Protein AF-0000000067511981 (afdb_homodimer)

InterPro domains:
  IPR000845 Nucleoside phosphorylase domain [PF01048] (16-228)
  IPR018016 Nucleoside phosphorylase, conserved site [PS01232] (62-77)
  IPR035994 Nucleoside phosphorylase superfamily [G3DSA:3.40.50.1580] (1-235)
  IPR035994 Nucleoside phosphorylase superfamily [SSF53167] (4-233)

Solvent-accessible surface area (backbone atoms only — not comparable to full-atom values): 22278 Å² total; per-residue (Å²): 129,62,44,92,61,64,58,41,48,76,77,55,46,28,44,36,29,40,33,21,36,44,37,68,53,23,50,49,49,33,69,72,63,28,48,79,52,41,77,52,30,55,53,96,60,36,25,23,33,25,23,25,47,96,84,39,61,34,17,30,35,20,30,48,74,29,29,63,45,29,45,56,45,51,57,44,39,45,74,30,50,32,43,34,43,32,36,48,39,61,24,30,17,22,47,88,85,59,54,58,22,31,32,35,39,41,53,23,13,21,51,66,31,65,50,50,34,61,79,48,71,67,51,74,46,34,26,39,38,31,65,66,48,40,51,31,36,50,50,36,32,57,73,69,66,51,67,62,46,76,38,30,29,31,13,39,67,54,86,84,69,67,45,42,67,55,32,42,57,40,35,48,63,42,28,51,26,39,34,32,37,58,20,34,49,19,44,48,16,37,62,68,72,35,40,15,32,41,39,29,17,23,38,29,39,53,72,49,84,61,64,43,56,65,70,47,35,51,50,14,46,51,53,46,49,50,25,48,58,59,20,54,73,76,97,130,62,44,93,61,63,59,40,51,76,78,56,46,28,43,35,29,40,35,21,36,44,38,67,53,23,50,49,49,33,70,72,63,28,49,80,53,41,78,54,30,56,53,95,59,37,24,24,32,24,24,26,48,97,84,38,63,33,17,30,36,20,30,48,73,28,29,64,46,30,45,55,44,52,58,44,40,45,75,30,49,35,42,35,42,32,37,47,39,61,23,30,18,22,47,89,85,58,54,59,22,30,31,37,38,42,53,24,14,20,50,67,30,67,50,51,34,60,78,49,71,68,51,73,45,35,26,36,36,31,67,68,48,39,50,30,38,48,50,35,31,57,73,70,66,51,66,63,47,74,39,30,28,32,13,37,67,56,86,82,67,67,44,43,68,54,31,42,57,40,34,47,65,42,29,50,26,38,35,33,37,58,19,34,49,18,43,46,16,38,61,68,73,34,41,16,33,42,39,30,17,23,37,26,40,53,72,50,86,60,66,45,56,66,68,48,34,50,52,14,47,51,52,46,49,52,24,48,56,59,18,55,74,75,99

Organism: Thermus thermophilus (strain ATCC 27634 / DSM 579 / HB8) (NCBI:txid300852)

Radius of gyration: 22.41 Å; Cα contacts (8 Å, |Δi|>4): 1201; chains: 2; bounding box: 46×67×50 Å

pLDDT: mean 95.35, std 5.8, range [62.66, 98.94]

Structure (mmCIF, N/CA/C/O backbone):
data_AF-0000000067511981-model_v1
#
loop_
_entity.id
_entity.type
_entity.pdbx_description
1 polymer 'Uridine phosphorylase'
#
loop_
_atom_site.group_PDB
_atom_site.id
_atom_site.type_symbol
_atom_site.label_atom_id
_atom_site.label_alt_id
_atom_site.label_comp_id
_atom_site.label_asym_id
_atom_site.label_entity_id
_atom_site.label_seq_id
_atom_site.pdbx_PDB_ins_code
_atom_site.Cartn_x
_atom_site.Cartn_y
_atom_site.Cartn_z
_atom_site.occupancy
_atom_site.B_iso_or_equiv
_atom_site.auth_seq_id
_atom_site.auth_comp_id
_atom_site.auth_asym_id
_atom_site.auth_atom_id
_atom_site.pdbx_PDB_model_num
ATOM 1 N N . MET A 1 1 ? -20.625 20.656 19.125 1 62.66 1 MET A N 1
ATOM 2 C CA . MET A 1 1 ? -19.625 21.078 20.109 1 62.66 1 MET A CA 1
ATOM 3 C C . MET A 1 1 ? -18.219 21.094 19.484 1 62.66 1 MET A C 1
ATOM 5 O O . MET A 1 1 ? -17.906 20.25 18.641 1 62.66 1 MET A O 1
ATOM 9 N N . SER A 1 2 ? -17.547 22.172 19.672 1 77.19 2 SER A N 1
ATOM 10 C CA . SER A 1 2 ? -16.188 22.297 19.172 1 77.19 2 SER A CA 1
ATOM 11 C C . SER A 1 2 ? -15.289 21.203 19.734 1 77.19 2 SER A C 1
ATOM 13 O O . SER A 1 2 ? -15.422 20.828 20.906 1 77.19 2 SER A O 1
ATOM 15 N N . PRO A 1 3 ? -14.5 20.641 18.875 1 85.62 3 PRO A N 1
ATOM 16 C CA . PRO A 1 3 ? -13.578 19.625 19.375 1 85.62 3 PRO A CA 1
ATOM 17 C C . PRO A 1 3 ? -12.648 20.172 20.469 1 85.62 3 PRO A C 1
ATOM 19 O O . PRO A 1 3 ? -12.453 21.391 20.578 1 85.62 3 PRO A O 1
ATOM 22 N N . ILE A 1 4 ? -12.047 19.422 21.312 1 86.25 4 ILE A N 1
ATOM 23 C CA . ILE A 1 4 ? -11.32 19.734 22.531 1 86.25 4 ILE A CA 1
ATOM 24 C C . ILE A 1 4 ? -9.969 20.359 22.188 1 86.25 4 ILE A C 1
ATOM 26 O O . ILE A 1 4 ? -9.492 21.25 22.875 1 86.25 4 ILE A O 1
ATOM 30 N N . HIS A 1 5 ? -9.406 19.875 21.047 1 89.38 5 HIS A N 1
ATOM 31 C CA . HIS A 1 5 ? -8.039 20.281 20.766 1 89.38 5 HIS A CA 1
ATOM 32 C C . HIS A 1 5 ? -7.969 21.219 19.562 1 89.38 5 HIS A C 1
ATOM 34 O O . HIS A 1 5 ? -7.328 22.266 19.625 1 89.38 5 HIS A O 1
ATOM 40 N N . VAL A 1 6 ? -8.555 20.797 18.484 1 93.06 6 VAL A N 1
ATOM 41 C CA . VAL A 1 6 ? -8.719 21.703 17.359 1 93.06 6 VAL A CA 1
ATOM 42 C C . VAL A 1 6 ? -9.945 22.578 17.578 1 93.06 6 VAL A C 1
ATOM 44 O O . VAL A 1 6 ? -11.055 22.219 17.156 1 93.06 6 VAL A O 1
ATOM 47 N N . ARG A 1 7 ? -9.977 23.578 18.188 1 90.69 7 ARG A N 1
ATOM 48 C CA . ARG A 1 7 ? -11.07 24.453 18.594 1 90.69 7 ARG A CA 1
ATOM 49 C C . ARG A 1 7 ? -11.609 25.234 17.391 1 90.69 7 ARG A C 1
ATOM 51 O O . ARG A 1 7 ? -11.484 26.469 17.344 1 90.69 7 ARG A O 1
ATOM 58 N N . ALA A 1 8 ? -12.094 24.578 16.469 1 93.31 8 ALA A N 1
ATOM 59 C CA . ALA A 1 8 ? -12.719 25.141 15.281 1 93.31 8 ALA A CA 1
ATOM 60 C C . ALA A 1 8 ? -14.195 24.766 15.211 1 93.31 8 ALA A C 1
ATOM 62 O O . ALA A 1 8 ? -14.703 24.047 16.078 1 93.31 8 ALA A O 1
ATOM 63 N N . HIS A 1 9 ? -14.867 25.406 14.383 1 93 9 HIS A N 1
ATOM 64 C CA . HIS A 1 9 ? -16.281 25.156 14.156 1 93 9 HIS A CA 1
ATOM 65 C C . HIS A 1 9 ? -16.531 24.578 12.773 1 93 9 HIS A C 1
ATOM 67 O O . HIS A 1 9 ? -15.703 24.75 11.867 1 93 9 HIS A O 1
ATOM 73 N N . PRO A 1 10 ? -17.609 23.812 12.688 1 90.75 10 PRO A N 1
ATOM 74 C CA . PRO A 1 10 ? -17.969 23.391 11.328 1 90.75 10 PRO A CA 1
ATOM 75 C C . PRO A 1 10 ? -17.984 24.547 10.336 1 90.75 10 PRO A C 1
ATOM 77 O O . PRO A 1 10 ? -18.484 25.625 10.656 1 90.75 10 PRO A O 1
ATOM 80 N N . GLY A 1 11 ? -17.406 24.375 9.25 1 93.88 11 GLY A N 1
ATOM 81 C CA . GLY A 1 11 ? -17.297 25.422 8.258 1 93.88 11 GLY A CA 1
ATOM 82 C C . GLY A 1 11 ? -15.938 26.094 8.234 1 93.88 11 GLY A C 1
ATOM 83 O O . GLY A 1 11 ? -15.562 26.719 7.238 1 93.88 11 GLY A O 1
ATOM 84 N N . ASP A 1 12 ? -15.188 25.938 9.328 1 96.88 12 ASP A N 1
ATOM 85 C CA . ASP A 1 12 ? -13.844 26.516 9.391 1 96.88 12 ASP A CA 1
ATOM 86 C C . ASP A 1 12 ? -12.852 25.688 8.578 1 96.88 12 ASP A C 1
ATOM 88 O O . ASP A 1 12 ? -11.891 26.219 8.031 1 96.88 12 ASP A O 1
ATOM 92 N N . VAL A 1 13 ? -13.094 24.406 8.539 1 98.12 13 VAL A N 1
ATOM 93 C CA . VAL A 1 13 ? -12.164 23.453 7.938 1 98.12 13 VAL A CA 1
ATOM 94 C C . VAL A 1 13 ? -12.695 23 6.582 1 98.12 13 VAL A C 1
ATOM 96 O O . VAL A 1 13 ? -13.867 22.625 6.457 1 98.12 13 VAL A O 1
ATOM 99 N N . ALA A 1 14 ? -11.891 23.078 5.57 1 98.56 14 ALA A N 1
ATOM 100 C CA . ALA A 1 14 ? -12.258 22.609 4.234 1 98.56 14 ALA A CA 1
ATOM 101 C C . ALA A 1 14 ? -12.289 21.094 4.172 1 98.56 14 ALA A C 1
ATOM 103 O O . ALA A 1 14 ? -11.766 20.422 5.066 1 98.56 14 ALA A O 1
ATOM 104 N N . GLU A 1 15 ? -12.883 20.609 3.143 1 98.44 15 GLU A N 1
ATOM 105 C CA . GLU A 1 15 ? -12.945 19.172 2.906 1 98.44 15 GLU A CA 1
ATOM 106 C C . GLU A 1 15 ? -11.555 18.578 2.697 1 98.44 15 GLU A C 1
ATOM 108 O O . GLU A 1 15 ? -11.297 17.438 3.076 1 98.44 15 GLU A O 1
ATOM 113 N N . ARG A 1 16 ? -10.656 19.344 2.074 1 98.88 16 ARG A N 1
ATOM 114 C CA . ARG A 1 16 ? -9.281 18.938 1.776 1 98.88 16 ARG A CA 1
ATOM 115 C C . ARG A 1 16 ? -8.297 19.625 2.713 1 98.88 16 ARG A C 1
ATOM 117 O O . ARG A 1 16 ? -8.289 20.859 2.83 1 98.88 16 ARG A O 1
ATOM 124 N N . VAL A 1 17 ? -7.484 18.797 3.371 1 98.94 17 VAL A N 1
ATOM 125 C CA . VAL A 1 17 ? -6.609 19.344 4.398 1 98.94 17 VAL A CA 1
ATOM 126 C C . VAL A 1 17 ? -5.191 18.812 4.219 1 98.94 17 VAL A C 1
ATOM 128 O O . VAL A 1 17 ? -4.992 17.609 4.074 1 98.94 17 VAL A O 1
ATOM 131 N N . LEU A 1 18 ? -4.223 19.672 4.148 1 98.94 18 LEU A N 1
ATOM 132 C CA . LEU A 1 18 ? -2.822 19.281 4.273 1 98.94 18 LEU A CA 1
ATOM 133 C C . LEU A 1 18 ? -2.389 19.266 5.734 1 98.94 18 LEU A C 1
ATOM 135 O O . LEU A 1 18 ? -2.768 20.141 6.512 1 98.94 18 LEU A O 1
ATOM 139 N N . LEU A 1 19 ? -1.556 18.297 6.086 1 98.94 19 LEU A N 1
ATOM 140 C CA . LEU A 1 19 ? -1.196 18.078 7.48 1 98.94 19 LEU A CA 1
ATOM 141 C C . LEU A 1 19 ? 0.315 18.156 7.672 1 98.94 19 LEU A C 1
ATOM 143 O O . LEU A 1 19 ? 0.993 17.125 7.703 1 98.94 19 LEU A O 1
ATOM 147 N N . PRO A 1 20 ? 0.88 19.328 7.852 1 98.75 20 PRO A N 1
ATOM 148 C CA . PRO A 1 20 ? 2.268 19.422 8.312 1 98.75 20 PRO A CA 1
ATOM 149 C C . PRO A 1 20 ? 2.402 19.25 9.82 1 98.75 20 PRO A C 1
ATOM 151 O O . PRO A 1 20 ? 1.444 19.484 10.562 1 98.75 20 PRO A O 1
ATOM 154 N N . GLY A 1 21 ? 3.578 18.812 10.266 1 97.25 21 GLY A N 1
ATOM 155 C CA . GLY A 1 21 ? 3.824 18.672 11.688 1 97.25 21 GLY A CA 1
ATOM 156 C C . GLY A 1 21 ? 4.109 20 12.375 1 97.25 21 GLY A C 1
ATOM 157 O O . GLY A 1 21 ? 3.623 20.25 13.477 1 97.25 21 GLY A O 1
ATOM 158 N N . ASP A 1 22 ? 4.801 20.922 11.695 1 95.25 22 ASP A N 1
ATOM 159 C CA . ASP A 1 22 ? 5.309 22.172 12.227 1 95.25 22 ASP A CA 1
ATOM 160 C C . ASP A 1 22 ? 4.312 23.312 11.992 1 95.25 22 ASP A C 1
ATOM 162 O O . ASP A 1 22 ? 3.961 23.609 10.852 1 95.25 22 ASP A O 1
ATOM 166 N N . PRO A 1 23 ? 3.885 23.922 13.109 1 97.12 23 PRO A N 1
ATOM 167 C CA . PRO A 1 23 ? 2.971 25.062 12.938 1 97.12 23 PRO A CA 1
ATOM 168 C C . PRO A 1 23 ? 3.543 26.141 12.023 1 97.12 23 PRO A C 1
ATOM 170 O O . PRO A 1 23 ? 2.797 26.781 11.273 1 97.12 23 PRO A O 1
ATOM 173 N N . GLY A 1 24 ? 4.852 26.359 12.125 1 96.81 24 GLY A N 1
ATOM 174 C CA . GLY A 1 24 ? 5.473 27.297 11.211 1 96.81 24 GLY A CA 1
ATOM 175 C C . GLY A 1 24 ? 5.324 26.906 9.75 1 96.81 24 GLY A C 1
ATOM 176 O O . GLY A 1 24 ? 5.125 27.766 8.891 1 96.81 24 GLY A O 1
ATOM 177 N N . ARG A 1 25 ? 5.414 25.656 9.484 1 97.5 25 ARG A N 1
ATOM 178 C CA . ARG A 1 25 ? 5.203 25.188 8.125 1 97.5 25 ARG A CA 1
ATOM 179 C C . ARG A 1 25 ? 3.752 25.375 7.699 1 97.5 25 ARG A C 1
ATOM 181 O O . ARG A 1 25 ? 3.475 25.703 6.543 1 97.5 25 ARG A O 1
ATOM 188 N N . ALA A 1 26 ? 2.844 25.141 8.578 1 98.5 26 ALA A N 1
ATOM 189 C CA . ALA A 1 26 ? 1.435 25.375 8.258 1 98.5 26 ALA A CA 1
ATOM 190 C C . ALA A 1 26 ? 1.192 26.812 7.844 1 98.5 26 ALA A C 1
ATOM 192 O O . ALA A 1 26 ? 0.515 27.078 6.844 1 98.5 26 ALA A O 1
ATOM 193 N N . GLU A 1 27 ? 1.73 27.688 8.609 1 98.44 27 GLU A N 1
ATOM 194 C CA . GLU A 1 27 ? 1.6 29.109 8.289 1 98.44 27 GLU A CA 1
ATOM 195 C C . GLU A 1 27 ? 2.238 29.422 6.938 1 98.44 27 GLU A C 1
ATOM 197 O O . GLU A 1 27 ? 1.641 30.109 6.109 1 98.44 27 GLU A O 1
ATOM 202 N N . TRP A 1 28 ? 3.441 28.938 6.75 1 98.62 28 TRP A N 1
ATOM 203 C CA . TRP A 1 28 ? 4.16 29.188 5.504 1 98.62 28 TRP A CA 1
ATOM 204 C C . TRP A 1 28 ? 3.357 28.688 4.309 1 98.62 28 TRP A C 1
ATOM 206 O O . TRP A 1 28 ? 3.248 29.375 3.291 1 98.62 28 TRP A O 1
ATOM 216 N N . ILE A 1 29 ? 2.758 27.484 4.418 1 98.81 29 ILE A N 1
ATOM 217 C CA . ILE A 1 29 ? 1.955 26.922 3.34 1 98.81 29 ILE A CA 1
ATOM 218 C C . ILE A 1 29 ? 0.755 27.828 3.059 1 98.81 29 ILE A C 1
ATOM 220 O O . ILE A 1 29 ? 0.48 28.156 1.903 1 98.81 29 ILE A O 1
ATOM 224 N N . ALA A 1 30 ? 0.057 28.203 4.078 1 98.81 30 ALA A N 1
ATOM 225 C CA . ALA A 1 30 ? -1.146 29.016 3.938 1 98.81 30 ALA A CA 1
ATOM 226 C C . ALA A 1 30 ? -0.828 30.344 3.264 1 98.81 30 ALA A C 1
ATOM 228 O O . ALA A 1 30 ? -1.477 30.719 2.285 1 98.81 30 ALA A O 1
ATOM 229 N N . LYS A 1 31 ? 0.193 31 3.691 1 98.56 31 LYS A N 1
ATOM 230 C CA . LYS A 1 31 ? 0.522 32.344 3.225 1 98.56 31 LYS A CA 1
ATOM 231 C C . LYS A 1 31 ? 1.137 32.281 1.828 1 98.56 31 LYS A C 1
ATOM 233 O O . LYS A 1 31 ? 0.971 33.219 1.045 1 98.56 31 LYS A O 1
ATOM 238 N N . THR A 1 32 ? 1.833 31.25 1.541 1 98.69 32 THR A N 1
ATOM 239 C CA . THR A 1 32 ? 2.566 31.156 0.283 1 98.69 32 THR A CA 1
ATOM 240 C C . THR A 1 32 ? 1.66 30.672 -0.839 1 98.69 32 THR A C 1
ATOM 242 O O . THR A 1 32 ? 1.75 31.141 -1.973 1 98.69 32 THR A O 1
ATOM 245 N N . PHE A 1 33 ? 0.737 29.719 -0.549 1 98.81 33 PHE A N 1
ATOM 246 C CA . PHE A 1 33 ? 0.091 29 -1.643 1 98.81 33 PHE A CA 1
ATOM 247 C C . PHE A 1 33 ? -1.4 29.312 -1.688 1 98.81 33 PHE A C 1
ATOM 249 O O . PHE A 1 33 ? -2.049 29.125 -2.719 1 98.81 33 PHE A O 1
ATOM 256 N N . LEU A 1 34 ? -1.963 29.734 -0.564 1 98.75 34 LEU A N 1
ATOM 257 C CA . LEU A 1 34 ? -3.414 29.875 -0.541 1 98.75 34 LEU A CA 1
ATOM 258 C C . LEU A 1 34 ? -3.812 31.344 -0.747 1 98.75 34 LEU A C 1
ATOM 260 O O . LEU A 1 34 ? -3.111 32.25 -0.296 1 98.75 34 LEU A O 1
ATOM 264 N N . GLN A 1 35 ? -4.906 31.484 -1.393 1 98.62 35 GLN A N 1
ATOM 265 C CA . GLN A 1 35 ? -5.547 32.781 -1.483 1 98.62 35 GLN A CA 1
ATOM 266 C C . GLN A 1 35 ? -6.418 33.062 -0.26 1 98.62 35 GLN A C 1
ATOM 268 O O . GLN A 1 35 ? -7.152 32.188 0.194 1 98.62 35 GLN A O 1
ATOM 273 N N . ASN A 1 36 ? -6.332 34.219 0.39 1 98.19 36 ASN A N 1
ATOM 274 C CA . ASN A 1 36 ? -7.109 34.688 1.524 1 98.19 36 ASN A CA 1
ATOM 275 C C . ASN A 1 36 ? -7.074 33.719 2.691 1 98.19 36 ASN A C 1
ATOM 277 O O . ASN A 1 36 ? -8.117 33.312 3.215 1 98.19 36 ASN A O 1
ATOM 281 N N . PRO A 1 37 ? -5.91 33.312 3.045 1 98.44 37 PRO A N 1
ATOM 282 C CA . PRO A 1 37 ? -5.848 32.375 4.172 1 98.44 37 PRO A CA 1
ATOM 283 C C . PRO A 1 37 ? -6.332 33 5.48 1 98.44 37 PRO A C 1
ATOM 285 O O . PRO A 1 37 ? -6.039 34.156 5.758 1 98.44 37 PRO A O 1
ATOM 288 N N . ARG A 1 38 ? -7.039 32.281 6.262 1 98.19 38 ARG A N 1
ATOM 289 C CA . ARG A 1 38 ? -7.52 32.656 7.586 1 98.19 38 ARG A CA 1
ATOM 290 C C . ARG A 1 38 ? -7.16 31.609 8.625 1 98.19 38 ARG A C 1
ATOM 292 O O . ARG A 1 38 ? -7.422 30.422 8.43 1 98.19 38 ARG A O 1
ATOM 299 N N . ARG A 1 39 ? -6.621 32.062 9.688 1 98.19 39 ARG A N 1
ATOM 300 C CA . ARG A 1 39 ? -6.332 31.125 10.781 1 98.19 39 ARG A CA 1
ATOM 301 C C . ARG A 1 39 ? -7.594 30.812 11.578 1 98.19 39 ARG A C 1
ATOM 303 O O . ARG A 1 39 ? -8.281 31.719 12.039 1 98.19 39 ARG A O 1
ATOM 310 N N . TYR A 1 40 ? -7.863 29.516 11.727 1 97 40 TYR A N 1
ATOM 311 C CA . TYR A 1 40 ? -9.086 29.188 12.445 1 97 40 TYR A CA 1
ATOM 312 C C . TYR A 1 40 ? -8.766 28.547 13.797 1 97 40 TYR A C 1
ATOM 314 O O . TYR A 1 40 ? -9.656 28.344 14.625 1 97 40 TYR A O 1
ATOM 322 N N . ASN A 1 41 ? -7.488 28.172 14.023 1 95.38 41 ASN A N 1
ATOM 323 C CA . ASN A 1 41 ? -7.098 27.578 15.305 1 95.38 41 ASN A CA 1
ATOM 324 C C . ASN A 1 41 ? -5.652 27.922 15.656 1 95.38 41 ASN A C 1
ATOM 326 O O . ASN A 1 41 ? -4.777 27.906 14.781 1 95.38 41 ASN A O 1
ATOM 330 N N . ASP A 1 42 ? -5.375 28.234 16.828 1 93.38 42 ASP A N 1
ATOM 331 C CA . ASP A 1 42 ? -4.012 28.375 17.344 1 93.38 42 ASP A CA 1
ATOM 332 C C . ASP A 1 42 ? -3.881 27.766 18.734 1 93.38 42 ASP A C 1
ATOM 334 O O . ASP A 1 42 ? -2.803 27.797 19.328 1 93.38 42 ASP A O 1
ATOM 338 N N . HIS A 1 43 ? -4.918 27.25 19.203 1 92.88 43 HIS A N 1
ATOM 339 C CA . HIS A 1 43 ? -4.914 26.594 20.5 1 92.88 43 HIS A CA 1
ATOM 340 C C . HIS A 1 43 ? -3.902 25.453 20.531 1 92.88 43 HIS A C 1
ATOM 342 O O . HIS A 1 43 ? -3.842 24.641 19.594 1 92.88 43 HIS A O 1
ATOM 348 N N . ARG A 1 44 ? -3.041 25.391 21.594 1 92.44 44 ARG A N 1
ATOM 349 C CA . ARG A 1 44 ? -2.045 24.359 21.844 1 92.44 44 ARG A CA 1
ATOM 350 C C . ARG A 1 44 ? -0.961 24.375 20.766 1 92.44 44 ARG A C 1
ATOM 352 O O . ARG A 1 44 ? -0.211 23.406 20.625 1 92.44 44 ARG A O 1
ATOM 359 N N . GLY A 1 45 ? -0.907 25.453 20.016 1 93.81 45 GLY A N 1
ATOM 360 C CA . GLY A 1 45 ? 0.063 25.516 18.938 1 93.81 45 GLY A CA 1
ATOM 361 C C . GLY A 1 45 ? -0.365 24.734 17.703 1 93.81 45 GLY A C 1
ATOM 362 O O . GLY A 1 45 ? 0.417 24.562 16.766 1 93.81 45 GLY A O 1
ATOM 363 N N . LEU A 1 46 ? -1.567 24.234 17.672 1 95.81 46 LEU A N 1
ATOM 364 C CA . LEU A 1 46 ? -2.115 23.5 16.531 1 95.81 46 LEU A CA 1
ATOM 365 C C . LEU A 1 46 ? -2.689 24.453 15.492 1 95.81 46 LEU A C 1
ATOM 367 O O . LEU A 1 46 ? -3.889 24.422 15.211 1 95.81 46 LEU A O 1
ATOM 371 N N . TRP A 1 47 ? -1.791 25.156 14.898 1 97.94 47 TRP A N 1
ATOM 372 C CA . TRP A 1 47 ? -2.215 26.188 13.953 1 97.94 47 TRP A CA 1
ATOM 373 C C . TRP A 1 47 ? -2.938 25.578 12.758 1 97.94 47 TRP A C 1
ATOM 375 O O . TRP A 1 47 ? -2.49 24.578 12.211 1 97.94 47 TRP A O 1
ATOM 385 N N . GLY A 1 48 ? -4.125 26.141 12.461 1 98.38 48 GLY A N 1
ATOM 386 C CA . GLY A 1 48 ? -4.934 25.766 11.312 1 98.38 48 GLY A CA 1
ATOM 387 C C . GLY A 1 48 ? -5.371 26.938 10.469 1 98.38 48 GLY A C 1
ATOM 388 O O . GLY A 1 48 ? -5.707 28 11 1 98.38 48 GLY A O 1
ATOM 389 N N . TYR A 1 49 ? -5.293 26.766 9.211 1 98.75 49 TYR A N 1
ATOM 390 C CA . TYR A 1 49 ? -5.668 27.797 8.242 1 98.75 49 TYR A CA 1
ATOM 391 C C . TYR A 1 49 ? -6.613 27.234 7.188 1 98.75 49 TYR A C 1
ATOM 393 O O . TYR A 1 49 ? -6.555 26.047 6.859 1 98.75 49 TYR A O 1
ATOM 401 N N . THR A 1 50 ? -7.469 28.031 6.672 1 98.81 50 THR A N 1
ATOM 402 C CA . THR A 1 50 ? -8.258 27.719 5.488 1 98.81 50 THR A CA 1
ATOM 403 C C . THR A 1 50 ? -8.164 28.844 4.457 1 98.81 50 THR A C 1
ATOM 405 O O . THR A 1 50 ? -8.18 30.016 4.816 1 98.81 50 THR A O 1
ATOM 408 N N . GLY A 1 51 ? -8 28.5 3.262 1 98.69 51 GLY A N 1
ATOM 409 C CA . GLY A 1 51 ? -8.016 29.406 2.129 1 98.69 51 GLY A CA 1
ATOM 410 C C . GLY A 1 51 ? -8.406 28.734 0.827 1 98.69 51 GLY A C 1
ATOM 411 O O . GLY A 1 51 ? -9.156 27.766 0.83 1 98.69 51 GLY A O 1
ATOM 412 N N . LEU A 1 52 ? -8.023 29.438 -0.264 1 98.75 52 LEU A N 1
ATOM 413 C CA . LEU A 1 52 ? -8.336 28.891 -1.579 1 98.75 52 LEU A CA 1
ATOM 414 C C . LEU A 1 52 ? -7.062 28.531 -2.338 1 98.75 52 LEU A C 1
ATOM 416 O O . LEU A 1 52 ? -6.074 29.266 -2.283 1 98.75 52 LEU A O 1
ATOM 420 N N . TYR A 1 53 ? -7.008 27.438 -2.936 1 98.75 53 TYR A N 1
ATOM 421 C CA . TYR A 1 53 ? -6.004 27.062 -3.924 1 98.75 53 TYR A CA 1
ATOM 422 C C . TYR A 1 53 ? -6.648 26.797 -5.277 1 98.75 53 TYR A C 1
ATOM 424 O O . TYR A 1 53 ? -7.438 25.859 -5.422 1 98.75 53 TYR A O 1
ATOM 432 N N . LYS A 1 54 ? -6.328 27.641 -6.273 1 98.38 54 LYS A N 1
ATOM 433 C CA . LYS A 1 54 ? -6.953 27.578 -7.59 1 98.38 54 LYS A CA 1
ATOM 434 C C . LYS A 1 54 ? -8.477 27.547 -7.48 1 98.38 54 LYS A C 1
ATOM 436 O O . LYS A 1 54 ? -9.125 26.719 -8.117 1 98.38 54 LYS A O 1
ATOM 441 N N . GLY A 1 55 ? -8.977 28.281 -6.562 1 98.31 55 GLY A N 1
ATOM 442 C CA . GLY A 1 55 ? -10.406 28.5 -6.406 1 98.31 55 GLY A CA 1
ATOM 443 C C . GLY A 1 55 ? -11.07 27.438 -5.531 1 98.31 55 GLY A C 1
ATOM 444 O O . GLY A 1 55 ? -12.266 27.516 -5.262 1 98.31 55 GLY A O 1
ATOM 445 N N . VAL A 1 56 ? -10.367 26.469 -5.02 1 98.44 56 VAL A N 1
ATOM 446 C CA . VAL A 1 56 ? -10.898 25.375 -4.215 1 98.44 56 VAL A CA 1
ATOM 447 C C . VAL A 1 56 ? -10.508 25.562 -2.754 1 98.44 56 VAL A C 1
ATOM 449 O O . VAL A 1 56 ? -9.344 25.844 -2.447 1 98.44 56 VAL A O 1
ATOM 452 N N . PRO A 1 57 ? -11.453 25.469 -1.81 1 98.69 57 PRO A N 1
ATOM 453 C CA . PRO A 1 57 ? -11.102 25.562 -0.392 1 98.69 57 PRO A CA 1
ATOM 454 C C . PRO A 1 57 ? -10.156 24.453 0.061 1 98.69 57 PRO A C 1
ATOM 456 O O . PRO A 1 57 ? -10.398 23.281 -0.232 1 98.69 57 PRO A O 1
ATOM 459 N N . VAL A 1 58 ? -9.117 24.812 0.673 1 98.81 58 VAL A N 1
ATOM 460 C CA . VAL A 1 58 ? -8.133 23.891 1.246 1 98.81 58 VAL A CA 1
ATOM 461 C C . VAL A 1 58 ? -7.719 24.375 2.631 1 98.81 58 VAL A C 1
ATOM 463 O O . VAL A 1 58 ? -7.562 25.578 2.852 1 98.81 58 VAL A O 1
ATOM 466 N N . SER A 1 59 ? -7.621 23.5 3.553 1 98.88 59 SER A N 1
ATOM 467 C CA . SER A 1 59 ? -7.098 23.844 4.875 1 98.88 59 SER A CA 1
ATOM 468 C C . SER A 1 59 ? -5.703 23.25 5.078 1 98.88 59 SER A C 1
ATOM 470 O O . SER A 1 59 ? -5.32 22.297 4.402 1 98.88 59 SER A O 1
ATOM 472 N N . VAL A 1 60 ? -4.984 23.891 5.895 1 98.88 60 VAL A N 1
ATOM 473 C CA . VAL A 1 60 ? -3.711 23.406 6.414 1 98.88 60 VAL A CA 1
ATOM 474 C C . VAL A 1 60 ? -3.76 23.344 7.938 1 98.88 60 VAL A C 1
ATOM 476 O O . VAL A 1 60 ? -4.086 24.344 8.594 1 98.88 60 VAL A O 1
ATOM 479 N N . GLN A 1 61 ? -3.49 22.203 8.531 1 98.75 61 GLN A N 1
ATOM 480 C CA . GLN A 1 61 ? -3.59 22.016 9.977 1 98.75 61 GLN A CA 1
ATOM 481 C C . GLN A 1 61 ? -2.379 21.25 10.516 1 98.75 61 GLN A C 1
ATOM 483 O O . GLN A 1 61 ? -2.127 20.109 10.117 1 98.75 61 GLN A O 1
ATOM 488 N N . THR A 1 62 ? -1.677 21.891 11.398 1 98.31 62 THR A N 1
ATOM 489 C CA . THR A 1 62 ? -0.541 21.234 12.031 1 98.31 62 THR A CA 1
ATOM 490 C C . THR A 1 62 ? -1.004 20.047 12.875 1 98.31 62 THR A C 1
ATOM 492 O O . THR A 1 62 ? -2.018 20.141 13.57 1 98.31 62 THR A O 1
ATOM 495 N N . THR A 1 63 ? -0.184 18.969 12.852 1 97.5 63 THR A N 1
ATOM 496 C CA . THR A 1 63 ? -0.501 17.781 13.641 1 97.5 63 THR A CA 1
ATOM 497 C C . THR A 1 63 ? 0.456 17.641 14.82 1 97.5 63 THR A C 1
ATOM 499 O O . THR A 1 63 ? 0.267 16.797 15.688 1 97.5 63 THR A O 1
ATOM 502 N N . GLY A 1 64 ? 1.505 18.531 14.852 1 94.44 64 GLY A N 1
ATOM 503 C CA . GLY A 1 64 ? 2.574 18.297 15.805 1 94.44 64 GLY A CA 1
ATOM 504 C C . GLY A 1 64 ? 3.475 17.141 15.414 1 94.44 64 GLY A C 1
ATOM 505 O O . GLY A 1 64 ? 3.836 17 14.242 1 94.44 64 GLY A O 1
ATOM 506 N N . MET A 1 65 ? 3.992 16.438 16.469 1 93.88 65 MET A N 1
ATOM 507 C CA . MET A 1 65 ? 4.875 15.305 16.188 1 93.88 65 MET A CA 1
ATOM 508 C C . MET A 1 65 ? 4.363 14.031 16.859 1 93.88 65 MET A C 1
ATOM 510 O O . MET A 1 65 ? 3.93 14.07 18.016 1 93.88 65 MET A O 1
ATOM 514 N N . GLY A 1 66 ? 4.391 13.016 16.078 1 95.38 66 GLY A N 1
ATOM 515 C CA . GLY A 1 66 ? 4.023 11.719 16.625 1 95.38 66 GLY A CA 1
ATOM 516 C C . GLY A 1 66 ? 2.602 11.312 16.297 1 95.38 66 GLY A C 1
ATOM 517 O O . GLY A 1 66 ? 1.73 12.164 16.125 1 95.38 66 GLY A O 1
ATOM 518 N N . THR A 1 67 ? 2.342 9.961 16.344 1 97.19 67 THR A N 1
ATOM 519 C CA . THR A 1 67 ? 1.043 9.414 15.961 1 97.19 67 THR A CA 1
ATOM 520 C C . THR A 1 67 ? -0.016 9.773 17 1 97.19 67 THR A C 1
ATOM 522 O O . THR A 1 67 ? -1.187 9.961 16.656 1 97.19 67 THR A O 1
ATOM 525 N N . PRO A 1 68 ? 0.359 9.914 18.344 1 94.06 68 PRO A N 1
ATOM 526 C CA . PRO A 1 68 ? -0.693 10.289 19.297 1 94.06 68 PRO A CA 1
ATOM 527 C C . PRO A 1 68 ? -1.29 11.664 19 1 94.06 68 PRO A C 1
ATOM 529 O O . PRO A 1 68 ? -2.514 11.812 18.953 1 94.06 68 PRO A O 1
ATOM 532 N N . SER A 1 69 ? -0.438 12.648 18.781 1 95.19 69 SER A N 1
ATOM 533 C CA . SER A 1 69 ? -0.918 13.984 18.469 1 95.19 69 SER A CA 1
ATOM 534 C C . SER A 1 69 ? -1.661 14.016 17.141 1 95.19 69 SER A C 1
ATOM 536 O O . SER A 1 69 ? -2.754 14.57 17.047 1 95.19 69 SER A O 1
ATOM 538 N N . ALA A 1 70 ? -1.069 13.375 16.109 1 97.38 70 ALA A N 1
ATOM 539 C CA . ALA A 1 70 ? -1.68 13.328 14.781 1 97.38 70 ALA A CA 1
ATOM 540 C C . ALA A 1 70 ? -3.066 12.695 14.836 1 97.38 70 ALA A C 1
ATOM 542 O O . ALA A 1 70 ? -4 13.172 14.188 1 97.38 70 ALA A O 1
ATOM 543 N N . ALA A 1 71 ? -3.191 11.648 15.609 1 97.62 71 ALA A N 1
ATOM 544 C CA . ALA A 1 71 ? -4.461 10.938 15.695 1 97.62 71 ALA A CA 1
ATOM 545 C C . ALA A 1 71 ? -5.551 11.82 16.281 1 97.62 71 ALA A C 1
ATOM 547 O O . ALA A 1 71 ? -6.691 11.82 15.812 1 97.62 71 ALA A O 1
ATOM 548 N N . ILE A 1 72 ? -5.246 12.578 17.328 1 95.56 72 ILE A N 1
ATOM 549 C CA . ILE A 1 72 ? -6.191 13.508 17.922 1 95.56 72 ILE A CA 1
ATOM 550 C C . ILE A 1 72 ? -6.664 14.516 16.891 1 95.56 72 ILE A C 1
ATOM 552 O O . ILE A 1 72 ? -7.867 14.719 16.719 1 95.56 72 ILE A O 1
ATOM 556 N N . VAL A 1 73 ? -5.742 15.055 16.172 1 97.69 73 VAL A N 1
ATOM 557 C CA . VAL A 1 73 ? -6.039 16.109 15.203 1 97.69 73 VAL A CA 1
ATOM 558 C C . VAL A 1 73 ? -6.891 15.539 14.07 1 97.69 73 VAL A C 1
ATOM 560 O O . VAL A 1 73 ? -7.902 16.125 13.688 1 97.69 73 VAL A O 1
ATOM 563 N N . VAL A 1 74 ? -6.527 14.375 13.555 1 98.44 74 VAL A N 1
ATOM 564 C CA . VAL A 1 74 ? -7.238 13.75 12.445 1 98.44 74 VAL A CA 1
ATOM 565 C C . VAL A 1 74 ? -8.68 13.445 12.859 1 98.44 74 VAL A C 1
ATOM 567 O O . VAL A 1 74 ? -9.617 13.758 12.133 1 98.44 74 VAL A O 1
ATOM 570 N N . GLU A 1 75 ? -8.859 12.875 14.055 1 97.94 75 GLU A N 1
ATOM 571 C CA . GLU A 1 75 ? -10.195 12.57 14.555 1 97.94 75 GLU A CA 1
ATOM 572 C C . GLU A 1 75 ? -11.062 13.82 14.609 1 97.94 75 GLU A C 1
ATOM 574 O O . GLU A 1 75 ? -12.227 13.797 14.188 1 97.94 75 GLU A O 1
ATOM 579 N N . GLU A 1 76 ? -10.531 14.852 15.039 1 97.81 76 GLU A N 1
ATOM 580 C CA . GLU A 1 76 ? -11.305 16.078 15.219 1 97.81 76 GLU A CA 1
ATOM 581 C C . GLU A 1 76 ? -11.547 16.766 13.875 1 97.81 76 GLU A C 1
ATOM 583 O O . GLU A 1 76 ? -12.602 17.359 13.664 1 97.81 76 GLU A O 1
ATOM 588 N N . LEU A 1 77 ? -10.586 16.734 12.969 1 98.44 77 LEU A N 1
ATOM 589 C CA . LEU A 1 77 ? -10.781 17.297 11.641 1 98.44 77 LEU A CA 1
ATOM 590 C C . LEU A 1 77 ? -11.906 16.594 10.898 1 98.44 77 LEU A C 1
ATOM 592 O O . LEU A 1 77 ? -12.695 17.234 10.211 1 98.44 77 LEU A O 1
ATOM 596 N N . VAL A 1 78 ? -11.922 15.273 11.031 1 98.25 78 VAL A N 1
ATOM 597 C CA . VAL A 1 78 ? -12.977 14.5 10.391 1 98.25 78 VAL A CA 1
ATOM 598 C C . VAL A 1 78 ? -14.336 14.945 10.914 1 98.25 78 VAL A C 1
ATOM 600 O O . VAL A 1 78 ? -15.281 15.117 10.133 1 98.25 78 VAL A O 1
ATOM 603 N N . ARG A 1 79 ? -14.453 15.219 12.18 1 96.88 79 ARG A N 1
ATOM 604 C CA . ARG A 1 79 ? -15.695 15.703 12.789 1 96.88 79 ARG A CA 1
ATOM 605 C C . ARG A 1 79 ? -16.062 17.094 12.266 1 96.88 79 ARG A C 1
ATOM 607 O O . ARG A 1 79 ? -17.234 17.438 12.195 1 96.88 79 ARG A O 1
ATOM 614 N N . LEU A 1 80 ? -15.039 17.797 11.898 1 97.5 80 LEU A N 1
ATOM 615 C CA . LEU A 1 80 ? -15.242 19.172 11.453 1 97.5 80 LEU A CA 1
ATOM 616 C C . LEU A 1 80 ? -15.523 19.219 9.953 1 97.5 80 LEU A C 1
ATOM 618 O O . LEU A 1 80 ? -15.75 20.297 9.398 1 97.5 80 LEU A O 1
ATOM 622 N N . GLY A 1 81 ? -15.438 18.062 9.289 1 97.5 81 GLY A N 1
ATOM 623 C CA . GLY A 1 81 ? -15.891 18.031 7.91 1 97.5 81 GLY A CA 1
ATOM 624 C C . GLY A 1 81 ? -14.789 17.672 6.934 1 97.5 81 GLY A C 1
ATOM 625 O O . GLY A 1 81 ? -15.023 17.562 5.727 1 97.5 81 GLY A O 1
ATOM 626 N N . ALA A 1 82 ? -13.562 17.453 7.391 1 98.44 82 ALA A N 1
ATOM 627 C CA . ALA A 1 82 ? -12.484 17.016 6.508 1 98.44 82 ALA A CA 1
ATOM 628 C C . ALA A 1 82 ? -12.781 15.656 5.895 1 98.44 82 ALA A C 1
ATOM 630 O O . ALA A 1 82 ? -13.297 14.766 6.57 1 98.44 82 ALA A O 1
ATOM 631 N N . ARG A 1 83 ? -12.383 15.492 4.602 1 98.75 83 ARG A N 1
ATOM 632 C CA . ARG A 1 83 ? -12.68 14.234 3.91 1 98.75 83 ARG A CA 1
ATOM 633 C C . ARG A 1 83 ? -11.445 13.719 3.182 1 98.75 83 ARG A C 1
ATOM 635 O O . ARG A 1 83 ? -11.359 12.523 2.873 1 98.75 83 ARG A O 1
ATOM 642 N N . VAL A 1 84 ? -10.523 14.578 2.832 1 98.88 84 VAL A N 1
ATOM 643 C CA . VAL A 1 84 ? -9.227 14.25 2.248 1 98.88 84 VAL A CA 1
ATOM 644 C C . VAL A 1 84 ? -8.109 14.859 3.092 1 98.88 84 VAL A C 1
ATOM 646 O O . VAL A 1 84 ? -8.055 16.078 3.283 1 98.88 84 VAL A O 1
ATOM 649 N N . LEU A 1 85 ? -7.32 14.078 3.682 1 98.94 85 LEU A N 1
ATOM 650 C CA . LEU A 1 85 ? -6.234 14.523 4.547 1 98.94 85 LEU A CA 1
ATOM 651 C C . LEU A 1 85 ? -4.891 13.992 4.051 1 98.94 85 LEU A C 1
ATOM 653 O O . LEU A 1 85 ? -4.711 12.781 3.908 1 98.94 85 LEU A O 1
ATOM 657 N N . VAL A 1 86 ? -3.928 14.875 3.75 1 98.94 86 VAL A N 1
ATOM 658 C CA . VAL A 1 86 ? -2.631 14.469 3.217 1 98.94 86 VAL A CA 1
ATOM 659 C C . VAL A 1 86 ? -1.517 15 4.113 1 98.94 86 VAL A C 1
ATOM 661 O O . VAL A 1 86 ? -1.405 16.219 4.324 1 98.94 86 VAL A O 1
ATOM 664 N N . ARG A 1 87 ? -0.735 14.109 4.609 1 98.94 87 ARG A N 1
ATOM 665 C CA . ARG A 1 87 ? 0.444 14.516 5.367 1 98.94 87 ARG A CA 1
ATOM 666 C C . ARG A 1 87 ? 1.522 15.07 4.441 1 98.94 87 ARG A C 1
ATOM 668 O O . ARG A 1 87 ? 1.868 14.445 3.436 1 98.94 87 ARG A O 1
ATOM 675 N N . VAL A 1 88 ? 1.99 16.234 4.742 1 98.88 88 VAL A N 1
ATOM 676 C CA . VAL A 1 88 ? 3.156 16.859 4.121 1 98.88 88 VAL A CA 1
ATOM 677 C C . VAL A 1 88 ? 4.23 17.109 5.176 1 98.88 88 VAL A C 1
ATOM 679 O O . VAL A 1 88 ? 4.23 18.156 5.832 1 98.88 88 VAL A O 1
ATOM 682 N N . GLY A 1 89 ? 5.121 16.203 5.332 1 97.75 89 GLY A N 1
ATOM 683 C CA . GLY A 1 89 ? 6.105 16.25 6.402 1 97.75 89 GLY A CA 1
ATOM 684 C C . GLY A 1 89 ? 7.496 15.836 5.953 1 97.75 89 GLY A C 1
ATOM 685 O O . GLY A 1 89 ? 7.723 15.586 4.77 1 97.75 89 GLY A O 1
ATOM 686 N N . THR A 1 90 ? 8.422 15.875 6.887 1 96.12 90 THR A N 1
ATOM 687 C CA . THR A 1 90 ? 9.797 15.461 6.609 1 96.12 90 THR A CA 1
ATOM 688 C C . THR A 1 90 ? 10.047 14.047 7.109 1 96.12 90 THR A C 1
ATOM 690 O O . THR A 1 90 ? 9.273 13.516 7.91 1 96.12 90 THR A O 1
ATOM 693 N N . ALA A 1 91 ? 11.078 13.453 6.594 1 95.94 91 ALA A N 1
ATOM 694 C CA . ALA A 1 91 ? 11.453 12.094 6.965 1 95.94 91 ALA A CA 1
ATOM 695 C C . ALA A 1 91 ? 12.969 11.906 6.902 1 95.94 91 ALA A C 1
ATOM 697 O O . ALA A 1 91 ? 13.656 12.594 6.145 1 95.94 91 ALA A O 1
ATOM 698 N N . GLY A 1 92 ? 13.43 11.023 7.762 1 94.44 92 GLY A N 1
ATOM 699 C CA . GLY A 1 92 ? 14.828 10.617 7.703 1 94.44 92 GLY A CA 1
ATOM 700 C C . GLY A 1 92 ? 15.047 9.375 6.859 1 94.44 92 GLY A C 1
ATOM 701 O O . GLY A 1 92 ? 14.43 8.336 7.098 1 94.44 92 GLY A O 1
ATOM 702 N N . ALA A 1 93 ? 15.938 9.469 5.961 1 95.25 93 ALA A N 1
ATOM 703 C CA . ALA A 1 93 ? 16.172 8.383 5.012 1 95.25 93 ALA A CA 1
ATOM 704 C C . ALA A 1 93 ? 16.781 7.172 5.707 1 95.25 93 ALA A C 1
ATOM 706 O O . ALA A 1 93 ? 17.641 7.312 6.574 1 95.25 93 ALA A O 1
ATOM 707 N N . ALA A 1 94 ? 16.359 5.992 5.277 1 93.81 94 ALA A N 1
ATOM 708 C CA . ALA A 1 94 ? 16.859 4.734 5.84 1 93.81 94 ALA A CA 1
ATOM 709 C C . ALA A 1 94 ? 18.219 4.367 5.254 1 93.81 94 ALA A C 1
ATOM 711 O O . ALA A 1 94 ? 18.984 3.613 5.863 1 93.81 94 ALA A O 1
ATOM 712 N N . SER A 1 95 ? 18.422 4.785 3.982 1 84.5 95 SER A N 1
ATOM 713 C CA . SER A 1 95 ? 19.672 4.469 3.309 1 84.5 95 SER A CA 1
ATOM 714 C C . SER A 1 95 ? 20.203 5.672 2.539 1 84.5 95 SER A C 1
ATOM 716 O O . SER A 1 95 ? 19.547 6.715 2.475 1 84.5 95 SER A O 1
ATOM 718 N N . SER A 1 96 ? 21.375 5.465 1.972 1 78.19 96 SER A N 1
ATOM 719 C CA . SER A 1 96 ? 22.062 6.562 1.306 1 78.19 96 SER A CA 1
ATOM 720 C C . SER A 1 96 ? 21.547 6.766 -0.115 1 78.19 96 SER A C 1
ATOM 722 O O . SER A 1 96 ? 21.984 7.684 -0.813 1 78.19 96 SER A O 1
ATOM 724 N N . ASP A 1 97 ? 20.547 6.035 -0.422 1 83.88 97 ASP A N 1
ATOM 725 C CA . ASP A 1 97 ? 20.062 6.09 -1.798 1 83.88 97 ASP A CA 1
ATOM 726 C C . ASP A 1 97 ? 19.109 7.27 -2.004 1 83.88 97 ASP A C 1
ATOM 728 O O . ASP A 1 97 ? 18.828 7.648 -3.141 1 83.88 97 ASP A O 1
ATOM 732 N N . LEU A 1 98 ? 18.703 7.852 -0.905 1 90.75 98 LEU A N 1
ATOM 733 C CA . LEU A 1 98 ? 17.812 9.008 -0.98 1 90.75 98 LEU A CA 1
ATOM 734 C C . LEU A 1 98 ? 18.547 10.289 -0.608 1 90.75 98 LEU A C 1
ATOM 736 O O . LEU A 1 98 ? 19.234 10.344 0.419 1 90.75 98 LEU A O 1
ATOM 740 N N . ALA A 1 99 ? 18.406 11.289 -1.487 1 89.31 99 ALA A N 1
ATOM 741 C CA . ALA A 1 99 ? 19.062 12.57 -1.242 1 89.31 99 ALA A CA 1
ATOM 742 C C . ALA A 1 99 ? 18.156 13.523 -0.476 1 89.31 99 ALA A C 1
ATOM 744 O O . ALA A 1 99 ? 16.938 13.477 -0.627 1 89.31 99 ALA A O 1
ATOM 745 N N . PRO A 1 100 ? 18.797 14.352 0.313 1 91.19 100 PRO A N 1
ATOM 746 C CA . PRO A 1 100 ? 17.984 15.398 0.928 1 91.19 100 PRO A CA 1
ATOM 747 C C . PRO A 1 100 ? 17.172 16.188 -0.096 1 91.19 100 PRO A C 1
ATOM 749 O O . PRO A 1 100 ? 17.672 16.484 -1.187 1 91.19 100 PRO A O 1
ATOM 752 N N . GLY A 1 101 ? 15.961 16.469 0.277 1 94.06 101 GLY A N 1
ATOM 753 C CA . GLY A 1 101 ? 15.102 17.234 -0.603 1 94.06 101 GLY A CA 1
ATOM 754 C C . GLY A 1 101 ? 14.281 16.375 -1.544 1 94.06 101 GLY A C 1
ATOM 755 O O . GLY A 1 101 ? 13.305 16.828 -2.129 1 94.06 101 GLY A O 1
ATOM 756 N N . GLU A 1 102 ? 14.695 15.141 -1.716 1 96.31 102 GLU A N 1
ATOM 757 C CA . GLU A 1 102 ? 13.914 14.219 -2.541 1 96.31 102 GLU A CA 1
ATOM 758 C C . GLU A 1 102 ? 12.578 13.891 -1.884 1 96.31 102 GLU A C 1
ATOM 760 O O . GLU A 1 102 ? 12.453 13.922 -0.657 1 96.31 102 GLU A O 1
ATOM 765 N N . LEU A 1 103 ? 11.594 13.648 -2.754 1 98.56 103 LEU A N 1
ATOM 766 C CA . LEU A 1 103 ? 10.266 13.367 -2.229 1 98.56 103 LEU A CA 1
ATOM 767 C C . LEU A 1 103 ? 10.031 11.859 -2.129 1 98.56 103 LEU A C 1
ATOM 769 O O . LEU A 1 103 ? 10.617 11.086 -2.883 1 98.56 103 LEU A O 1
ATOM 773 N N . ILE A 1 104 ? 9.273 11.5 -1.166 1 98.75 104 ILE A N 1
ATOM 774 C CA . ILE A 1 104 ? 8.781 10.133 -1.053 1 98.75 104 ILE A CA 1
ATOM 775 C C . ILE A 1 104 ? 7.254 10.125 -1.093 1 98.75 104 ILE A C 1
ATOM 777 O O . ILE A 1 104 ? 6.602 10.742 -0.245 1 98.75 104 ILE A O 1
ATOM 781 N N . VAL A 1 105 ? 6.691 9.5 -2.092 1 98.88 105 VAL A N 1
ATOM 782 C CA . VAL A 1 105 ? 5.27 9.18 -2.084 1 98.88 105 VAL A CA 1
ATOM 783 C C . VAL A 1 105 ? 5.039 7.883 -1.317 1 98.88 105 VAL A C 1
ATOM 785 O O . VAL A 1 105 ? 5.441 6.809 -1.771 1 98.88 105 VAL A O 1
ATOM 788 N N . ALA A 1 106 ? 4.375 7.988 -0.17 1 98.88 106 ALA A N 1
ATOM 789 C CA . ALA A 1 106 ? 4.254 6.836 0.721 1 98.88 106 ALA A CA 1
ATOM 790 C C . ALA A 1 106 ? 3.232 5.836 0.188 1 98.88 106 ALA A C 1
ATOM 792 O O . ALA A 1 106 ? 2.043 6.148 0.086 1 98.88 106 ALA A O 1
ATOM 793 N N . GLN A 1 107 ? 3.67 4.664 -0.091 1 98.75 107 GLN A N 1
ATOM 794 C CA . GLN A 1 107 ? 2.814 3.578 -0.556 1 98.75 107 GLN A CA 1
ATOM 795 C C . GLN A 1 107 ? 2.176 2.84 0.617 1 98.75 107 GLN A C 1
ATOM 797 O O . GLN A 1 107 ? 1.082 2.285 0.488 1 98.75 107 GLN A O 1
ATOM 802 N N . GLY A 1 108 ? 2.76 2.801 1.705 1 98.69 108 GLY A N 1
ATOM 803 C CA . GLY A 1 108 ? 2.373 2.232 2.986 1 98.69 108 GLY A CA 1
ATOM 804 C C . GLY A 1 108 ? 3.254 2.691 4.133 1 98.69 108 GLY A C 1
ATOM 805 O O . GLY A 1 108 ? 4.281 3.336 3.914 1 98.69 108 GLY A O 1
ATOM 806 N N . ALA A 1 109 ? 2.816 2.436 5.336 1 98.75 109 ALA A N 1
ATOM 807 C CA . ALA A 1 109 ? 3.566 2.846 6.523 1 98.75 109 ALA A CA 1
ATOM 808 C C . ALA A 1 109 ? 3.674 1.703 7.527 1 98.75 109 ALA A C 1
ATOM 810 O O . ALA A 1 109 ? 2.66 1.225 8.047 1 98.75 109 ALA A O 1
ATOM 811 N N . VAL A 1 110 ? 4.93 1.252 7.766 1 98.44 110 VAL A N 1
ATOM 812 C CA . VAL A 1 110 ? 5.16 0.272 8.82 1 98.44 110 VAL A CA 1
ATOM 813 C C . VAL A 1 110 ? 4.793 0.875 10.18 1 98.44 110 VAL A C 1
ATOM 815 O O . VAL A 1 110 ? 5.328 1.916 10.562 1 98.44 110 VAL A O 1
ATOM 818 N N . PRO A 1 111 ? 3.852 0.23 10.883 1 97.81 111 PRO A N 1
ATOM 819 C CA . PRO A 1 111 ? 3.361 0.829 12.125 1 97.81 111 PRO A CA 1
ATOM 820 C C . PRO A 1 111 ? 4.223 0.468 13.336 1 97.81 111 PRO A C 1
ATOM 822 O O . PRO A 1 111 ? 3.846 -0.4 14.125 1 97.81 111 PRO A O 1
ATOM 825 N N . LEU A 1 112 ? 5.262 1.187 13.586 1 96.38 112 LEU A N 1
ATOM 826 C CA . LEU A 1 112 ? 6.113 0.99 14.758 1 96.38 112 LEU A CA 1
ATOM 827 C C . LEU A 1 112 ? 5.629 1.839 15.93 1 96.38 112 LEU A C 1
ATOM 829 O O . LEU A 1 112 ? 6.336 1.984 16.922 1 96.38 112 LEU A O 1
ATOM 833 N N . ASP A 1 113 ? 4.465 2.395 15.844 1 95.38 113 ASP A N 1
ATOM 834 C CA . ASP A 1 113 ? 3.93 3.338 16.812 1 95.38 113 ASP A CA 1
ATOM 835 C C . ASP A 1 113 ? 2.918 2.658 17.734 1 95.38 113 ASP A C 1
ATOM 837 O O . ASP A 1 113 ? 2.428 1.568 17.438 1 95.38 113 ASP A O 1
ATOM 841 N N . GLY A 1 114 ? 2.699 3.328 18.828 1 93.94 114 GLY A N 1
ATOM 842 C CA . GLY A 1 114 ? 1.777 2.787 19.812 1 93.94 114 GLY A CA 1
ATOM 843 C C . GLY A 1 114 ? 0.326 3.113 19.516 1 93.94 114 GLY A C 1
ATOM 844 O O . GLY A 1 114 ? -0.581 2.438 20 1 93.94 114 GLY A O 1
ATOM 845 N N . THR A 1 115 ? 0.064 4.141 18.812 1 95.69 115 THR A N 1
ATOM 846 C CA . THR A 1 115 ? -1.297 4.59 18.531 1 95.69 115 THR A CA 1
ATOM 847 C C . THR A 1 115 ? -2.039 3.566 17.672 1 95.69 115 THR A C 1
ATOM 849 O O . THR A 1 115 ? -3.145 3.146 18.016 1 95.69 115 THR A O 1
ATOM 852 N N . THR A 1 116 ? -1.413 3.123 16.531 1 96.19 116 THR A N 1
ATOM 853 C CA . THR A 1 116 ? -2.031 2.105 15.68 1 96.19 116 THR A CA 1
ATOM 854 C C . THR A 1 116 ? -2.236 0.809 16.453 1 96.19 116 THR A C 1
ATOM 856 O O . THR A 1 116 ? -3.277 0.161 16.328 1 96.19 116 THR A O 1
ATOM 859 N N . ARG A 1 117 ? -1.262 0.502 17.281 1 94.06 117 ARG A N 1
ATOM 860 C CA . ARG A 1 117 ? -1.364 -0.697 18.109 1 94.06 117 ARG A CA 1
ATOM 861 C C . ARG A 1 117 ? -2.605 -0.648 19 1 94.06 117 ARG A C 1
ATOM 863 O O . ARG A 1 117 ? -3.324 -1.642 19.125 1 94.06 117 ARG A O 1
ATOM 870 N N . GLN A 1 118 ? -2.881 0.489 19.609 1 93.44 118 GLN A N 1
ATOM 871 C CA . GLN A 1 118 ? -4.02 0.634 20.516 1 93.44 118 GLN A CA 1
ATOM 872 C C . GLN A 1 118 ? -5.34 0.531 19.75 1 93.44 118 GLN A C 1
ATOM 874 O O . GLN A 1 118 ? -6.25 -0.188 20.172 1 93.44 118 GLN A O 1
ATOM 879 N N . TYR A 1 119 ? -5.43 1.227 18.594 1 95.69 119 TYR A N 1
ATOM 880 C CA . TYR A 1 119 ? -6.652 1.187 17.797 1 95.69 119 TYR A CA 1
ATOM 881 C C . TYR A 1 119 ? -6.945 -0.23 17.328 1 95.69 119 TYR A C 1
ATOM 883 O O . TYR A 1 119 ? -8.109 -0.617 17.188 1 95.69 119 TYR A O 1
ATOM 891 N N . LEU A 1 120 ? -5.879 -1.027 17.062 1 95.44 120 LEU A N 1
ATOM 892 C CA . LEU A 1 120 ? -6 -2.35 16.453 1 95.44 120 LEU A CA 1
ATOM 893 C C . LEU A 1 120 ? -6.051 -3.434 17.531 1 95.44 120 LEU A C 1
ATOM 895 O O . LEU A 1 120 ? -6.168 -4.621 17.219 1 95.44 120 LEU A O 1
ATOM 899 N N . GLU A 1 121 ? -5.879 -3.039 18.781 1 94.12 121 GLU A N 1
ATOM 900 C CA . GLU A 1 121 ? -5.863 -3.969 19.906 1 94.12 121 GLU A CA 1
ATOM 901 C C . GLU A 1 121 ? -4.773 -5.023 19.734 1 94.12 121 GLU A C 1
ATOM 903 O O . GLU A 1 121 ? -4.996 -6.203 20 1 94.12 121 GLU A O 1
ATOM 908 N N . GLY A 1 122 ? -3.674 -4.586 19.125 1 92.88 122 GLY A N 1
ATOM 909 C CA . GLY A 1 122 ? -2.494 -5.43 19.016 1 92.88 122 GLY A CA 1
ATOM 910 C C . GLY A 1 122 ? -2.479 -6.273 17.75 1 92.88 122 GLY A C 1
ATOM 911 O O . GLY A 1 122 ? -1.517 -7 17.5 1 92.88 122 GLY A O 1
ATOM 912 N N . ARG A 1 123 ? -3.463 -6.172 16.922 1 92.81 123 ARG A N 1
ATOM 913 C CA . ARG A 1 123 ? -3.531 -6.973 15.695 1 92.81 123 ARG A CA 1
ATOM 914 C C . ARG A 1 123 ? -2.582 -6.43 14.633 1 92.81 123 ARG A C 1
ATOM 916 O O . ARG A 1 123 ? -2.375 -5.219 14.539 1 92.81 123 ARG A O 1
ATOM 923 N N . PRO A 1 124 ? -1.956 -7.352 13.867 1 94.94 124 PRO A N 1
ATOM 924 C CA . PRO A 1 124 ? -1.15 -6.879 12.742 1 94.94 124 PRO A CA 1
ATOM 925 C C . PRO A 1 124 ? -1.973 -6.109 11.711 1 94.94 124 PRO A C 1
ATOM 927 O O . PRO A 1 124 ? -3.18 -6.336 11.578 1 94.94 124 PRO A O 1
ATOM 930 N N . TYR A 1 125 ? -1.372 -5.234 11.055 1 96.69 125 TYR A N 1
ATOM 931 C CA . TYR A 1 125 ? -2.047 -4.406 10.062 1 96.69 125 TYR A CA 1
ATOM 932 C C . TYR A 1 125 ? -1.065 -3.914 9 1 96.69 125 TYR A C 1
ATOM 934 O O . TYR A 1 125 ? 0.147 -4.094 9.141 1 96.69 125 TYR A O 1
ATOM 942 N N . ALA A 1 126 ? -1.572 -3.439 7.887 1 98.06 126 ALA A N 1
ATOM 943 C CA . ALA A 1 126 ? -0.806 -2.795 6.824 1 98.06 126 ALA A CA 1
ATOM 944 C C . ALA A 1 126 ? -1.405 -1.439 6.461 1 98.06 126 ALA A C 1
ATOM 946 O O . ALA A 1 126 ? -2.199 -1.335 5.52 1 98.06 126 ALA A O 1
ATOM 947 N N . PRO A 1 127 ? -0.979 -0.404 7.188 1 98.56 127 PRO A N 1
ATOM 948 C CA . PRO A 1 127 ? -1.524 0.914 6.855 1 98.56 127 PRO A CA 1
ATOM 949 C C . PRO A 1 127 ? -1.165 1.362 5.441 1 98.56 127 PRO A C 1
ATOM 951 O O . PRO A 1 127 ? 0.016 1.446 5.098 1 98.56 127 PRO A O 1
ATOM 954 N N . VAL A 1 128 ? -2.131 1.649 4.641 1 98.75 128 VAL A N 1
ATOM 955 C CA . VAL A 1 128 ? -1.93 2.148 3.283 1 98.75 128 VAL A CA 1
ATOM 956 C C . VAL A 1 128 ? -2.811 3.373 3.047 1 98.75 128 VAL A C 1
ATOM 958 O O . VAL A 1 128 ? -3.852 3.529 3.688 1 98.75 128 VAL A O 1
ATOM 961 N N . PRO A 1 129 ? -2.379 4.301 2.176 1 98.75 129 PRO A N 1
ATOM 962 C CA . PRO A 1 129 ? -3.213 5.453 1.833 1 98.75 129 PRO A CA 1
ATOM 963 C C . PRO A 1 129 ? -4.438 5.074 1.005 1 98.75 129 PRO A C 1
ATOM 965 O O . PRO A 1 129 ? -4.57 3.92 0.587 1 98.75 129 PRO A O 1
ATOM 968 N N . ASP A 1 130 ? -5.352 6.035 0.916 1 98.75 130 ASP A N 1
ATOM 969 C CA . ASP A 1 130 ? -6.383 5.898 -0.111 1 98.75 130 ASP A CA 1
ATOM 970 C C . ASP A 1 130 ? -5.758 5.734 -1.495 1 98.75 130 ASP A C 1
ATOM 972 O O . ASP A 1 130 ? -4.867 6.5 -1.876 1 98.75 130 ASP A O 1
ATOM 976 N N . PRO A 1 131 ? -6.152 4.699 -2.242 1 98.5 131 PRO A N 1
ATOM 977 C CA . PRO A 1 131 ? -5.48 4.43 -3.516 1 98.5 131 PRO A CA 1
ATOM 978 C C . PRO A 1 131 ? -5.559 5.605 -4.484 1 98.5 131 PRO A C 1
ATOM 980 O O . PRO A 1 131 ? -4.613 5.852 -5.238 1 98.5 131 PRO A O 1
ATOM 983 N N . GLU A 1 132 ? -6.676 6.32 -4.484 1 98.62 132 GLU A N 1
ATOM 984 C CA . GLU A 1 132 ? -6.816 7.445 -5.406 1 98.62 132 GLU A CA 1
ATOM 985 C C . GLU A 1 132 ? -5.934 8.617 -4.988 1 98.62 132 GLU A C 1
ATOM 987 O O . GLU A 1 132 ? -5.383 9.32 -5.836 1 98.62 132 GLU A O 1
ATOM 992 N N . VAL A 1 133 ? -5.852 8.859 -3.684 1 98.88 133 VAL A N 1
ATOM 993 C CA . VAL A 1 133 ? -4.961 9.898 -3.193 1 98.88 133 VAL A CA 1
ATOM 994 C C . VAL A 1 133 ? -3.512 9.531 -3.514 1 98.88 133 VAL A C 1
ATOM 996 O O . VAL A 1 133 ? -2.74 10.375 -3.982 1 98.88 133 VAL A O 1
ATOM 999 N N . PHE A 1 134 ? -3.158 8.289 -3.299 1 98.81 134 PHE A N 1
ATOM 1000 C CA . PHE A 1 134 ? -1.829 7.773 -3.609 1 98.81 134 PHE A CA 1
ATOM 1001 C C . PHE A 1 134 ? -1.503 7.969 -5.086 1 98.81 134 PHE A C 1
ATOM 1003 O O . PHE A 1 134 ? -0.442 8.5 -5.426 1 98.81 134 PHE A O 1
ATOM 1010 N N . ARG A 1 135 ? -2.395 7.594 -5.934 1 98.56 135 ARG A N 1
ATOM 1011 C CA . ARG A 1 135 ? -2.232 7.719 -7.379 1 98.56 135 ARG A CA 1
ATOM 1012 C C . ARG A 1 135 ? -2.076 9.18 -7.789 1 98.56 135 ARG A C 1
ATOM 1014 O O . ARG A 1 135 ? -1.24 9.508 -8.633 1 98.56 135 ARG A O 1
ATOM 1021 N N . ALA A 1 136 ? -2.854 10.055 -7.203 1 98.81 136 ALA A N 1
ATOM 1022 C CA . ALA A 1 136 ? -2.801 11.484 -7.527 1 98.81 136 ALA A CA 1
ATOM 1023 C C . ALA A 1 136 ? -1.462 12.086 -7.117 1 98.81 136 ALA A C 1
ATOM 1025 O O . ALA A 1 136 ? -0.859 12.852 -7.875 1 98.81 136 ALA A O 1
ATOM 1026 N N . LEU A 1 137 ? -1.004 11.727 -5.926 1 98.88 137 LEU A N 1
ATOM 1027 C CA . LEU A 1 137 ? 0.282 12.227 -5.453 1 98.88 137 LEU A CA 1
ATOM 1028 C C . LEU A 1 137 ? 1.411 11.781 -6.375 1 98.88 137 LEU A C 1
ATOM 1030 O O . LEU A 1 137 ? 2.256 12.586 -6.77 1 98.88 137 LEU A O 1
ATOM 1034 N N . TRP A 1 138 ? 1.374 10.516 -6.711 1 98.88 138 TRP A N 1
ATOM 1035 C CA . TRP A 1 138 ? 2.408 9.953 -7.578 1 98.88 138 TRP A CA 1
ATOM 1036 C C . TRP A 1 138 ? 2.371 10.602 -8.961 1 98.88 138 TRP A C 1
ATOM 1038 O O . TRP A 1 138 ? 3.402 11.031 -9.477 1 98.88 138 TRP A O 1
ATOM 1048 N N . ARG A 1 139 ? 1.222 10.727 -9.5 1 98.56 139 ARG A N 1
ATOM 1049 C CA . ARG A 1 139 ? 1.038 11.328 -10.82 1 98.56 139 ARG A CA 1
ATOM 1050 C C . ARG A 1 139 ? 1.521 12.773 -10.836 1 98.56 139 ARG A C 1
ATOM 1052 O O . ARG A 1 139 ? 2.176 13.203 -11.789 1 98.56 139 ARG A O 1
ATOM 1059 N N . ARG A 1 140 ? 1.21 13.516 -9.828 1 98.75 140 ARG A N 1
ATOM 1060 C CA . ARG A 1 140 ? 1.565 14.93 -9.805 1 98.75 140 ARG A CA 1
ATOM 1061 C C . ARG A 1 140 ? 3.064 15.117 -9.602 1 98.75 140 ARG A C 1
ATOM 1063 O O . ARG A 1 140 ? 3.666 16.031 -10.164 1 98.75 140 ARG A O 1
ATOM 1070 N N . ALA A 1 141 ? 3.666 14.227 -8.758 1 98.75 141 ALA A N 1
ATOM 1071 C CA . ALA A 1 141 ? 5.121 14.273 -8.625 1 98.75 141 ALA A CA 1
ATOM 1072 C C . ALA A 1 141 ? 5.805 14.039 -9.969 1 98.75 141 ALA A C 1
ATOM 1074 O O . ALA A 1 141 ? 6.77 14.734 -10.305 1 98.75 141 ALA A O 1
ATOM 1075 N N . GLU A 1 142 ? 5.305 13.117 -10.742 1 98.62 142 GLU A N 1
ATOM 1076 C CA . GLU A 1 142 ? 5.836 12.828 -12.07 1 98.62 142 GLU A CA 1
ATOM 1077 C C . GLU A 1 142 ? 5.594 13.992 -13.023 1 98.62 142 GLU A C 1
ATOM 1079 O O . GLU A 1 142 ? 6.496 14.398 -13.75 1 98.62 142 GLU A O 1
ATOM 1084 N N . ALA A 1 143 ? 4.383 14.508 -13.023 1 98.5 143 ALA A N 1
ATOM 1085 C CA . ALA A 1 143 ? 3.986 15.555 -13.953 1 98.5 143 ALA A CA 1
ATOM 1086 C C . ALA A 1 143 ? 4.816 16.812 -13.742 1 98.5 143 ALA A C 1
ATOM 1088 O O . ALA A 1 143 ? 5.133 17.531 -14.695 1 98.5 143 ALA A O 1
ATOM 1089 N N . LEU A 1 144 ? 5.176 17.062 -12.492 1 98.31 144 LEU A N 1
ATOM 1090 C CA . LEU A 1 144 ? 5.941 18.25 -12.164 1 98.31 144 LEU A CA 1
ATOM 1091 C C . LEU A 1 144 ? 7.438 18.016 -12.328 1 98.31 144 LEU A C 1
ATOM 1093 O O . LEU A 1 144 ? 8.242 18.938 -12.25 1 98.31 144 LEU A O 1
ATOM 1097 N N . GLY A 1 145 ? 7.824 16.75 -12.531 1 98.25 145 GLY A N 1
ATOM 1098 C CA . GLY A 1 145 ? 9.211 16.391 -12.789 1 98.25 145 GLY A CA 1
ATOM 1099 C C . GLY A 1 145 ? 10.094 16.484 -11.562 1 98.25 145 GLY A C 1
ATOM 1100 O O . GLY A 1 145 ? 11.289 16.75 -11.672 1 98.25 145 GLY A O 1
ATOM 1101 N N . TYR A 1 146 ? 9.508 16.375 -10.406 1 98.06 146 TYR A N 1
ATOM 1102 C CA . TYR A 1 146 ? 10.289 16.469 -9.172 1 98.06 146 TYR A CA 1
ATOM 1103 C C . TYR A 1 146 ? 10.883 15.125 -8.797 1 98.06 146 TYR A C 1
ATOM 1105 O O . TYR A 1 146 ? 10.234 14.086 -8.938 1 98.06 146 TYR A O 1
ATOM 1113 N N . PRO A 1 147 ? 12.141 15.117 -8.375 1 97.19 147 PRO A N 1
ATOM 1114 C CA . PRO A 1 147 ? 12.727 13.852 -7.918 1 97.19 147 PRO A CA 1
ATOM 1115 C C . PRO A 1 147 ? 11.93 13.211 -6.781 1 97.19 147 PRO A C 1
ATOM 1117 O O . PRO A 1 147 ? 11.633 13.875 -5.785 1 97.19 147 PRO A O 1
ATOM 1120 N N . HIS A 1 148 ? 11.578 11.977 -6.961 1 98.19 148 HIS A N 1
ATOM 1121 C CA . HIS A 1 148 ? 10.789 11.289 -5.949 1 98.19 148 HIS A CA 1
ATOM 1122 C C . HIS A 1 148 ? 10.992 9.781 -6.023 1 98.19 148 HIS A C 1
ATOM 1124 O O . HIS A 1 148 ? 11.484 9.266 -7.027 1 98.19 148 HIS A O 1
ATOM 1130 N N . ARG A 1 149 ? 10.711 9.133 -4.961 1 97.94 149 ARG A N 1
ATOM 1131 C CA . ARG A 1 149 ? 10.594 7.684 -4.852 1 97.94 149 ARG A CA 1
ATOM 1132 C C . ARG A 1 149 ? 9.227 7.289 -4.297 1 97.94 149 ARG A C 1
ATOM 1134 O O . ARG A 1 149 ? 8.57 8.086 -3.617 1 97.94 149 ARG A O 1
ATOM 1141 N N . VAL A 1 150 ? 8.805 6.113 -4.68 1 98.44 150 VAL A N 1
ATOM 1142 C CA . VAL A 1 150 ? 7.547 5.555 -4.188 1 98.44 150 VAL A CA 1
ATOM 1143 C C . VAL A 1 150 ? 7.828 4.285 -3.385 1 98.44 150 VAL A C 1
ATOM 1145 O O . VAL A 1 150 ? 8.547 3.398 -3.844 1 98.44 150 VAL A O 1
ATOM 1148 N N . GLY A 1 151 ? 7.305 4.195 -2.16 1 97.75 151 GLY A N 1
ATOM 1149 C CA . GLY A 1 151 ? 7.539 2.973 -1.406 1 97.75 151 GLY A CA 1
ATOM 1150 C C . GLY A 1 151 ? 7.113 3.076 0.046 1 97.75 151 GLY A C 1
ATOM 1151 O O . GLY A 1 151 ? 6.246 3.887 0.387 1 97.75 151 GLY A O 1
ATOM 1152 N N . LEU A 1 152 ? 7.68 2.205 0.924 1 98.25 152 LEU A N 1
ATOM 1153 C CA . LEU A 1 152 ? 7.309 2.094 2.33 1 98.25 152 LEU A CA 1
ATOM 1154 C C . LEU A 1 152 ? 8.047 3.133 3.172 1 98.25 152 LEU A C 1
ATOM 1156 O O . LEU A 1 152 ? 9.227 3.396 2.941 1 98.25 152 LEU A O 1
ATOM 1160 N N . VAL A 1 153 ? 7.324 3.646 4.066 1 98.5 153 VAL A N 1
ATOM 1161 C CA . VAL A 1 153 ? 7.938 4.391 5.16 1 98.5 153 VAL A CA 1
ATOM 1162 C C . VAL A 1 153 ? 7.625 3.707 6.488 1 98.5 153 VAL A C 1
ATOM 1164 O O . VAL A 1 153 ? 6.836 2.764 6.539 1 98.5 153 VAL A O 1
ATOM 1167 N N . ALA A 1 154 ? 8.305 4.102 7.547 1 98.31 154 ALA A N 1
ATOM 1168 C CA . ALA A 1 154 ? 8.016 3.605 8.891 1 98.31 154 ALA A CA 1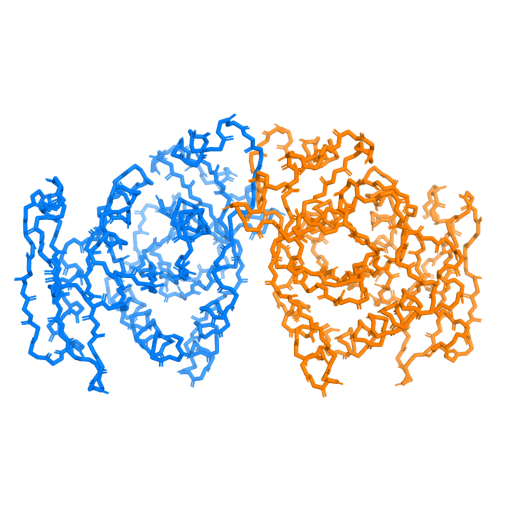
ATOM 1169 C C . ALA A 1 154 ? 7.641 4.75 9.828 1 98.31 154 ALA A C 1
ATOM 1171 O O . ALA A 1 154 ? 8.32 5.777 9.867 1 98.31 154 ALA A O 1
ATOM 1172 N N . SER A 1 155 ? 6.512 4.562 10.492 1 98.19 155 SER A N 1
ATOM 1173 C CA . SER A 1 155 ? 6.098 5.531 11.5 1 98.19 155 SER A CA 1
ATOM 1174 C C . SER A 1 155 ? 6.578 5.125 12.891 1 98.19 155 SER A C 1
ATOM 1176 O O . SER A 1 155 ? 6.141 4.105 13.43 1 98.19 155 SER A O 1
ATOM 1178 N N . GLU A 1 156 ? 7.395 5.977 13.461 1 95.69 156 GLU A N 1
ATOM 1179 C CA . GLU A 1 156 ? 7.934 5.652 14.773 1 95.69 156 GLU A CA 1
ATOM 1180 C C . GLU A 1 156 ? 7.547 6.707 15.805 1 95.69 156 GLU A C 1
ATOM 1182 O O . GLU A 1 156 ? 7.238 7.848 15.453 1 95.69 156 GLU A O 1
ATOM 1187 N N . ASP A 1 157 ? 7.629 6.301 17.078 1 92.56 157 ASP A N 1
ATOM 1188 C CA . ASP A 1 157 ? 7.254 7.211 18.156 1 92.56 157 ASP A CA 1
ATOM 1189 C C . ASP A 1 157 ? 8.492 7.758 18.875 1 92.56 157 ASP A C 1
ATOM 1191 O O . ASP A 1 157 ? 8.414 8.773 19.562 1 92.56 157 ASP A O 1
ATOM 1195 N N . ALA A 1 158 ? 9.57 7.055 18.797 1 91.25 158 ALA A N 1
ATOM 1196 C CA . ALA A 1 158 ? 10.797 7.457 19.484 1 91.25 158 ALA A CA 1
ATOM 1197 C C . ALA A 1 158 ? 11.844 7.965 18.5 1 91.25 158 ALA A C 1
ATOM 1199 O O . ALA A 1 158 ? 12.641 7.184 17.984 1 91.25 158 ALA A O 1
ATOM 1200 N N . PHE A 1 159 ? 11.93 9.203 18.312 1 86.31 159 PHE A N 1
ATOM 1201 C CA . PHE A 1 159 ? 12.719 9.875 17.297 1 86.31 159 PHE A CA 1
ATOM 1202 C C . PHE A 1 159 ? 14.188 9.5 17.406 1 86.31 159 PHE A C 1
ATOM 1204 O O . PHE A 1 159 ? 14.859 9.297 16.391 1 86.31 159 PHE A O 1
ATOM 1211 N N . TYR A 1 160 ? 14.664 9.312 18.578 1 87.31 160 TYR A N 1
ATOM 1212 C CA . TYR A 1 160 ? 16.094 9.117 18.781 1 87.31 160 TYR A CA 1
ATOM 1213 C C . TYR A 1 160 ? 16.406 7.641 19.016 1 87.31 160 TYR A C 1
ATOM 1215 O O . TYR A 1 160 ? 17.562 7.285 19.297 1 87.31 160 TYR A O 1
ATOM 1223 N N . ALA A 1 161 ? 15.438 6.82 18.828 1 86.19 161 ALA A N 1
ATOM 1224 C CA . ALA A 1 161 ? 15.633 5.418 19.188 1 86.19 161 ALA A CA 1
ATOM 1225 C C . ALA A 1 161 ? 16.219 4.633 18.016 1 86.19 161 ALA A C 1
ATOM 1227 O O . ALA A 1 161 ? 16.938 3.648 18.219 1 86.19 161 ALA A O 1
ATOM 1228 N N . THR A 1 162 ? 15.953 5.008 16.812 1 88.75 162 THR A N 1
ATOM 1229 C CA . THR A 1 162 ? 16.406 4.242 15.648 1 88.75 162 THR A CA 1
ATOM 1230 C C . THR A 1 162 ? 17.859 4.551 15.328 1 88.75 162 THR A C 1
ATOM 1232 O O . THR A 1 162 ? 18.203 5.695 15.031 1 88.75 162 THR A O 1
ATOM 1235 N N . THR A 1 163 ? 18.688 3.572 15.406 1 90 163 THR A N 1
ATOM 1236 C CA . THR A 1 163 ? 20.094 3.719 15.062 1 90 163 THR A CA 1
ATOM 1237 C C . THR A 1 163 ? 20.297 3.615 13.547 1 90 163 THR A C 1
ATOM 1239 O O . THR A 1 163 ? 19.422 3.117 12.836 1 90 163 THR A O 1
ATOM 1242 N N . PRO A 1 164 ? 21.422 4.059 13.117 1 88.88 164 PRO A N 1
ATOM 1243 C CA . PRO A 1 164 ? 21.719 3.895 11.695 1 88.88 164 PRO A CA 1
ATOM 1244 C C . PRO A 1 164 ? 21.703 2.432 11.25 1 88.88 164 PRO A C 1
ATOM 1246 O O . PRO A 1 164 ? 21.266 2.123 10.141 1 88.88 164 PRO A O 1
ATOM 1249 N N . GLU A 1 165 ? 22.188 1.604 12.117 1 90.56 165 GLU A N 1
ATOM 1250 C CA . GLU A 1 165 ? 22.203 0.176 11.812 1 90.56 165 GLU A CA 1
ATOM 1251 C C . GLU A 1 165 ? 20.797 -0.382 11.68 1 90.56 165 GLU A C 1
ATOM 1253 O O . GLU A 1 165 ? 20.5 -1.148 10.758 1 90.56 165 GLU A O 1
ATOM 1258 N N . GLU A 1 166 ? 19.938 0.022 12.531 1 91 166 GLU A N 1
ATOM 1259 C CA . GLU A 1 166 ? 18.547 -0.4 12.469 1 91 166 GLU A CA 1
ATOM 1260 C C . GLU A 1 166 ? 17.859 0.143 11.219 1 91 166 GLU A C 1
ATOM 1262 O O . GLU A 1 166 ? 17.078 -0.564 10.57 1 91 166 GLU A O 1
ATOM 1267 N N . ALA A 1 167 ? 18.156 1.338 10.93 1 91.94 167 ALA A N 1
ATOM 1268 C CA . ALA A 1 167 ? 17.578 1.949 9.734 1 91.94 167 ALA A CA 1
ATOM 1269 C C . ALA A 1 167 ? 17.984 1.18 8.484 1 91.94 167 ALA A C 1
ATOM 1271 O O . ALA A 1 167 ? 17.141 0.902 7.625 1 91.94 167 ALA A O 1
ATOM 1272 N N . ARG A 1 168 ? 19.203 0.811 8.414 1 89.94 168 ARG A N 1
ATOM 1273 C CA . ARG A 1 168 ? 19.688 0.038 7.273 1 89.94 168 ARG A CA 1
ATOM 1274 C C . ARG A 1 168 ? 19 -1.322 7.207 1 89.94 168 ARG A C 1
ATOM 1276 O O . ARG A 1 168 ? 18.719 -1.823 6.117 1 89.94 168 ARG A O 1
ATOM 1283 N N . ALA A 1 169 ? 18.828 -1.857 8.406 1 91.81 169 ALA A N 1
ATOM 1284 C CA . ALA A 1 169 ? 18.156 -3.152 8.453 1 91.81 169 ALA A CA 1
ATOM 1285 C C . ALA A 1 169 ? 16.75 -3.057 7.887 1 91.81 169 ALA A C 1
ATOM 1287 O O . ALA A 1 169 ? 16.281 -3.965 7.191 1 91.81 169 ALA A O 1
ATOM 1288 N N . TRP A 1 170 ? 16.078 -1.938 8.125 1 94.44 170 TRP A N 1
ATOM 1289 C CA . TRP A 1 170 ? 14.719 -1.746 7.625 1 94.44 170 TRP A CA 1
ATOM 1290 C C . TRP A 1 170 ? 14.719 -1.51 6.121 1 94.44 170 TRP A C 1
ATOM 1292 O O . TRP A 1 170 ? 13.742 -1.827 5.434 1 94.44 170 TRP A O 1
ATOM 1302 N N . ALA A 1 171 ? 15.789 -0.976 5.621 1 93.88 171 ALA A N 1
ATOM 1303 C CA . ALA A 1 171 ? 15.906 -0.764 4.184 1 93.88 171 ALA A CA 1
ATOM 1304 C C . ALA A 1 171 ? 15.828 -2.088 3.426 1 93.88 171 ALA A C 1
ATOM 1306 O O . ALA A 1 171 ? 15.297 -2.146 2.314 1 93.88 171 ALA A O 1
ATOM 1307 N N . ARG A 1 172 ? 16.281 -3.152 4.059 1 91.69 172 ARG A N 1
ATOM 1308 C CA . ARG A 1 172 ? 16.234 -4.477 3.447 1 91.69 172 ARG A CA 1
ATOM 1309 C C . ARG A 1 172 ? 14.797 -4.949 3.266 1 91.69 172 ARG A C 1
ATOM 1311 O O . ARG A 1 172 ? 14.516 -5.797 2.414 1 91.69 172 ARG A O 1
ATOM 1318 N N . TYR A 1 173 ? 13.883 -4.328 4.039 1 94.69 173 TYR A N 1
ATOM 1319 C CA . TYR A 1 173 ? 12.469 -4.676 3.953 1 94.69 173 TYR A CA 1
ATOM 1320 C C . TYR A 1 173 ? 11.703 -3.656 3.115 1 94.69 173 TYR A C 1
ATOM 1322 O O . TYR A 1 173 ? 10.477 -3.672 3.076 1 94.69 173 TYR A O 1
ATOM 1330 N N . GLY A 1 174 ? 12.469 -2.746 2.486 1 95.62 174 GLY A N 1
ATOM 1331 C CA . GLY A 1 174 ? 11.836 -1.836 1.542 1 95.62 174 GLY A CA 1
ATOM 1332 C C . GLY A 1 174 ? 11.484 -0.493 2.152 1 95.62 174 GLY A C 1
ATOM 1333 O O . GLY A 1 174 ? 10.875 0.354 1.493 1 95.62 174 GLY A O 1
ATOM 1334 N N . VAL A 1 175 ? 11.859 -0.298 3.439 1 97.56 175 VAL A N 1
ATOM 1335 C CA . VAL A 1 175 ? 11.562 0.978 4.078 1 97.56 175 VAL A CA 1
ATOM 1336 C C . VAL A 1 175 ? 12.508 2.055 3.557 1 97.56 175 VAL A C 1
ATOM 1338 O O . VAL A 1 175 ? 13.727 1.924 3.67 1 97.56 175 VAL A O 1
ATOM 1341 N N . LEU A 1 176 ? 11.938 3.08 3.025 1 97.69 176 LEU A N 1
ATOM 1342 C CA . LEU A 1 176 ? 12.719 4.156 2.428 1 97.69 176 LEU A CA 1
ATOM 1343 C C . LEU A 1 176 ? 13.133 5.176 3.482 1 97.69 176 LEU A C 1
ATOM 1345 O O . LEU A 1 176 ? 14.211 5.77 3.387 1 97.69 176 LEU A O 1
ATOM 1349 N N . ALA A 1 177 ? 12.25 5.371 4.465 1 97.31 177 ALA A N 1
ATOM 1350 C CA . ALA A 1 177 ? 12.492 6.449 5.422 1 97.31 177 ALA A CA 1
ATOM 1351 C C . ALA A 1 177 ? 11.633 6.277 6.676 1 97.31 177 ALA A C 1
ATOM 1353 O O . ALA A 1 177 ? 10.711 5.457 6.695 1 97.31 177 ALA A O 1
ATOM 1354 N N . PHE A 1 178 ? 12 7.047 7.668 1 96.88 178 PHE A N 1
ATOM 1355 C CA . PHE A 1 178 ? 11.289 7.062 8.938 1 96.88 178 PHE A CA 1
ATOM 1356 C C . PHE A 1 178 ? 10.609 8.414 9.156 1 96.88 178 PHE A C 1
ATOM 1358 O O . PHE A 1 178 ? 11.203 9.461 8.891 1 96.88 178 PHE A O 1
ATOM 1365 N N . GLU A 1 179 ? 9.445 8.367 9.523 1 97.19 179 GLU A N 1
ATOM 1366 C CA . GLU A 1 179 ? 8.648 9.523 9.906 1 97.19 179 GLU A CA 1
ATOM 1367 C C . GLU A 1 179 ? 7.723 9.195 11.078 1 97.19 179 GLU A C 1
ATOM 1369 O O . GLU A 1 179 ? 7.883 8.164 11.727 1 97.19 179 GLU A O 1
ATOM 1374 N N . MET A 1 180 ? 6.758 10.117 11.469 1 97.12 180 MET A N 1
ATOM 1375 C CA . MET A 1 180 ? 6.223 9.883 12.812 1 97.12 180 MET A CA 1
ATOM 1376 C C . MET A 1 180 ? 4.699 9.891 12.797 1 97.12 180 MET A C 1
ATOM 1378 O O . MET A 1 180 ? 4.062 9.945 13.844 1 97.12 180 MET A O 1
ATOM 1382 N N . GLU A 1 181 ? 4.039 9.898 11.57 1 98.31 181 GLU A N 1
ATOM 1383 C CA . GLU A 1 181 ? 2.604 10.125 11.688 1 98.31 181 GLU A CA 1
ATOM 1384 C C . GLU A 1 181 ? 1.822 9.258 10.711 1 98.31 181 GLU A C 1
ATOM 1386 O O . GLU A 1 181 ? 0.634 9 10.914 1 98.31 181 GLU A O 1
ATOM 1391 N N . ALA A 1 182 ? 2.314 8.75 9.633 1 98.75 182 ALA A N 1
ATOM 1392 C CA . ALA A 1 182 ? 1.597 8.25 8.461 1 98.75 182 ALA A CA 1
ATOM 1393 C C . ALA A 1 182 ? 0.77 7.016 8.805 1 98.75 182 ALA A C 1
ATOM 1395 O O . ALA A 1 182 ? -0.356 6.859 8.328 1 98.75 182 ALA A O 1
ATOM 1396 N N . SER A 1 183 ? 1.34 6.109 9.633 1 98.69 183 SER A N 1
ATOM 1397 C CA . SER A 1 183 ? 0.647 4.859 9.922 1 98.69 183 SER A CA 1
ATOM 1398 C C . SER A 1 183 ? -0.718 5.117 10.555 1 98.69 183 SER A C 1
ATOM 1400 O O . SER A 1 183 ? -1.729 4.578 10.094 1 98.69 183 SER A O 1
ATOM 1402 N N . ALA A 1 184 ? -0.766 5.977 11.539 1 98.31 184 ALA A N 1
ATOM 1403 C CA . ALA A 1 184 ? -2.016 6.293 12.219 1 98.31 184 ALA A CA 1
ATOM 1404 C C . ALA A 1 184 ? -2.971 7.047 11.297 1 98.31 184 ALA A C 1
ATOM 1406 O O . ALA A 1 184 ? -4.184 6.828 11.336 1 98.31 184 ALA A O 1
ATOM 1407 N N . LEU A 1 185 ? -2.398 7.965 10.5 1 98.81 185 LEU A N 1
ATOM 1408 C CA . LEU A 1 185 ? -3.221 8.695 9.539 1 98.81 185 LEU A CA 1
ATOM 1409 C C . LEU A 1 185 ? -3.947 7.734 8.602 1 98.81 185 LEU A C 1
ATOM 1411 O O . LEU A 1 185 ? -5.16 7.844 8.414 1 98.81 185 LEU A O 1
ATOM 1415 N N . PHE A 1 186 ? -3.207 6.77 8 1 98.88 186 PHE A N 1
ATOM 1416 C CA . PHE A 1 186 ? -3.781 5.816 7.059 1 98.88 186 PHE A CA 1
ATOM 1417 C C . PHE A 1 186 ? -4.824 4.941 7.742 1 98.88 186 PHE A C 1
ATOM 1419 O O . PHE A 1 186 ? -5.898 4.695 7.191 1 98.88 186 PHE A O 1
ATOM 1426 N N . LEU A 1 187 ? -4.531 4.477 8.938 1 98.62 187 LEU A N 1
ATOM 1427 C CA . LEU A 1 187 ? -5.469 3.646 9.68 1 98.62 187 LEU A CA 1
ATOM 1428 C C . LEU A 1 187 ? -6.758 4.406 9.969 1 98.62 187 LEU A C 1
ATOM 1430 O O . LEU A 1 187 ? -7.852 3.9 9.703 1 98.62 187 LEU A O 1
ATOM 1434 N N . LEU A 1 188 ? -6.648 5.613 10.445 1 98.56 188 LEU A N 1
ATOM 1435 C CA . LEU A 1 188 ? -7.82 6.414 10.781 1 98.56 188 LEU A CA 1
ATOM 1436 C C . LEU A 1 188 ? -8.633 6.738 9.531 1 98.56 188 LEU A C 1
ATOM 1438 O O . LEU A 1 188 ? -9.859 6.828 9.594 1 98.56 188 LEU A O 1
ATOM 1442 N N . GLY A 1 189 ? -7.898 6.957 8.438 1 98.56 189 GLY A N 1
ATOM 1443 C CA . GLY A 1 189 ? -8.617 7.152 7.188 1 98.56 189 GLY A CA 1
ATOM 1444 C C . GLY A 1 189 ? -9.609 6.047 6.895 1 98.56 189 GLY A C 1
ATOM 1445 O O . GLY A 1 189 ? -10.766 6.32 6.559 1 98.56 189 GLY A O 1
ATOM 1446 N N . ARG A 1 190 ? -9.18 4.844 7.027 1 97.5 190 ARG A N 1
ATOM 1447 C CA . ARG A 1 190 ? -10.062 3.709 6.766 1 97.5 190 ARG A CA 1
ATOM 1448 C C . ARG A 1 190 ? -11.156 3.611 7.816 1 97.5 190 ARG A C 1
ATOM 1450 O O . ARG A 1 190 ? -12.328 3.43 7.484 1 97.5 190 ARG A O 1
ATOM 1457 N N . MET A 1 191 ? -10.828 3.801 9.07 1 97.25 191 MET A N 1
ATOM 1458 C CA . MET A 1 191 ? -11.758 3.645 10.18 1 97.25 191 MET A CA 1
ATOM 1459 C C . MET A 1 191 ? -12.875 4.68 10.102 1 97.25 191 MET A C 1
ATOM 1461 O O . MET A 1 191 ? -14.008 4.41 10.5 1 97.25 191 MET A O 1
ATOM 1465 N N . ARG A 1 192 ? -12.531 5.809 9.555 1 98 192 ARG A N 1
ATOM 1466 C CA . ARG A 1 192 ? -13.484 6.914 9.602 1 98 192 ARG A CA 1
ATOM 1467 C C . ARG A 1 192 ? -14.055 7.203 8.211 1 98 192 ARG A C 1
ATOM 1469 O O . ARG A 1 192 ? -14.812 8.156 8.039 1 98 192 ARG A O 1
ATOM 1476 N N . GLY A 1 193 ? -13.625 6.457 7.238 1 97.5 193 GLY A N 1
ATOM 1477 C CA . GLY A 1 193 ? -14.195 6.574 5.906 1 97.5 193 GLY A CA 1
ATOM 1478 C C . GLY A 1 193 ? -13.781 7.848 5.188 1 97.5 193 GLY A C 1
ATOM 1479 O O . GLY A 1 193 ? -14.609 8.484 4.523 1 97.5 193 GLY A O 1
ATOM 1480 N N . VAL A 1 194 ? -12.602 8.344 5.422 1 98.56 194 VAL A N 1
ATOM 1481 C CA . VAL A 1 194 ? -12.07 9.5 4.711 1 98.56 194 VAL A CA 1
ATOM 1482 C C . VAL A 1 194 ? -10.828 9.102 3.926 1 98.56 194 VAL A C 1
ATOM 1484 O O . VAL A 1 194 ? -10.266 8.023 4.145 1 98.56 194 VAL A O 1
ATOM 1487 N N . ARG A 1 195 ? -10.406 9.883 2.979 1 98.81 195 ARG A N 1
ATOM 1488 C CA . ARG A 1 195 ? -9.266 9.594 2.121 1 98.81 195 ARG A CA 1
ATOM 1489 C C . ARG A 1 195 ? -7.988 10.203 2.68 1 98.81 195 ARG A C 1
ATOM 1491 O O . ARG A 1 195 ? -7.965 11.391 3.035 1 98.81 195 ARG A O 1
ATOM 1498 N N . THR A 1 196 ? -6.984 9.375 2.773 1 98.88 196 THR A N 1
ATOM 1499 C CA . THR A 1 196 ? -5.742 9.875 3.355 1 98.88 196 THR A CA 1
ATOM 1500 C C . THR A 1 196 ? -4.551 9.523 2.469 1 98.88 196 THR A C 1
ATOM 1502 O O . THR A 1 196 ? -4.609 8.578 1.682 1 98.88 196 THR A O 1
ATOM 1505 N N . GLY A 1 197 ? -3.477 10.281 2.506 1 98.88 197 GLY A N 1
ATOM 1506 C CA . GLY A 1 197 ? -2.205 10.062 1.835 1 98.88 197 GLY A CA 1
ATOM 1507 C C . GLY A 1 197 ? -1.042 10.758 2.52 1 98.88 197 GLY A C 1
ATOM 1508 O O . GLY A 1 197 ? -1.227 11.43 3.533 1 98.88 197 GLY A O 1
ATOM 1509 N N . ALA A 1 198 ? 0.116 10.516 2.021 1 98.94 198 ALA A N 1
ATOM 1510 C CA . ALA A 1 198 ? 1.309 11.148 2.574 1 98.94 198 ALA A CA 1
ATOM 1511 C C . ALA A 1 198 ? 2.383 11.32 1.506 1 98.94 198 ALA A C 1
ATOM 1513 O O . ALA A 1 198 ? 2.621 10.422 0.702 1 98.94 198 ALA A O 1
ATOM 1514 N N . ILE A 1 199 ? 2.953 12.453 1.464 1 98.94 199 ILE A N 1
ATOM 1515 C CA . ILE A 1 199 ? 4.156 12.766 0.699 1 98.94 199 ILE A CA 1
ATOM 1516 C C . ILE A 1 199 ? 5.168 13.469 1.599 1 98.94 199 ILE A C 1
ATOM 1518 O O . ILE A 1 199 ? 4.805 14.352 2.385 1 98.94 199 ILE A O 1
ATOM 1522 N N . LEU A 1 200 ? 6.438 13.031 1.508 1 98.75 200 LEU A N 1
ATOM 1523 C CA . LEU A 1 200 ? 7.449 13.461 2.469 1 98.75 200 LEU A CA 1
ATOM 1524 C C . LEU A 1 200 ? 8.672 14.023 1.755 1 98.75 200 LEU A C 1
ATOM 1526 O O . LEU A 1 200 ? 9 13.594 0.646 1 98.75 200 LEU A O 1
ATOM 1530 N N . ALA A 1 201 ? 9.281 14.977 2.381 1 97.88 201 ALA A N 1
ATOM 1531 C CA . ALA A 1 201 ? 10.586 15.469 1.939 1 97.88 201 ALA A CA 1
ATOM 1532 C C . ALA A 1 201 ? 11.703 14.922 2.816 1 97.88 201 ALA A C 1
ATOM 1534 O O . ALA A 1 201 ? 11.656 15.039 4.043 1 97.88 201 ALA A O 1
ATOM 1535 N N . VAL A 1 202 ? 12.664 14.352 2.195 1 96.38 202 VAL A N 1
ATOM 1536 C CA . VAL A 1 202 ? 13.789 13.789 2.932 1 96.38 202 VAL A CA 1
ATOM 1537 C C . VAL A 1 202 ? 14.609 14.906 3.562 1 96.38 202 VAL A C 1
ATOM 1539 O O . VAL A 1 202 ? 15.086 15.812 2.865 1 96.38 202 VAL A O 1
ATOM 1542 N N . SER A 1 203 ? 14.758 14.852 4.84 1 92.75 203 SER A N 1
ATOM 1543 C CA . SER A 1 203 ? 15.43 15.93 5.547 1 92.75 203 SER A CA 1
ATOM 1544 C C . SER A 1 203 ? 16.875 15.57 5.859 1 92.75 203 SER A C 1
ATOM 1546 O O . SER A 1 203 ? 17.719 16.453 6.008 1 92.75 203 SER A O 1
ATOM 1548 N N . ASN A 1 204 ? 17.078 14.273 6.035 1 88.44 204 ASN A N 1
ATOM 1549 C CA . ASN A 1 204 ? 18.375 13.758 6.426 1 88.44 204 ASN A CA 1
ATOM 1550 C C . ASN A 1 204 ? 18.453 12.242 6.27 1 88.44 204 ASN A C 1
ATOM 1552 O O . ASN A 1 204 ? 17.5 11.617 5.805 1 88.44 204 ASN A O 1
ATOM 1556 N N . ARG A 1 205 ? 19.688 11.805 6.551 1 87.19 205 ARG A N 1
ATOM 1557 C CA . ARG A 1 205 ? 19.844 10.359 6.715 1 87.19 205 ARG A CA 1
ATOM 1558 C C . ARG A 1 205 ? 19.875 9.977 8.188 1 87.19 205 ARG A C 1
ATOM 1560 O O . ARG A 1 205 ? 20.484 10.672 9.008 1 87.19 205 ARG A O 1
ATOM 1567 N N . ILE A 1 206 ? 19.156 8.914 8.406 1 86 206 ILE A N 1
ATOM 1568 C CA . ILE A 1 206 ? 19.188 8.461 9.789 1 86 206 ILE A CA 1
ATOM 1569 C C . ILE A 1 206 ? 20.641 8.227 10.219 1 86 206 ILE A C 1
ATOM 1571 O O . ILE A 1 206 ? 21.406 7.574 9.508 1 86 206 ILE A O 1
ATOM 1575 N N . GLY A 1 207 ? 21 8.758 11.359 1 74.69 207 GLY A N 1
ATOM 1576 C CA . GLY A 1 207 ? 22.359 8.633 11.898 1 74.69 207 GLY A CA 1
ATOM 1577 C C . GLY A 1 207 ? 23.266 9.766 11.477 1 74.69 207 GLY A C 1
ATOM 1578 O O . GLY A 1 207 ? 24.328 9.961 12.062 1 74.69 207 GLY A O 1
ATOM 1579 N N . ASP A 1 208 ? 22.922 10.391 10.281 1 70.88 208 ASP A N 1
ATOM 1580 C CA . ASP A 1 208 ? 23.688 11.578 9.914 1 70.88 208 ASP A CA 1
ATOM 1581 C C . ASP A 1 208 ? 23.312 12.773 10.797 1 70.88 208 ASP A C 1
ATOM 1583 O O . ASP A 1 208 ? 22.141 13.18 10.828 1 70.88 208 ASP A O 1
ATOM 1587 N N . PRO A 1 209 ? 24.266 13.219 11.484 1 62.69 209 PRO A N 1
ATOM 1588 C CA . PRO A 1 209 ? 23.953 14.336 12.383 1 62.69 209 PRO A CA 1
ATOM 1589 C C . PRO A 1 209 ? 23.594 15.617 11.633 1 62.69 209 PRO A C 1
ATOM 1591 O O . PRO A 1 209 ? 22.984 16.516 12.203 1 62.69 209 PRO A O 1
ATOM 1594 N N . GLU A 1 210 ? 24.062 15.703 10.461 1 67.5 210 GLU A N 1
ATOM 1595 C CA . GLU A 1 210 ? 23.844 16.969 9.758 1 67.5 210 GLU A CA 1
ATOM 1596 C C . GLU A 1 210 ? 22.594 16.906 8.891 1 67.5 210 GLU A C 1
ATOM 1598 O O . GLU A 1 210 ? 22.422 15.969 8.102 1 67.5 210 GLU A O 1
ATOM 1603 N N . LEU A 1 211 ? 21.688 17.828 9.227 1 74.56 211 LEU A N 1
ATOM 1604 C CA . LEU A 1 211 ? 20.531 18.047 8.352 1 74.56 211 LEU A CA 1
ATOM 1605 C C . LEU A 1 211 ? 20.969 18.609 7 1 74.56 211 LEU A C 1
ATOM 1607 O O . LEU A 1 211 ? 22.062 19.141 6.875 1 74.56 211 LEU A O 1
ATOM 1611 N N . ALA A 1 212 ? 20.156 18.328 6.023 1 79.69 212 ALA A N 1
ATOM 1612 C CA . ALA A 1 212 ? 20.359 18.922 4.707 1 79.69 212 ALA A CA 1
ATOM 1613 C C . ALA A 1 212 ? 20.516 20.438 4.812 1 79.69 212 ALA A C 1
ATOM 1615 O O . ALA A 1 212 ? 19.969 21.062 5.727 1 79.69 212 ALA A O 1
ATOM 1616 N N . PRO A 1 213 ? 21.297 20.984 3.846 1 85.5 213 PRO A N 1
ATOM 1617 C CA . PRO A 1 213 ? 21.312 22.453 3.799 1 85.5 213 PRO A CA 1
ATOM 1618 C C . PRO A 1 213 ? 19.906 23.047 3.729 1 85.5 213 PRO A C 1
ATOM 1620 O O . PRO A 1 213 ? 19.031 22.5 3.07 1 85.5 213 PRO A O 1
ATOM 1623 N N . PRO A 1 214 ? 19.719 24.109 4.469 1 89.44 214 PRO A N 1
ATOM 1624 C CA . PRO A 1 214 ? 18.375 24.703 4.57 1 89.44 214 PRO A CA 1
ATOM 1625 C C . PRO A 1 214 ? 17.75 24.969 3.209 1 89.44 214 PRO A C 1
ATOM 1627 O O . PRO A 1 214 ? 16.547 24.734 3.027 1 89.44 214 PRO A O 1
ATOM 1630 N N . GLU A 1 215 ? 18.547 25.391 2.301 1 92 215 GLU A N 1
ATOM 1631 C CA . GLU A 1 215 ? 18.016 25.719 0.98 1 92 215 GLU A CA 1
ATOM 1632 C C . GLU A 1 215 ? 17.5 24.469 0.27 1 92 215 GLU A C 1
ATOM 1634 O O . GLU A 1 215 ? 16.484 24.516 -0.424 1 92 215 GLU A O 1
ATOM 1639 N N . VAL A 1 216 ? 18.203 23.438 0.484 1 91.94 216 VAL A N 1
ATOM 1640 C CA . VAL A 1 216 ? 17.844 22.172 -0.142 1 91.94 216 VAL A CA 1
ATOM 1641 C C . VAL A 1 216 ? 16.547 21.641 0.481 1 91.94 216 VAL A C 1
ATOM 1643 O O . VAL A 1 216 ? 15.625 21.25 -0.232 1 91.94 216 VAL A O 1
ATOM 1646 N N . LEU A 1 217 ? 16.5 21.703 1.723 1 92.75 217 LEU A N 1
ATOM 1647 C CA . LEU A 1 217 ? 15.305 21.25 2.418 1 92.75 217 LEU A CA 1
ATOM 1648 C C . LEU A 1 217 ? 14.102 22.125 2.082 1 92.75 217 LEU A C 1
ATOM 1650 O O . LEU A 1 217 ? 13 21.609 1.868 1 92.75 217 LEU A O 1
ATOM 1654 N N . GLN A 1 218 ? 14.32 23.391 2.037 1 95 218 GLN A N 1
ATOM 1655 C CA . GLN A 1 218 ? 13.234 24.312 1.719 1 95 218 GLN A CA 1
ATOM 1656 C C . GLN A 1 218 ? 12.664 24.031 0.331 1 95 218 GLN A C 1
ATOM 1658 O O . GLN A 1 218 ? 11.453 24.094 0.129 1 95 218 GLN A O 1
ATOM 1663 N N . GLU A 1 219 ? 13.547 23.75 -0.57 1 96.75 219 GLU A N 1
ATOM 1664 C CA . GLU A 1 219 ? 13.094 23.438 -1.92 1 96.75 219 GLU A CA 1
ATOM 1665 C C . GLU A 1 219 ? 12.32 22.125 -1.94 1 96.75 219 GLU A C 1
ATOM 1667 O O . GLU A 1 219 ? 11.312 22 -2.643 1 96.75 219 GLU A O 1
ATOM 1672 N N . GLY A 1 220 ? 12.812 21.125 -1.204 1 97.31 220 GLY A N 1
ATOM 1673 C CA . GLY A 1 220 ? 12.078 19.875 -1.08 1 97.31 220 GLY A CA 1
ATOM 1674 C C . GLY A 1 220 ? 10.688 20.062 -0.5 1 97.31 220 GLY A C 1
ATOM 1675 O O . GLY A 1 220 ? 9.719 19.484 -1.002 1 97.31 220 GLY A O 1
ATOM 1676 N N . VAL A 1 221 ? 10.609 20.922 0.456 1 97.69 221 VAL A N 1
ATOM 1677 C CA . VAL A 1 221 ? 9.336 21.188 1.111 1 97.69 221 VAL A CA 1
ATOM 1678 C C . VAL A 1 221 ? 8.406 21.922 0.147 1 97.69 221 VAL A C 1
ATOM 1680 O O . VAL A 1 221 ? 7.215 21.609 0.064 1 97.69 221 VAL A O 1
ATOM 1683 N N . ARG A 1 222 ? 8.93 22.828 -0.559 1 98.56 222 ARG A N 1
ATOM 1684 C CA . ARG A 1 222 ? 8.133 23.547 -1.546 1 98.56 222 ARG A CA 1
ATOM 1685 C C . ARG A 1 222 ? 7.543 22.594 -2.58 1 98.56 222 ARG A C 1
ATOM 1687 O O . ARG A 1 222 ? 6.348 22.641 -2.871 1 98.56 222 ARG A O 1
ATOM 1694 N N . ARG A 1 223 ? 8.391 21.766 -3.117 1 98.75 223 ARG A N 1
ATOM 1695 C CA . ARG A 1 223 ? 7.961 20.781 -4.105 1 98.75 223 ARG A CA 1
ATOM 1696 C C . ARG A 1 223 ? 6.891 19.859 -3.529 1 98.75 223 ARG A C 1
ATOM 1698 O O . ARG A 1 223 ? 5.891 19.562 -4.188 1 98.75 223 ARG A O 1
ATOM 1705 N N . MET A 1 224 ? 7.133 19.453 -2.318 1 98.81 224 MET A N 1
ATOM 1706 C CA . MET A 1 224 ? 6.219 18.562 -1.613 1 98.81 224 MET A CA 1
ATOM 1707 C C . MET A 1 224 ? 4.828 19.172 -1.503 1 98.81 224 MET A C 1
ATOM 1709 O O . MET A 1 224 ? 3.832 18.531 -1.829 1 98.81 224 MET A O 1
ATOM 1713 N N . VAL A 1 225 ? 4.75 20.391 -1.13 1 98.88 225 VAL A N 1
ATOM 1714 C CA . VAL A 1 225 ? 3.484 21.094 -0.915 1 98.88 225 VAL A CA 1
ATOM 1715 C C . VAL A 1 225 ? 2.775 21.297 -2.252 1 98.88 225 VAL A C 1
ATOM 1717 O O . VAL A 1 225 ? 1.564 21.094 -2.357 1 98.88 225 VAL A O 1
ATOM 1720 N N . GLU A 1 226 ? 3.494 21.625 -3.225 1 98.81 226 GLU A N 1
ATOM 1721 C CA . GLU A 1 226 ? 2.912 21.812 -4.551 1 98.81 226 GLU A CA 1
ATOM 1722 C C . GLU A 1 226 ? 2.273 20.531 -5.066 1 98.81 226 GLU A C 1
ATOM 1724 O O . GLU A 1 226 ? 1.146 20.547 -5.562 1 98.81 226 GLU A O 1
ATOM 1729 N N . VAL A 1 227 ? 3.008 19.469 -4.922 1 98.94 227 VAL A N 1
ATOM 1730 C CA . VAL A 1 227 ? 2.479 18.172 -5.355 1 98.94 227 VAL A CA 1
ATOM 1731 C C . VAL A 1 227 ? 1.188 17.859 -4.602 1 98.94 227 VAL A C 1
ATOM 1733 O O . VAL A 1 227 ? 0.189 17.469 -5.203 1 98.94 227 VAL A O 1
ATOM 1736 N N . ALA A 1 228 ? 1.217 18.062 -3.301 1 98.94 228 ALA A N 1
ATOM 1737 C CA . ALA A 1 228 ? 0.069 17.75 -2.457 1 98.94 228 ALA A CA 1
ATOM 1738 C C . ALA A 1 228 ? -1.14 18.609 -2.826 1 98.94 228 ALA A C 1
ATOM 1740 O O . ALA A 1 228 ? -2.26 18.094 -2.926 1 98.94 228 ALA A O 1
ATOM 1741 N N . LEU A 1 229 ? -0.927 19.859 -3.043 1 98.94 229 LEU A N 1
ATOM 1742 C CA . LEU A 1 229 ? -2.014 20.766 -3.393 1 98.94 229 LEU A CA 1
ATOM 1743 C C . LEU A 1 229 ? -2.631 20.391 -4.734 1 98.94 229 LEU A C 1
ATOM 1745 O O . LEU A 1 229 ? -3.857 20.359 -4.867 1 98.94 229 LEU A O 1
ATOM 1749 N N . GLU A 1 230 ? -1.795 20.094 -5.688 1 98.81 230 GLU A N 1
ATOM 1750 C CA . GLU A 1 230 ? -2.295 19.672 -6.992 1 98.81 230 GLU A CA 1
ATOM 1751 C C . GLU A 1 230 ? -3.062 18.359 -6.895 1 98.81 230 GLU A C 1
ATOM 1753 O O . GLU A 1 230 ? -4.102 18.188 -7.535 1 98.81 230 GLU A O 1
ATOM 1758 N N . ALA A 1 231 ? -2.527 17.469 -6.09 1 98.81 231 ALA A N 1
ATOM 1759 C CA . ALA A 1 231 ? -3.119 16.141 -5.977 1 98.81 231 ALA A CA 1
ATOM 1760 C C . ALA A 1 231 ? -4.5 16.219 -5.328 1 98.81 231 ALA A C 1
ATOM 1762 O O . ALA A 1 231 ? -5.43 15.531 -5.762 1 98.81 231 ALA A O 1
ATOM 1763 N N . VAL A 1 232 ? -4.656 17.031 -4.281 1 98.19 232 VAL A N 1
ATOM 1764 C CA . VAL A 1 232 ? -5.906 17.031 -3.531 1 98.19 232 VAL A CA 1
ATOM 1765 C C . VAL A 1 232 ? -7.012 17.672 -4.371 1 98.19 232 VAL A C 1
ATOM 1767 O O . VAL A 1 232 ? -8.195 17.484 -4.09 1 98.19 232 VAL A O 1
ATOM 1770 N N . LEU A 1 233 ? -6.688 18.422 -5.41 1 97.5 233 LEU A N 1
ATOM 1771 C CA . LEU A 1 233 ? -7.699 18.969 -6.309 1 97.5 233 LEU A CA 1
ATOM 1772 C C . LEU A 1 233 ? -8.328 17.875 -7.16 1 97.5 233 LEU A C 1
ATOM 1774 O O . LEU A 1 233 ? -9.414 18.047 -7.711 1 97.5 233 LEU A O 1
ATOM 1778 N N . GLU A 1 234 ? -7.617 16.688 -7.281 1 95.62 234 GLU A N 1
ATOM 1779 C CA . GLU A 1 234 ? -8.047 15.617 -8.164 1 95.62 234 GLU A CA 1
ATOM 1780 C C . GLU A 1 234 ? -8.922 14.609 -7.426 1 95.62 234 GLU A C 1
ATOM 1782 O O . GLU A 1 234 ? -9.5 13.711 -8.039 1 95.62 234 GLU A O 1
ATOM 1787 N N . VAL A 1 235 ? -8.953 14.75 -6.156 1 95 235 VAL A N 1
ATOM 1788 C CA . VAL A 1 235 ? -9.625 13.711 -5.383 1 95 235 VAL A CA 1
ATOM 1789 C C . VAL A 1 235 ? -10.609 14.352 -4.406 1 95 235 VAL A C 1
ATOM 1791 O O . VAL A 1 235 ? -10.445 15.516 -4.02 1 95 235 VAL A O 1
ATOM 1794 N N . MET B 1 1 ? 22.625 -25.812 -8.195 1 62.72 1 MET B N 1
ATOM 1795 C CA . MET B 1 1 ? 21.844 -26.922 -7.688 1 62.72 1 MET B CA 1
ATOM 1796 C C . MET B 1 1 ? 20.344 -26.625 -7.77 1 62.72 1 MET B C 1
ATOM 1798 O O . MET B 1 1 ? 19.922 -25.484 -7.605 1 62.72 1 MET B O 1
ATOM 1802 N N . SER B 1 2 ? 19.641 -27.547 -8.312 1 76.88 2 SER B N 1
ATOM 1803 C CA . SER B 1 2 ? 18.188 -27.422 -8.422 1 76.88 2 SER B CA 1
ATOM 1804 C C . SER B 1 2 ? 17.547 -27.219 -7.059 1 76.88 2 SER B C 1
ATOM 1806 O O . SER B 1 2 ? 17.969 -27.812 -6.07 1 76.88 2 SER B O 1
ATOM 1808 N N . PRO B 1 3 ? 16.641 -26.281 -7.008 1 85.38 3 PRO B N 1
ATOM 1809 C CA . PRO B 1 3 ? 15.961 -26.094 -5.723 1 85.38 3 PRO B CA 1
ATOM 1810 C C . PRO B 1 3 ? 15.25 -27.359 -5.238 1 85.38 3 PRO B C 1
ATOM 1812 O O . PRO B 1 3 ? 14.953 -28.25 -6.035 1 85.38 3 PRO B O 1
ATOM 1815 N N . ILE B 1 4 ? 14.953 -27.547 -4.012 1 86.12 4 ILE B N 1
ATOM 1816 C CA . ILE B 1 4 ? 14.484 -28.75 -3.318 1 86.12 4 ILE B CA 1
ATOM 1817 C C . ILE B 1 4 ? 13.039 -29.031 -3.705 1 86.12 4 ILE B C 1
ATOM 1819 O O . ILE B 1 4 ? 12.648 -30.203 -3.838 1 86.12 4 ILE B O 1
ATOM 1823 N N . HIS B 1 5 ? 12.281 -27.922 -3.939 1 89.06 5 HIS B N 1
ATOM 1824 C CA . HIS B 1 5 ? 10.852 -28.141 -4.109 1 89.06 5 HIS B CA 1
ATOM 1825 C C . HIS B 1 5 ? 10.414 -27.859 -5.543 1 89.06 5 HIS B C 1
ATOM 1827 O O . HIS B 1 5 ? 9.703 -28.656 -6.152 1 89.06 5 HIS B O 1
ATOM 1833 N N . VAL B 1 6 ? 10.805 -26.703 -6.023 1 92.62 6 VAL B N 1
ATOM 1834 C CA . VAL B 1 6 ? 10.602 -26.438 -7.445 1 92.62 6 VAL B CA 1
ATOM 1835 C C . VAL B 1 6 ? 11.742 -27.062 -8.25 1 92.62 6 VAL B C 1
ATOM 1837 O O . VAL B 1 6 ? 12.758 -26.406 -8.508 1 92.62 6 VAL B O 1
ATOM 1840 N N . ARG B 1 7 ? 11.859 -28.141 -8.578 1 90.5 7 ARG B N 1
ATOM 1841 C CA . ARG B 1 7 ? 12.898 -28.922 -9.234 1 90.5 7 ARG B CA 1
ATOM 1842 C C . ARG B 1 7 ? 13.078 -28.484 -10.688 1 90.5 7 ARG B C 1
ATOM 1844 O O . ARG B 1 7 ? 12.875 -29.281 -11.609 1 90.5 7 ARG B O 1
ATOM 1851 N N . ALA B 1 8 ? 13.352 -27.297 -10.898 1 93.12 8 ALA B N 1
ATOM 1852 C CA . ALA B 1 8 ? 13.633 -26.719 -12.211 1 93.12 8 ALA B CA 1
ATOM 1853 C C . ALA B 1 8 ? 15.086 -26.281 -12.312 1 93.12 8 ALA B C 1
ATOM 1855 O O . ALA B 1 8 ? 15.852 -26.391 -11.352 1 93.12 8 ALA B O 1
ATOM 1856 N N . HIS B 1 9 ? 15.484 -26.016 -13.469 1 92.94 9 HIS B N 1
ATOM 1857 C CA . HIS B 1 9 ? 16.828 -25.547 -13.742 1 92.94 9 HIS B CA 1
ATOM 1858 C C . HIS B 1 9 ? 16.812 -24.094 -14.234 1 92.94 9 HIS B C 1
ATOM 1860 O O . HIS B 1 9 ? 15.789 -23.625 -14.742 1 92.94 9 HIS B O 1
ATOM 1866 N N . PRO B 1 10 ? 17.922 -23.422 -13.969 1 90.69 10 PRO B N 1
ATOM 1867 C CA . PRO B 1 10 ? 18 -22.094 -14.578 1 90.69 10 PRO B CA 1
ATOM 1868 C C . PRO B 1 10 ? 17.672 -22.109 -16.078 1 90.69 10 PRO B C 1
ATOM 1870 O O . PRO B 1 10 ? 18.109 -23.016 -16.797 1 90.69 10 PRO B O 1
ATOM 1873 N N . GLY B 1 11 ? 16.875 -21.25 -16.484 1 93.88 11 GLY B N 1
ATOM 1874 C CA . GLY B 1 11 ? 16.453 -21.219 -17.875 1 93.88 11 GLY B CA 1
ATOM 1875 C C . GLY B 1 11 ? 15.047 -21.766 -18.078 1 93.88 11 GLY B C 1
ATOM 1876 O O . GLY B 1 11 ? 14.398 -21.469 -19.078 1 93.88 11 GLY B O 1
ATOM 1877 N N . ASP B 1 12 ? 14.586 -22.578 -17.109 1 96.88 12 ASP B N 1
ATOM 1878 C CA . ASP B 1 12 ? 13.242 -23.141 -17.203 1 96.88 12 ASP B CA 1
ATOM 1879 C C . ASP B 1 12 ? 12.188 -22.094 -16.859 1 96.88 12 ASP B C 1
ATOM 1881 O O . ASP B 1 12 ? 11.07 -22.125 -17.375 1 96.88 12 ASP B O 1
ATOM 1885 N N . VAL B 1 13 ? 12.547 -21.188 -15.977 1 98.06 13 VAL B N 1
ATOM 1886 C CA . VAL B 1 13 ? 11.617 -20.219 -15.43 1 98.06 13 VAL B CA 1
ATOM 1887 C C . VAL B 1 13 ? 11.867 -18.844 -16.062 1 98.06 13 VAL B C 1
ATOM 1889 O O . VAL B 1 13 ? 13.016 -18.391 -16.125 1 98.06 13 VAL B O 1
ATOM 1892 N N . ALA B 1 14 ? 10.859 -18.219 -16.578 1 98.56 14 ALA B N 1
ATOM 1893 C CA . ALA B 1 14 ? 10.961 -16.875 -17.141 1 98.56 14 ALA B CA 1
ATOM 1894 C C . ALA B 1 14 ? 11.133 -15.828 -16.062 1 98.56 14 ALA B C 1
ATOM 1896 O O . ALA B 1 14 ? 10.914 -16.109 -14.875 1 98.56 14 ALA B O 1
ATOM 1897 N N . GLU B 1 15 ? 11.523 -14.688 -16.469 1 98.44 15 GLU B N 1
ATOM 1898 C CA . GLU B 1 15 ? 11.68 -13.555 -15.562 1 98.44 15 GLU B CA 1
ATOM 1899 C C . GLU B 1 15 ? 10.344 -13.156 -14.938 1 98.44 15 GLU B C 1
ATOM 1901 O O . GLU B 1 15 ? 10.297 -12.727 -13.789 1 98.44 15 GLU B O 1
ATOM 1906 N N . ARG B 1 16 ? 9.25 -13.289 -15.695 1 98.88 16 ARG B N 1
ATOM 1907 C CA . ARG B 1 16 ? 7.902 -12.945 -15.273 1 98.88 16 ARG B CA 1
ATOM 1908 C C . ARG B 1 16 ? 7.082 -14.195 -14.977 1 98.88 16 ARG B C 1
ATOM 1910 O O . ARG B 1 16 ? 6.98 -15.094 -15.812 1 98.88 16 ARG B O 1
ATOM 1917 N N . VAL B 1 17 ? 6.527 -14.219 -13.758 1 98.94 17 VAL B N 1
ATOM 1918 C CA . VAL B 1 17 ? 5.855 -15.445 -13.336 1 98.94 17 VAL B CA 1
ATOM 1919 C C . VAL B 1 17 ? 4.496 -15.102 -12.727 1 98.94 17 VAL B C 1
ATOM 1921 O O . VAL B 1 17 ? 4.398 -14.219 -11.867 1 98.94 17 VAL B O 1
ATOM 1924 N N . LEU B 1 18 ? 3.457 -15.719 -13.18 1 98.94 18 LEU B N 1
ATOM 1925 C CA . LEU B 1 18 ? 2.168 -15.695 -12.492 1 98.94 18 LEU B CA 1
ATOM 1926 C C . LEU B 1 18 ? 2.08 -16.812 -11.469 1 98.94 18 LEU B C 1
ATOM 1928 O O . LEU B 1 18 ? 2.531 -17.938 -11.727 1 98.94 18 LEU B O 1
ATOM 1932 N N . LEU B 1 19 ? 1.449 -16.531 -10.344 1 98.94 19 LEU B N 1
ATOM 1933 C CA . LEU B 1 19 ? 1.444 -17.469 -9.219 1 98.94 19 LEU B CA 1
ATOM 1934 C C . LEU B 1 19 ? 0.018 -17.828 -8.812 1 98.94 19 LEU B C 1
ATOM 1936 O O . LEU B 1 19 ? -0.517 -17.25 -7.855 1 98.94 19 LEU B O 1
ATOM 1940 N N . PRO B 1 20 ? -0.616 -18.781 -9.438 1 98.75 20 PRO B N 1
ATOM 1941 C CA . PRO B 1 20 ? -1.862 -19.328 -8.906 1 98.75 20 PRO B CA 1
ATOM 1942 C C . PRO B 1 20 ? 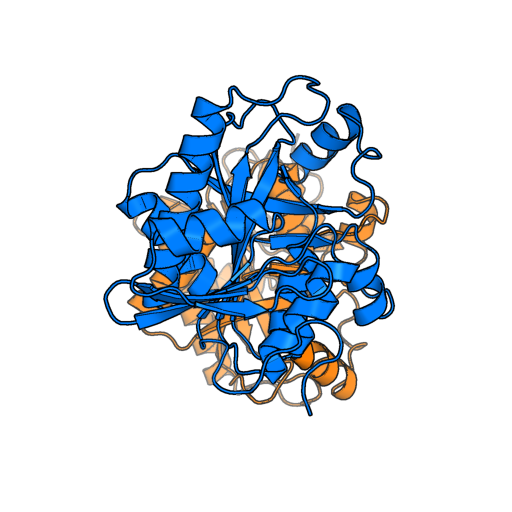-1.628 -20.359 -7.797 1 98.75 20 PRO B C 1
ATOM 1944 O O . PRO B 1 20 ? -0.557 -20.953 -7.727 1 98.75 20 PRO B O 1
ATOM 1947 N N . GLY B 1 21 ? -2.617 -20.5 -6.926 1 97.25 21 GLY B N 1
ATOM 1948 C CA . GLY B 1 21 ? -2.516 -21.516 -5.879 1 97.25 21 GLY B CA 1
ATOM 1949 C C . GLY B 1 21 ? -2.781 -22.922 -6.379 1 97.25 21 GLY B C 1
ATOM 1950 O O . GLY B 1 21 ? -2.094 -23.859 -5.984 1 97.25 21 GLY B O 1
ATOM 1951 N N . ASP B 1 22 ? -3.697 -23.094 -7.328 1 95.31 22 ASP B N 1
ATOM 1952 C CA . ASP B 1 22 ? -4.203 -24.359 -7.824 1 95.31 22 ASP B CA 1
ATOM 1953 C C . ASP B 1 22 ? -3.408 -24.828 -9.039 1 95.31 22 ASP B C 1
ATOM 1955 O O . ASP B 1 22 ? -3.359 -24.141 -10.062 1 95.31 22 ASP B O 1
ATOM 1959 N N . PRO B 1 23 ? -2.811 -26.047 -8.891 1 97.19 23 PRO B N 1
ATOM 1960 C CA . PRO B 1 23 ? -2.084 -26.562 -10.055 1 97.19 23 PRO B CA 1
ATOM 1961 C C . PRO B 1 23 ? -2.957 -26.641 -11.305 1 97.19 23 PRO B C 1
ATOM 1963 O O . PRO B 1 23 ? -2.473 -26.438 -12.414 1 97.19 23 PRO B O 1
ATOM 1966 N N . GLY B 1 24 ? -4.215 -27 -11.109 1 96.81 24 GLY B N 1
ATOM 1967 C CA . GLY B 1 24 ? -5.129 -27.016 -12.242 1 96.81 24 GLY B CA 1
ATOM 1968 C C . GLY B 1 24 ? -5.273 -25.656 -12.906 1 96.81 24 GLY B C 1
ATOM 1969 O O . GLY B 1 24 ? -5.371 -25.562 -14.125 1 96.81 24 GLY B O 1
ATOM 1970 N N . ARG B 1 25 ? -5.285 -24.641 -12.117 1 97.5 25 ARG B N 1
ATOM 1971 C CA . ARG B 1 25 ? -5.34 -23.281 -12.664 1 97.5 25 ARG B CA 1
ATOM 1972 C C . ARG B 1 25 ? -4.051 -22.938 -13.398 1 97.5 25 ARG B C 1
ATOM 1974 O O . ARG B 1 25 ? -4.078 -22.281 -14.438 1 97.5 25 ARG B O 1
ATOM 1981 N N . ALA B 1 26 ? -2.953 -23.344 -12.883 1 98.5 26 ALA B N 1
ATOM 1982 C CA . ALA B 1 26 ? -1.686 -23.125 -13.57 1 98.5 26 ALA B CA 1
ATOM 1983 C C . ALA B 1 26 ? -1.697 -23.734 -14.969 1 98.5 26 ALA B C 1
ATOM 1985 O O . ALA B 1 26 ? -1.294 -23.094 -15.938 1 98.5 26 ALA B O 1
ATOM 1986 N N . GLU B 1 27 ? -2.141 -24.938 -15.016 1 98.44 27 GLU B N 1
ATOM 1987 C CA . GLU B 1 27 ? -2.238 -25.609 -16.297 1 98.44 27 GLU B CA 1
ATOM 1988 C C . GLU B 1 27 ? -3.195 -24.875 -17.234 1 98.44 27 GLU B C 1
ATOM 1990 O O . GLU B 1 27 ? -2.879 -24.656 -18.406 1 98.44 27 GLU B O 1
ATOM 1995 N N . TRP B 1 28 ? -4.348 -24.562 -16.719 1 98.62 28 TRP B N 1
ATOM 1996 C CA . TRP B 1 28 ? -5.355 -23.859 -17.516 1 98.62 28 TRP B CA 1
ATOM 1997 C C . TRP B 1 28 ? -4.797 -22.547 -18.078 1 98.62 28 TRP B C 1
ATOM 1999 O O . TRP B 1 28 ? -4.992 -22.234 -19.266 1 98.62 28 TRP B O 1
ATOM 2009 N N . ILE B 1 29 ? -4.07 -21.781 -17.266 1 98.81 29 ILE B N 1
ATOM 2010 C CA . ILE B 1 29 ? -3.48 -20.516 -17.703 1 98.81 29 ILE B CA 1
ATOM 2011 C C . ILE B 1 29 ? -2.477 -20.781 -18.828 1 98.81 29 ILE B C 1
ATOM 2013 O O . ILE B 1 29 ? -2.508 -20.109 -19.859 1 98.81 29 ILE B O 1
ATOM 2017 N N . ALA B 1 30 ? -1.606 -21.719 -18.609 1 98.81 30 ALA B N 1
ATOM 2018 C CA . ALA B 1 30 ? -0.561 -22.016 -19.594 1 98.81 30 ALA B CA 1
ATOM 2019 C C . ALA B 1 30 ? -1.162 -22.422 -20.922 1 98.81 30 ALA B C 1
ATOM 2021 O O . ALA B 1 30 ? -0.798 -21.875 -21.969 1 98.81 30 ALA B O 1
ATOM 2022 N N . LYS B 1 31 ? -2.121 -23.281 -20.906 1 98.56 31 LYS B N 1
ATOM 2023 C CA . LYS B 1 31 ? -2.688 -23.859 -22.125 1 98.56 31 LYS B CA 1
ATOM 2024 C C . LYS B 1 31 ? -3.596 -22.844 -22.844 1 98.56 31 LYS B C 1
ATOM 2026 O O . LYS B 1 31 ? -3.713 -22.859 -24.062 1 98.56 31 LYS B O 1
ATOM 2031 N N . THR B 1 32 ? -4.219 -22.016 -22.078 1 98.69 32 THR B N 1
ATOM 2032 C CA . THR B 1 32 ? -5.207 -21.094 -22.625 1 98.69 32 THR B CA 1
ATOM 2033 C C . THR B 1 32 ? -4.531 -19.844 -23.172 1 98.69 32 THR B C 1
ATOM 2035 O O . THR B 1 32 ? -4.926 -19.328 -24.219 1 98.69 32 THR B O 1
ATOM 2038 N N . PHE B 1 33 ? -3.475 -19.344 -22.5 1 98.81 33 PHE B N 1
ATOM 2039 C CA . PHE B 1 33 ? -3.023 -17.984 -22.797 1 98.81 33 PHE B CA 1
ATOM 2040 C C . PHE B 1 33 ? -1.622 -18 -23.391 1 98.81 33 PHE B C 1
ATOM 2042 O O . PHE B 1 33 ? -1.21 -17.031 -24.047 1 98.81 33 PHE B O 1
ATOM 2049 N N . LEU B 1 34 ? -0.868 -19.062 -23.141 1 98.75 34 LEU B N 1
ATOM 2050 C CA . LEU B 1 34 ? 0.526 -19.031 -23.562 1 98.75 34 LEU B CA 1
ATOM 2051 C C . LEU B 1 34 ? 0.714 -19.781 -24.875 1 98.75 34 LEU B C 1
ATOM 2053 O O . LEU B 1 34 ? 0.044 -20.797 -25.109 1 98.75 34 LEU B O 1
ATOM 2057 N N . GLN B 1 35 ? 1.607 -19.297 -25.641 1 98.62 35 GLN B N 1
ATOM 2058 C CA . GLN B 1 35 ? 2.07 -20.016 -26.812 1 98.62 35 GLN B CA 1
ATOM 2059 C C . GLN B 1 35 ? 3.16 -21.016 -26.453 1 98.62 35 GLN B C 1
ATOM 2061 O O . GLN B 1 35 ? 4.07 -20.703 -25.688 1 98.62 35 GLN B O 1
ATOM 2066 N N . ASN B 1 36 ? 3.102 -22.266 -26.875 1 98.12 36 ASN B N 1
ATOM 2067 C CA . ASN B 1 36 ? 4.059 -23.359 -26.703 1 98.12 36 ASN B CA 1
ATOM 2068 C C . ASN B 1 36 ? 4.395 -23.578 -25.234 1 98.12 36 ASN B C 1
ATOM 2070 O O . ASN B 1 36 ? 5.566 -23.609 -24.859 1 98.12 36 ASN B O 1
ATOM 2074 N N . PRO B 1 37 ? 3.4 -23.688 -24.438 1 98.44 37 PRO B N 1
ATOM 2075 C CA . PRO B 1 37 ? 3.697 -23.906 -23.016 1 98.44 37 PRO B CA 1
ATOM 2076 C C . PRO B 1 37 ? 4.395 -25.25 -22.766 1 98.44 37 PRO B C 1
ATOM 2078 O O . PRO B 1 37 ? 4.047 -26.25 -23.391 1 98.44 37 PRO B O 1
ATOM 2081 N N . ARG B 1 38 ? 5.34 -25.281 -21.922 1 98.19 38 ARG B N 1
ATOM 2082 C CA . ARG B 1 38 ? 6.066 -26.484 -21.484 1 98.19 38 ARG B CA 1
ATOM 2083 C C . ARG B 1 38 ? 6.062 -26.594 -19.969 1 98.19 38 ARG B C 1
ATOM 2085 O O . ARG B 1 38 ? 6.402 -25.641 -19.25 1 98.19 38 ARG B O 1
ATOM 2092 N N . ARG B 1 39 ? 5.734 -27.75 -19.5 1 98.19 39 ARG B N 1
ATOM 2093 C C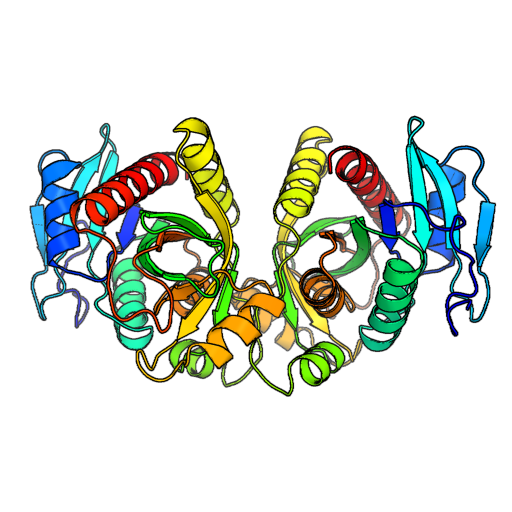A . ARG B 1 39 ? 5.797 -27.984 -18.062 1 98.19 39 ARG B CA 1
ATOM 2094 C C . ARG B 1 39 ? 7.23 -28.234 -17.609 1 98.19 39 ARG B C 1
ATOM 2096 O O . ARG B 1 39 ? 7.91 -29.109 -18.156 1 98.19 39 ARG B O 1
ATOM 2103 N N . TYR B 1 40 ? 7.664 -27.469 -16.625 1 96.94 40 TYR B N 1
ATOM 2104 C CA . TYR B 1 40 ? 9.047 -27.656 -16.203 1 96.94 40 TYR B CA 1
ATOM 2105 C C . TYR B 1 40 ? 9.109 -28.266 -14.805 1 96.94 40 TYR B C 1
ATOM 2107 O O . TYR B 1 40 ? 10.18 -28.672 -14.336 1 96.94 40 TYR B O 1
ATOM 2115 N N . ASN B 1 41 ? 7.965 -28.328 -14.094 1 95.19 41 ASN B N 1
ATOM 2116 C CA . ASN B 1 41 ? 7.938 -28.938 -12.766 1 95.19 41 ASN B CA 1
ATOM 2117 C C . ASN B 1 41 ? 6.582 -29.578 -12.469 1 95.19 41 ASN B C 1
ATOM 2119 O O . ASN B 1 41 ? 5.539 -29.016 -12.805 1 95.19 41 ASN B O 1
ATOM 2123 N N . ASP B 1 42 ? 6.547 -30.688 -11.891 1 93.19 42 ASP B N 1
ATOM 2124 C CA . ASP B 1 42 ? 5.328 -31.297 -11.375 1 93.19 42 ASP B CA 1
ATOM 2125 C C . ASP B 1 42 ? 5.578 -31.969 -10.016 1 93.19 42 ASP B C 1
ATOM 2127 O O . ASP B 1 42 ? 4.668 -32.562 -9.43 1 93.19 42 ASP B O 1
ATOM 2131 N N . HIS B 1 43 ? 6.746 -31.875 -9.586 1 92.75 43 HIS B N 1
ATOM 2132 C CA . HIS B 1 43 ? 7.102 -32.406 -8.273 1 92.75 43 HIS B CA 1
ATOM 2133 C C . HIS B 1 43 ? 6.25 -31.781 -7.172 1 92.75 43 HIS B C 1
ATOM 2135 O O . HIS B 1 43 ? 6.059 -30.562 -7.141 1 92.75 43 HIS B O 1
ATOM 2141 N N . ARG B 1 44 ? 5.656 -32.656 -6.258 1 92.44 44 ARG B N 1
ATOM 2142 C CA . ARG B 1 44 ? 4.855 -32.25 -5.105 1 92.44 44 ARG B CA 1
ATOM 2143 C C . ARG B 1 44 ? 3.561 -31.578 -5.547 1 92.44 44 ARG B C 1
ATOM 2145 O O . ARG B 1 44 ? 2.902 -30.906 -4.75 1 92.44 44 ARG B O 1
ATOM 2152 N N . GLY B 1 45 ? 3.23 -31.719 -6.812 1 93.88 45 GLY B N 1
ATOM 2153 C CA . GLY B 1 45 ? 2.041 -31.047 -7.32 1 93.88 45 GLY B CA 1
ATOM 2154 C C . GLY B 1 45 ? 2.258 -29.578 -7.602 1 93.88 45 GLY B C 1
ATOM 2155 O O . GLY B 1 45 ? 1.304 -28.844 -7.879 1 93.88 45 GLY B O 1
ATOM 2156 N N . LEU B 1 46 ? 3.463 -29.094 -7.512 1 95.81 46 LEU B N 1
ATOM 2157 C CA . LEU B 1 46 ? 3.811 -27.719 -7.797 1 95.81 46 LEU B CA 1
ATOM 2158 C C . LEU B 1 46 ? 4.031 -27.5 -9.289 1 95.81 46 LEU B C 1
ATOM 2160 O O . LEU B 1 46 ? 5.137 -27.156 -9.719 1 95.81 46 LEU B O 1
ATOM 2164 N N . TRP B 1 47 ? 2.957 -27.594 -9.992 1 97.94 47 TRP B N 1
ATOM 2165 C CA . TRP B 1 47 ? 3.047 -27.531 -11.445 1 97.94 47 TRP B CA 1
ATOM 2166 C C . TRP B 1 47 ? 3.541 -26.172 -11.898 1 97.94 47 TRP B C 1
ATOM 2168 O O . TRP B 1 47 ? 3.092 -25.141 -11.391 1 97.94 47 TRP B O 1
ATOM 2178 N N . GLY B 1 48 ? 4.555 -26.188 -12.797 1 98.38 48 GLY B N 1
ATOM 2179 C CA . GLY B 1 48 ? 5.117 -25 -13.406 1 98.38 48 GLY B CA 1
ATOM 2180 C C . GLY B 1 48 ? 5.23 -25.094 -14.914 1 98.38 48 GLY B C 1
ATOM 2181 O O . GLY B 1 48 ? 5.562 -26.156 -15.453 1 98.38 48 GLY B O 1
ATOM 2182 N N . TYR B 1 49 ? 4.895 -24.047 -15.555 1 98.75 49 TYR B N 1
ATOM 2183 C CA . TYR B 1 49 ? 4.93 -23.953 -17.016 1 98.75 49 TYR B CA 1
ATOM 2184 C C . TYR B 1 49 ? 5.664 -22.703 -17.469 1 98.75 49 TYR B C 1
ATOM 2186 O O . TYR B 1 49 ? 5.648 -21.688 -16.781 1 98.75 49 TYR B O 1
ATOM 2194 N N . THR B 1 50 ? 6.293 -22.766 -18.578 1 98.81 50 THR B N 1
ATOM 2195 C CA . THR B 1 50 ? 6.82 -21.578 -19.266 1 98.81 50 THR B CA 1
ATOM 2196 C C . THR B 1 50 ? 6.379 -21.562 -20.734 1 98.81 50 THR B C 1
ATOM 2198 O O . THR B 1 50 ? 6.355 -22.609 -21.391 1 98.81 50 THR B O 1
ATOM 2201 N N . GLY B 1 51 ? 5.969 -20.469 -21.188 1 98.69 51 GLY B N 1
ATOM 2202 C CA . GLY B 1 51 ? 5.633 -20.234 -22.578 1 98.69 51 GLY B CA 1
ATOM 2203 C C . GLY B 1 51 ? 5.793 -18.781 -22.984 1 98.69 51 GLY B C 1
ATOM 2204 O O . GLY B 1 51 ? 6.621 -18.047 -22.422 1 98.69 51 GLY B O 1
ATOM 2205 N N . LEU B 1 52 ? 5.102 -18.469 -24.109 1 98.75 52 LEU B N 1
ATOM 2206 C CA . LEU B 1 52 ? 5.168 -17.094 -24.594 1 98.75 52 LEU B CA 1
ATOM 2207 C C . LEU B 1 52 ? 3.799 -16.422 -24.516 1 98.75 52 LEU B C 1
ATOM 2209 O O . LEU B 1 52 ? 2.777 -17.047 -24.797 1 98.75 52 LEU B O 1
ATOM 2213 N N . TYR B 1 53 ? 3.723 -15.266 -24.062 1 98.75 53 TYR B N 1
ATOM 2214 C CA . TYR B 1 53 ? 2.566 -14.383 -24.172 1 98.75 53 TYR B CA 1
ATOM 2215 C C . TYR B 1 53 ? 2.914 -13.125 -24.953 1 98.75 53 TYR B C 1
ATOM 2217 O O . TYR B 1 53 ? 3.746 -12.32 -24.531 1 98.75 53 TYR B O 1
ATOM 2225 N N . LYS B 1 54 ? 2.285 -12.969 -26.141 1 98.38 54 LYS B N 1
ATOM 2226 C CA . LYS B 1 54 ? 2.6 -11.875 -27.062 1 98.38 54 LYS B CA 1
ATOM 2227 C C . LYS B 1 54 ? 4.102 -11.781 -27.312 1 98.38 54 LYS B C 1
ATOM 2229 O O . LYS B 1 54 ? 4.68 -10.695 -27.25 1 98.38 54 LYS B O 1
ATOM 2234 N N . GLY B 1 55 ? 4.715 -12.906 -27.406 1 98.31 55 GLY B N 1
ATOM 2235 C CA . GLY B 1 55 ? 6.117 -13.016 -27.781 1 98.31 55 GLY B CA 1
ATOM 2236 C C . GLY B 1 55 ? 7.062 -12.914 -26.609 1 98.31 55 GLY B C 1
ATOM 2237 O O . GLY B 1 55 ? 8.281 -13.039 -26.766 1 98.31 55 GLY B O 1
ATOM 2238 N N . VAL B 1 56 ? 6.605 -12.711 -25.391 1 98.44 56 VAL B N 1
ATOM 2239 C CA . VAL B 1 56 ? 7.422 -12.539 -24.203 1 98.44 56 VAL B CA 1
ATOM 2240 C C . VAL B 1 56 ? 7.352 -13.797 -23.344 1 98.44 56 VAL B C 1
ATOM 2242 O O . VAL B 1 56 ? 6.27 -14.328 -23.094 1 98.44 56 VAL B O 1
ATOM 2245 N N . PRO B 1 57 ? 8.5 -14.336 -22.891 1 98.69 57 PRO B N 1
ATOM 2246 C CA . PRO B 1 57 ? 8.469 -15.5 -22 1 98.69 57 PRO B CA 1
ATOM 2247 C C . PRO B 1 57 ? 7.773 -15.203 -20.672 1 98.69 57 PRO B C 1
ATOM 2249 O O . PRO B 1 57 ? 8.062 -14.188 -20.031 1 98.69 57 PRO B O 1
ATOM 2252 N N . VAL B 1 58 ? 6.867 -16 -20.312 1 98.81 58 VAL B N 1
ATOM 2253 C CA . VAL B 1 58 ? 6.145 -15.93 -19.047 1 98.81 58 VAL B CA 1
ATOM 2254 C C . VAL B 1 58 ? 6.004 -17.328 -18.453 1 98.81 58 VAL B C 1
ATOM 2256 O O . VAL B 1 58 ? 5.77 -18.297 -19.172 1 98.81 58 VAL B O 1
ATOM 2259 N N . SER B 1 59 ? 6.215 -17.453 -17.188 1 98.88 59 SER B N 1
ATOM 2260 C CA . SER B 1 59 ? 5.969 -18.703 -16.5 1 98.88 59 SER B CA 1
ATOM 2261 C C . SER B 1 59 ? 4.723 -18.609 -15.617 1 98.88 59 SER B C 1
ATOM 2263 O O . SER B 1 59 ? 4.297 -17.516 -15.25 1 98.88 59 SER B O 1
ATOM 2265 N N . VAL B 1 60 ? 4.152 -19.719 -15.406 1 98.88 60 VAL B N 1
ATOM 2266 C CA . VAL B 1 60 ? 3.086 -19.922 -14.43 1 98.88 60 VAL B CA 1
ATOM 2267 C C . VAL B 1 60 ? 3.484 -21.016 -13.445 1 98.88 60 VAL B C 1
ATOM 2269 O O . VAL B 1 60 ? 3.844 -22.125 -13.852 1 98.88 60 VAL B O 1
ATOM 2272 N N . GLN B 1 61 ? 3.482 -20.75 -12.164 1 98.75 61 GLN B N 1
ATOM 2273 C CA . GLN B 1 61 ? 3.922 -21.688 -11.141 1 98.75 61 GLN B CA 1
ATOM 2274 C C . GLN B 1 61 ? 2.947 -21.703 -9.961 1 98.75 61 GLN B C 1
ATOM 2276 O O . GLN B 1 61 ? 2.734 -20.688 -9.305 1 98.75 61 GLN B O 1
ATOM 2281 N N . THR B 1 62 ? 2.391 -22.859 -9.727 1 98.38 62 THR B N 1
ATOM 2282 C CA . THR B 1 62 ? 1.502 -23 -8.578 1 98.38 62 THR B CA 1
ATOM 2283 C C . THR B 1 62 ? 2.271 -22.812 -7.273 1 98.38 62 THR B C 1
ATOM 2285 O O . THR B 1 62 ? 3.395 -23.312 -7.133 1 98.38 62 THR B O 1
ATOM 2288 N N . THR B 1 63 ? 1.604 -22.172 -6.289 1 97.5 63 THR B N 1
ATOM 2289 C CA . THR B 1 63 ? 2.223 -21.953 -4.984 1 97.5 63 THR B CA 1
ATOM 2290 C C . THR B 1 63 ? 1.577 -22.859 -3.928 1 97.5 63 THR B C 1
ATOM 2292 O O . THR B 1 63 ? 2.049 -22.922 -2.791 1 97.5 63 THR B O 1
ATOM 2295 N N . GLY B 1 64 ? 0.475 -23.562 -4.336 1 94.5 64 GLY B N 1
ATOM 2296 C CA . GLY B 1 64 ? -0.318 -24.219 -3.307 1 94.5 64 GLY B CA 1
ATOM 2297 C C . GLY B 1 64 ? -1.145 -23.25 -2.482 1 94.5 64 GLY B C 1
ATOM 2298 O O . GLY B 1 64 ? -1.7 -22.281 -3.02 1 94.5 64 GLY B O 1
ATOM 2299 N N . MET B 1 65 ? -1.375 -23.656 -1.19 1 94.06 65 MET B N 1
ATOM 2300 C CA . MET B 1 65 ? -2.176 -22.781 -0.327 1 94.06 65 MET B CA 1
ATOM 2301 C C . MET B 1 65 ? -1.4 -22.406 0.93 1 94.06 65 MET B C 1
ATOM 2303 O O . MET B 1 65 ? -0.725 -23.25 1.526 1 94.06 65 MET B O 1
ATOM 2307 N N . GLY B 1 66 ? -1.492 -21.156 1.206 1 95.44 66 GLY B N 1
ATOM 2308 C CA . GLY B 1 66 ? -0.884 -20.672 2.436 1 95.44 66 GLY B CA 1
ATOM 2309 C C . GLY B 1 66 ? 0.462 -20 2.217 1 95.44 66 GLY B C 1
ATOM 2310 O O . GLY B 1 66 ? 1.175 -20.344 1.267 1 95.44 66 GLY B O 1
ATOM 2311 N N . THR B 1 67 ? 0.864 -19.125 3.184 1 97.25 67 THR B N 1
ATOM 2312 C CA . THR B 1 67 ? 2.094 -18.359 3.061 1 97.25 67 THR B CA 1
ATOM 2313 C C . THR B 1 67 ? 3.316 -19.25 3.203 1 97.25 67 THR B C 1
ATOM 2315 O O . THR B 1 67 ? 4.355 -19 2.586 1 97.25 67 THR B O 1
ATOM 2318 N N . PRO B 1 68 ? 3.25 -20.391 4.035 1 94.06 68 PRO B N 1
ATOM 2319 C CA . PRO B 1 68 ? 4.441 -21.234 4.109 1 94.06 68 PRO B CA 1
ATOM 2320 C C . PRO B 1 68 ? 4.809 -21.859 2.764 1 94.06 68 PRO B C 1
ATOM 2322 O O . PRO B 1 68 ? 5.965 -21.797 2.344 1 94.06 68 PRO B O 1
ATOM 2325 N N . SER B 1 69 ? 3.832 -22.422 2.088 1 95.19 69 SER B N 1
ATOM 2326 C CA . SER B 1 69 ? 4.082 -23.016 0.781 1 95.19 69 SER B CA 1
ATOM 2327 C C . SER B 1 69 ? 4.5 -21.969 -0.24 1 95.19 69 SER B C 1
ATOM 2329 O O . SER B 1 69 ? 5.477 -22.156 -0.966 1 95.19 69 SER B O 1
ATOM 2331 N N . ALA B 1 70 ? 3.758 -20.844 -0.277 1 97.38 70 ALA B N 1
ATOM 2332 C CA . ALA B 1 70 ? 4.055 -19.766 -1.212 1 97.38 70 ALA B CA 1
ATOM 2333 C C . ALA B 1 70 ? 5.477 -19.25 -1.021 1 97.38 70 ALA B C 1
ATOM 2335 O O . ALA B 1 70 ? 6.184 -18.984 -1.995 1 97.38 70 ALA B O 1
ATOM 2336 N N . ALA B 1 71 ? 5.891 -19.125 0.21 1 97.62 71 ALA B N 1
ATOM 2337 C CA . ALA B 1 71 ? 7.215 -18.578 0.51 1 97.62 71 ALA B CA 1
ATOM 2338 C C . ALA B 1 71 ? 8.312 -19.5 -0.027 1 97.62 71 ALA B C 1
ATOM 2340 O O . ALA B 1 71 ? 9.305 -19.016 -0.582 1 97.62 71 ALA B O 1
ATOM 2341 N N . ILE B 1 72 ? 8.172 -20.797 0.127 1 95.5 72 ILE B N 1
ATOM 2342 C CA . ILE B 1 72 ? 9.125 -21.766 -0.403 1 95.5 72 ILE B CA 1
ATOM 2343 C C . ILE B 1 72 ? 9.242 -21.594 -1.917 1 95.5 72 ILE B C 1
ATOM 2345 O O . ILE B 1 72 ? 10.352 -21.484 -2.449 1 95.5 72 ILE B O 1
ATOM 2349 N N . VAL B 1 73 ? 8.133 -21.516 -2.545 1 97.69 73 VAL B N 1
ATOM 2350 C CA . VAL B 1 73 ? 8.094 -21.453 -4.004 1 97.69 73 VAL B CA 1
ATOM 2351 C C . VAL B 1 73 ? 8.719 -20.141 -4.48 1 97.69 73 VAL B C 1
ATOM 2353 O O . VAL B 1 73 ? 9.547 -20.141 -5.395 1 97.69 73 VAL B O 1
ATOM 2356 N N . VAL B 1 74 ? 8.367 -19.031 -3.859 1 98.44 74 VAL B N 1
ATOM 2357 C CA . VAL B 1 74 ? 8.875 -17.719 -4.254 1 98.44 74 VAL B CA 1
ATOM 2358 C C . VAL B 1 74 ? 10.391 -17.672 -4.09 1 98.44 74 VAL B C 1
ATOM 2360 O O . VAL B 1 74 ? 11.109 -17.234 -4.996 1 98.44 74 VAL B O 1
ATOM 2363 N N . GLU B 1 75 ? 10.898 -18.172 -2.961 1 97.94 75 GLU B N 1
ATOM 2364 C CA . GLU B 1 75 ? 12.336 -18.203 -2.725 1 97.94 75 GLU B CA 1
ATOM 2365 C C . GLU B 1 75 ? 13.062 -18.984 -3.822 1 97.94 75 GLU B C 1
ATOM 2367 O O . GLU B 1 75 ? 14.086 -18.531 -4.332 1 97.94 75 GLU B O 1
ATOM 2372 N N . GLU B 1 76 ? 12.539 -20.031 -4.199 1 97.75 76 GLU B N 1
ATOM 2373 C CA . GLU B 1 76 ? 13.203 -20.891 -5.18 1 97.75 76 GLU B CA 1
ATOM 2374 C C . GLU B 1 76 ? 13.055 -20.328 -6.59 1 97.75 76 GLU B C 1
ATOM 2376 O O . GLU B 1 76 ? 13.969 -20.438 -7.406 1 97.75 76 GLU B O 1
ATOM 2381 N N . LEU B 1 77 ? 11.93 -19.719 -6.906 1 98.44 77 LEU B N 1
ATOM 2382 C CA . LEU B 1 77 ? 11.75 -19.078 -8.203 1 98.44 77 LEU B CA 1
ATOM 2383 C C . LEU B 1 77 ? 12.75 -17.953 -8.398 1 98.44 77 LEU B C 1
ATOM 2385 O O . LEU B 1 77 ? 13.289 -17.766 -9.484 1 98.44 77 LEU B O 1
ATOM 2389 N N . VAL B 1 78 ? 12.93 -17.188 -7.34 1 98.19 78 VAL B N 1
ATOM 2390 C CA . VAL B 1 78 ? 13.883 -16.078 -7.406 1 98.19 78 VAL B CA 1
ATOM 2391 C C . VAL B 1 78 ? 15.273 -16.625 -7.723 1 98.19 78 VAL B C 1
ATOM 2393 O O . VAL B 1 78 ? 15.992 -16.062 -8.547 1 98.19 78 VAL B O 1
ATOM 2396 N N . ARG B 1 79 ? 15.656 -17.734 -7.156 1 96.88 79 ARG B N 1
ATOM 2397 C CA . ARG B 1 79 ? 16.938 -18.375 -7.418 1 96.88 79 ARG B CA 1
ATOM 2398 C C . ARG B 1 79 ? 17.031 -18.859 -8.859 1 96.88 79 ARG B C 1
ATOM 2400 O O . ARG B 1 79 ? 18.109 -18.922 -9.438 1 96.88 79 ARG B O 1
ATOM 2407 N N . LEU B 1 80 ? 15.891 -19.156 -9.391 1 97.5 80 LEU B N 1
ATOM 2408 C CA . LEU B 1 80 ? 15.844 -19.703 -10.734 1 97.5 80 LEU B CA 1
ATOM 2409 C C . LEU B 1 80 ? 15.766 -18.594 -11.773 1 97.5 80 LEU B C 1
ATOM 2411 O O . LEU B 1 80 ? 15.758 -18.859 -12.977 1 97.5 80 LEU B O 1
ATOM 2415 N N . GLY B 1 81 ? 15.648 -17.328 -11.297 1 97.5 81 GLY B N 1
ATOM 2416 C CA . GLY B 1 81 ? 15.781 -16.234 -12.234 1 97.5 81 GLY B CA 1
ATOM 2417 C C . GLY B 1 81 ? 14.523 -15.383 -12.328 1 97.5 81 GLY B C 1
ATOM 2418 O O . GLY B 1 81 ? 14.492 -14.391 -13.062 1 97.5 81 GLY B O 1
ATOM 2419 N N . ALA B 1 82 ? 13.469 -15.711 -11.609 1 98.44 82 ALA B N 1
ATOM 2420 C CA . ALA B 1 82 ? 12.266 -14.883 -11.594 1 98.44 82 ALA B CA 1
ATOM 2421 C C . ALA B 1 82 ? 12.555 -13.5 -11.023 1 98.44 82 ALA B C 1
ATOM 2423 O O . ALA B 1 82 ? 13.305 -13.359 -10.055 1 98.44 82 ALA B O 1
ATOM 2424 N N . ARG B 1 83 ? 11.898 -12.461 -11.617 1 98.75 83 ARG B N 1
ATOM 2425 C CA . ARG B 1 83 ? 12.156 -11.094 -11.18 1 98.75 83 ARG B CA 1
ATOM 2426 C C . ARG B 1 83 ? 10.852 -10.336 -10.969 1 98.75 83 ARG B C 1
ATOM 2428 O O . ARG B 1 83 ? 10.82 -9.328 -10.258 1 98.75 83 ARG B O 1
ATOM 2435 N N . VAL B 1 84 ? 9.789 -10.742 -11.633 1 98.88 84 VAL B N 1
ATOM 2436 C CA . VAL B 1 84 ? 8.438 -10.227 -11.461 1 98.88 84 VAL B CA 1
ATOM 2437 C C . VAL B 1 84 ? 7.48 -11.367 -11.133 1 98.88 84 VAL B C 1
ATOM 2439 O O . VAL B 1 84 ? 7.348 -12.32 -11.914 1 98.88 84 VAL B O 1
ATOM 2442 N N . LEU B 1 85 ? 6.93 -11.375 -9.992 1 98.94 85 LEU B N 1
ATOM 2443 C CA . LEU B 1 85 ? 6.027 -12.422 -9.539 1 98.94 85 LEU B CA 1
ATOM 2444 C C . LEU B 1 85 ? 4.672 -11.844 -9.156 1 98.94 85 LEU B C 1
ATOM 2446 O O . LEU B 1 85 ? 4.586 -10.961 -8.297 1 98.94 85 LEU B O 1
ATOM 2450 N N . VAL B 1 86 ? 3.578 -12.297 -9.789 1 98.94 86 VAL B N 1
ATOM 2451 C CA . VAL B 1 86 ? 2.242 -11.773 -9.531 1 98.94 86 VAL B CA 1
ATOM 2452 C C . VAL B 1 86 ? 1.31 -12.906 -9.109 1 98.94 86 VAL B C 1
ATOM 2454 O O . VAL B 1 86 ? 1.124 -13.867 -9.859 1 98.94 86 VAL B O 1
ATOM 2457 N N . ARG B 1 87 ? 0.757 -12.758 -7.957 1 98.94 87 ARG B N 1
ATOM 2458 C CA . ARG B 1 87 ? -0.254 -13.719 -7.52 1 98.94 87 ARG B CA 1
ATOM 2459 C C . ARG B 1 87 ? -1.567 -13.508 -8.266 1 98.94 87 ARG B C 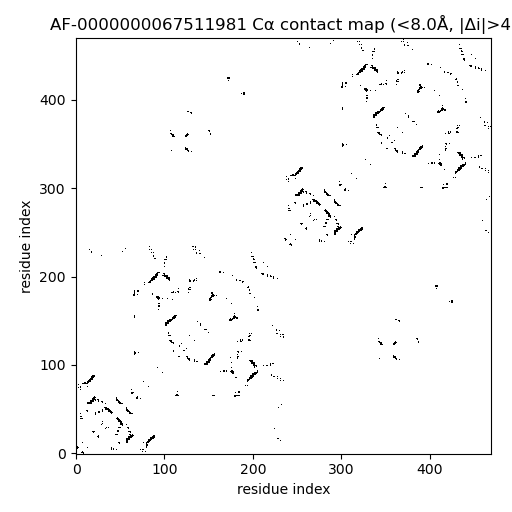1
ATOM 2461 O O . ARG B 1 87 ? -2.064 -12.383 -8.352 1 98.94 87 ARG B O 1
ATOM 2468 N N . VAL B 1 88 ? -2.078 -14.547 -8.836 1 98.88 88 VAL B N 1
ATOM 2469 C CA . VAL B 1 88 ? -3.412 -14.617 -9.422 1 98.88 88 VAL B CA 1
ATOM 2470 C C . VAL B 1 88 ? -4.238 -15.68 -8.711 1 98.88 88 VAL B C 1
ATOM 2472 O O . VAL B 1 88 ? -4.188 -16.859 -9.078 1 98.88 88 VAL B O 1
ATOM 2475 N N . GLY B 1 89 ? -4.98 -15.297 -7.746 1 97.81 89 GLY B N 1
ATOM 2476 C CA . GLY B 1 89 ? -5.695 -16.234 -6.891 1 97.81 89 GLY B CA 1
ATOM 2477 C C . GLY B 1 89 ? -7.098 -15.766 -6.543 1 97.81 89 GLY B C 1
ATOM 2478 O O . GLY B 1 89 ? -7.566 -14.75 -7.066 1 97.81 89 GLY B O 1
ATOM 2479 N N . THR B 1 90 ? -7.777 -16.578 -5.754 1 96.19 90 THR B N 1
ATOM 2480 C CA . THR B 1 90 ? -9.125 -16.234 -5.312 1 96.19 90 THR B CA 1
ATOM 2481 C C . THR B 1 90 ? -9.109 -15.711 -3.881 1 96.19 90 THR B C 1
ATOM 2483 O O . THR B 1 90 ? -8.125 -15.883 -3.162 1 96.19 90 THR B O 1
ATOM 2486 N N . ALA B 1 91 ? -10.172 -15.055 -3.527 1 96 91 ALA B N 1
ATOM 2487 C CA . ALA B 1 91 ? -10.312 -14.477 -2.193 1 96 91 ALA B CA 1
ATOM 2488 C C . ALA B 1 91 ? -11.773 -14.461 -1.751 1 96 91 ALA B C 1
ATOM 2490 O O . ALA B 1 91 ? -12.68 -14.422 -2.584 1 96 91 ALA B O 1
ATOM 2491 N N . GLY B 1 92 ? -11.93 -14.57 -0.45 1 94.56 92 GLY B N 1
ATOM 2492 C CA . GLY B 1 92 ? -13.25 -14.406 0.138 1 94.56 92 GLY B CA 1
ATOM 2493 C C . GLY B 1 92 ? -13.531 -12.984 0.592 1 94.56 92 GLY B C 1
ATOM 2494 O O . GLY B 1 92 ? -12.758 -12.414 1.374 1 94.56 92 GLY B O 1
ATOM 2495 N N . ALA B 1 93 ? -14.602 -12.469 0.155 1 95.31 93 ALA B N 1
ATOM 2496 C CA . ALA B 1 93 ? -14.93 -11.07 0.424 1 95.31 93 ALA B CA 1
ATOM 2497 C C . ALA B 1 93 ? -15.242 -10.852 1.902 1 95.31 93 ALA B C 1
ATOM 2499 O O . ALA B 1 93 ? -15.898 -11.68 2.533 1 95.31 93 ALA B O 1
ATOM 2500 N N . ALA B 1 94 ? -14.805 -9.719 2.424 1 93.81 94 ALA B N 1
ATOM 2501 C CA . ALA B 1 94 ? -15.031 -9.359 3.822 1 93.81 94 ALA B CA 1
ATOM 2502 C C . ALA B 1 94 ? -16.438 -8.82 4.035 1 93.81 94 ALA B C 1
ATOM 2504 O O . ALA B 1 94 ? -16.969 -8.859 5.152 1 93.81 94 ALA B O 1
ATOM 2505 N N . SER B 1 95 ? -16.969 -8.172 2.973 1 84.5 95 SER B N 1
ATOM 2506 C CA . SER B 1 95 ? -18.297 -7.586 3.07 1 84.5 95 SER B CA 1
ATOM 2507 C C . SER B 1 95 ? -19.109 -7.855 1.812 1 84.5 95 SER B C 1
ATOM 2509 O O . SER B 1 95 ? -18.609 -8.43 0.846 1 84.5 95 SER B O 1
ATOM 2511 N N . SER B 1 96 ? -20.359 -7.41 1.873 1 78.12 96 SER B N 1
ATOM 2512 C CA . SER B 1 96 ? -21.297 -7.703 0.795 1 78.12 96 SER B CA 1
ATOM 2513 C C . SER B 1 96 ? -21.125 -6.727 -0.363 1 78.12 96 SER B C 1
ATOM 2515 O O . SER B 1 96 ? -21.797 -6.852 -1.388 1 78.12 96 SER B O 1
ATOM 2517 N N . ASP B 1 97 ? -20.141 -5.914 -0.246 1 84.06 97 ASP B N 1
ATOM 2518 C CA . ASP B 1 97 ? -19.984 -4.871 -1.255 1 84.06 97 ASP B CA 1
ATOM 2519 C C . ASP B 1 97 ? -19.25 -5.395 -2.479 1 84.06 97 ASP B C 1
ATOM 2521 O O . ASP B 1 97 ? -19.25 -4.766 -3.537 1 84.06 97 ASP B O 1
ATOM 2525 N N . LEU B 1 98 ? -18.656 -6.555 -2.326 1 90.94 98 LEU B N 1
ATOM 2526 C CA . LEU B 1 98 ? -17.938 -7.168 -3.436 1 90.94 98 LEU B CA 1
ATOM 2527 C C . LEU B 1 98 ? -18.703 -8.359 -3.992 1 90.94 98 LEU B C 1
ATOM 2529 O O . LEU B 1 98 ? -19.125 -9.234 -3.234 1 90.94 98 LEU B O 1
ATOM 2533 N N . ALA B 1 99 ? -18.859 -8.352 -5.301 1 89.62 99 ALA B N 1
ATOM 2534 C CA . ALA B 1 99 ? -19.578 -9.445 -5.953 1 89.62 99 ALA B CA 1
ATOM 2535 C C . ALA B 1 99 ? -18.625 -10.555 -6.387 1 89.62 99 ALA B C 1
ATOM 2537 O O . ALA B 1 99 ? -17.469 -10.289 -6.719 1 89.62 99 ALA B O 1
ATOM 2538 N N . PRO B 1 100 ? -19.172 -11.75 -6.383 1 91.25 100 PRO B N 1
ATOM 2539 C CA . PRO B 1 100 ? -18.344 -12.812 -6.969 1 91.25 100 PRO B CA 1
ATOM 2540 C C . PRO B 1 100 ? -17.875 -12.484 -8.383 1 91.25 100 PRO B C 1
ATOM 2542 O O . PRO B 1 100 ? -18.625 -11.914 -9.172 1 91.25 100 PRO B O 1
ATOM 2545 N N . GLY B 1 101 ? -16.641 -12.82 -8.625 1 94.19 101 GLY B N 1
ATOM 2546 C CA . GLY B 1 101 ? -16.078 -12.578 -9.945 1 94.19 101 GLY B CA 1
ATOM 2547 C C . GLY B 1 101 ? -15.414 -11.227 -10.07 1 94.19 101 GLY B C 1
ATOM 2548 O O . GLY B 1 101 ? -14.648 -10.992 -11.008 1 94.19 101 GLY B O 1
ATOM 2549 N N . GLU B 1 102 ? -15.727 -10.328 -9.164 1 96.44 102 GLU B N 1
ATOM 2550 C CA . GLU B 1 102 ? -15.062 -9.031 -9.172 1 96.44 102 GLU B CA 1
ATOM 2551 C C . GLU B 1 102 ? -13.586 -9.164 -8.82 1 96.44 102 GLU B C 1
ATOM 2553 O O . GLU B 1 102 ? -13.195 -10.094 -8.102 1 96.44 102 GLU B O 1
ATOM 2558 N N . LEU B 1 103 ? -12.805 -8.25 -9.414 1 98.56 103 LEU B N 1
ATOM 2559 C CA . LEU B 1 103 ? -11.367 -8.32 -9.172 1 98.56 103 LEU B CA 1
ATOM 2560 C C . LEU B 1 103 ? -10.961 -7.383 -8.039 1 98.56 103 LEU B C 1
ATOM 2562 O O . LEU B 1 103 ? -11.617 -6.371 -7.801 1 98.56 103 LEU B O 1
ATOM 2566 N N . ILE B 1 104 ? -9.969 -7.789 -7.336 1 98.75 104 ILE B N 1
ATOM 2567 C CA . ILE B 1 104 ? -9.32 -6.926 -6.355 1 98.75 104 ILE B CA 1
ATOM 2568 C C . ILE B 1 104 ? -7.855 -6.73 -6.727 1 98.75 104 ILE B C 1
ATOM 2570 O O . ILE B 1 104 ? -7.094 -7.695 -6.805 1 98.75 104 ILE B O 1
ATOM 2574 N N . VAL B 1 105 ? -7.477 -5.52 -7.012 1 98.88 105 VAL B N 1
ATOM 2575 C CA . VAL B 1 105 ? -6.062 -5.164 -7.094 1 98.88 105 VAL B CA 1
ATOM 2576 C C . VAL B 1 105 ? -5.527 -4.859 -5.695 1 98.88 105 VAL B C 1
ATOM 2578 O O . VAL B 1 105 ? -5.902 -3.855 -5.086 1 98.88 105 VAL B O 1
ATOM 2581 N N . ALA B 1 106 ? -4.641 -5.715 -5.215 1 98.88 106 ALA B N 1
ATOM 2582 C CA . ALA B 1 106 ? -4.199 -5.613 -3.826 1 98.88 106 ALA B CA 1
ATOM 2583 C C . ALA B 1 106 ? -3.223 -4.457 -3.645 1 98.88 106 ALA B C 1
ATOM 2585 O O . ALA B 1 106 ? -2.127 -4.465 -4.211 1 98.88 106 ALA B O 1
ATOM 2586 N N . GLN B 1 107 ? -3.582 -3.518 -2.84 1 98.75 107 GLN B N 1
ATOM 2587 C CA . GLN B 1 107 ? -2.742 -2.369 -2.518 1 98.75 107 GLN B CA 1
ATOM 2588 C C . GLN B 1 107 ? -1.784 -2.693 -1.374 1 98.75 107 GLN B C 1
ATOM 2590 O O . GLN B 1 107 ? -0.695 -2.121 -1.29 1 98.75 107 GLN B O 1
ATOM 2595 N N . GLY B 1 108 ? -2.104 -3.545 -0.534 1 98.62 108 GLY B N 1
ATOM 2596 C CA . GLY B 1 108 ? -1.38 -4.086 0.605 1 98.62 108 GLY B CA 1
ATOM 2597 C C . GLY B 1 108 ? -2.023 -5.336 1.181 1 98.62 108 GLY B C 1
ATOM 2598 O O . GLY B 1 108 ? -3.137 -5.699 0.798 1 98.62 108 GLY B O 1
ATOM 2599 N N . ALA B 1 109 ? -1.3 -6.016 2.039 1 98.75 109 ALA B N 1
ATOM 2600 C CA . ALA B 1 109 ? -1.799 -7.246 2.643 1 98.75 109 ALA B CA 1
ATOM 2601 C C . ALA B 1 109 ? -1.556 -7.258 4.148 1 98.75 109 ALA B C 1
ATOM 2603 O O . ALA B 1 109 ? -0.408 -7.223 4.602 1 98.75 109 ALA B O 1
ATOM 2604 N N . VAL B 1 110 ? -2.676 -7.27 4.918 1 98.44 110 VAL B N 1
ATOM 2605 C CA . VAL B 1 110 ? -2.555 -7.441 6.359 1 98.44 110 VAL B CA 1
ATOM 2606 C C . VAL B 1 110 ? -1.954 -8.812 6.668 1 98.44 110 VAL B C 1
ATOM 2608 O O . VAL B 1 110 ? -2.494 -9.836 6.254 1 98.44 110 VAL B O 1
ATOM 2611 N N . PRO B 1 111 ? -0.809 -8.82 7.379 1 97.81 111 PRO B N 1
ATOM 2612 C CA . PRO B 1 111 ? -0.115 -10.086 7.602 1 97.81 111 PRO B CA 1
ATOM 2613 C C . PRO B 1 111 ? -0.638 -10.844 8.82 1 97.81 111 PRO B C 1
ATOM 2615 O O . PRO B 1 111 ? -0.003 -10.828 9.883 1 97.81 111 PRO B O 1
ATOM 2618 N N . LEU B 1 112 ? -1.66 -11.609 8.68 1 96.38 112 LEU B N 1
ATOM 2619 C CA . LEU B 1 112 ? -2.199 -12.438 9.75 1 96.38 112 LEU B CA 1
ATOM 2620 C C . LEU B 1 112 ? -1.56 -13.828 9.742 1 96.38 112 LEU B C 1
ATOM 2622 O O . LEU B 1 112 ? -2.043 -14.742 10.414 1 96.38 112 LEU B O 1
ATOM 2626 N N . ASP B 1 113 ? -0.514 -14.008 9.016 1 95.31 113 ASP B N 1
ATOM 2627 C CA . ASP B 1 113 ? 0.127 -15.305 8.805 1 95.31 113 ASP B CA 1
ATOM 2628 C C . ASP B 1 113 ? 1.387 -15.445 9.656 1 95.31 113 ASP B C 1
ATOM 2630 O O . ASP B 1 113 ? 1.899 -14.453 10.18 1 95.31 113 ASP B O 1
ATOM 2634 N N . GLY B 1 114 ? 1.779 -16.672 9.781 1 94.06 114 GLY B N 1
ATOM 2635 C CA . GLY B 1 114 ? 2.951 -16.953 10.594 1 94.06 114 GLY B CA 1
ATOM 2636 C C . GLY B 1 114 ? 4.254 -16.797 9.836 1 94.06 114 GLY B C 1
ATOM 2637 O O . GLY B 1 114 ? 5.316 -16.641 10.445 1 94.06 114 GLY B O 1
ATOM 2638 N N . THR B 1 115 ? 4.234 -16.906 8.562 1 95.69 115 THR B N 1
ATOM 2639 C CA . THR B 1 115 ? 5.445 -16.859 7.746 1 95.69 115 THR B CA 1
ATOM 2640 C C . THR B 1 115 ? 6.086 -15.484 7.809 1 95.69 115 THR B C 1
ATOM 2642 O O . THR B 1 115 ? 7.281 -15.352 8.086 1 95.69 115 THR B O 1
ATOM 2645 N N . THR B 1 116 ? 5.27 -14.383 7.574 1 96.31 116 THR B N 1
ATOM 2646 C CA . THR B 1 116 ? 5.801 -13.031 7.668 1 96.31 116 THR B CA 1
ATOM 2647 C C . THR B 1 116 ? 6.309 -12.742 9.078 1 96.31 116 THR B C 1
ATOM 2649 O O . THR B 1 116 ? 7.352 -12.109 9.25 1 96.31 116 THR B O 1
ATOM 2652 N N . ARG B 1 117 ? 5.578 -13.258 10.031 1 94.12 117 ARG B N 1
ATOM 2653 C CA . ARG B 1 117 ? 5.988 -13.078 11.422 1 94.12 117 ARG B CA 1
ATOM 2654 C C . ARG B 1 117 ? 7.387 -13.641 11.656 1 94.12 117 ARG B C 1
ATOM 2656 O O . ARG B 1 117 ? 8.219 -13.008 12.312 1 94.12 117 ARG B O 1
ATOM 2663 N N . GLN B 1 118 ? 7.68 -14.82 11.141 1 93.25 118 GLN B N 1
ATOM 2664 C CA . GLN B 1 118 ? 8.977 -15.469 11.328 1 93.25 118 GLN B CA 1
ATOM 2665 C C . GLN B 1 118 ? 10.086 -14.688 10.625 1 93.25 118 GLN B C 1
ATOM 2667 O O . GLN B 1 118 ? 11.133 -14.422 11.219 1 93.25 118 GLN B O 1
ATOM 2672 N N . TYR B 1 119 ? 9.836 -14.273 9.367 1 95.75 119 TYR B N 1
ATOM 2673 C CA . TYR B 1 119 ? 10.836 -13.523 8.617 1 95.75 119 TYR B CA 1
ATOM 2674 C C . TYR B 1 119 ? 11.156 -12.203 9.312 1 95.75 119 TYR B C 1
ATOM 2676 O O . TYR B 1 119 ? 12.289 -11.727 9.242 1 95.75 119 TYR B O 1
ATOM 2684 N N . LEU B 1 120 ? 10.141 -11.594 9.977 1 95.44 120 LEU B N 1
ATOM 2685 C CA . LEU B 1 120 ? 10.258 -10.258 10.555 1 95.44 120 LEU B CA 1
ATOM 2686 C C . LEU B 1 120 ? 10.664 -10.336 12.023 1 95.44 120 LEU B C 1
ATOM 2688 O O . LEU B 1 120 ? 10.836 -9.305 12.68 1 95.44 120 LEU B O 1
ATOM 2692 N N . GLU B 1 121 ? 10.75 -11.555 12.555 1 94.12 121 GLU B N 1
ATOM 2693 C CA . GLU B 1 121 ? 11.086 -11.781 13.953 1 94.12 121 GLU B CA 1
ATOM 2694 C C . GLU B 1 121 ? 10.102 -11.07 14.883 1 94.12 121 GLU B C 1
ATOM 2696 O O . GLU B 1 121 ? 10.508 -10.461 15.875 1 94.12 121 GLU B O 1
ATOM 2701 N N . GLY B 1 122 ? 8.852 -11.016 14.422 1 92.88 122 GLY B N 1
ATOM 2702 C CA . GLY B 1 122 ? 7.781 -10.5 15.258 1 92.88 122 GLY B CA 1
ATOM 2703 C C . GLY B 1 122 ? 7.566 -9.008 15.094 1 92.88 122 GLY B C 1
ATOM 2704 O O . GLY B 1 122 ? 6.652 -8.438 15.695 1 92.88 122 GLY B O 1
ATOM 2705 N N . ARG B 1 123 ? 8.32 -8.344 14.266 1 92.69 123 ARG B N 1
ATOM 2706 C CA . ARG B 1 123 ? 8.195 -6.906 14.086 1 92.69 123 ARG B CA 1
ATOM 2707 C C . ARG B 1 123 ? 6.973 -6.57 13.227 1 92.69 123 ARG B C 1
ATOM 2709 O O . ARG B 1 123 ? 6.629 -7.316 12.312 1 92.69 123 ARG B O 1
ATOM 2716 N N . PRO B 1 124 ? 6.293 -5.461 13.586 1 95 124 PRO B N 1
ATOM 2717 C CA . PRO B 1 124 ? 5.211 -5.016 12.711 1 95 124 PRO B CA 1
ATOM 2718 C C . PRO B 1 124 ? 5.691 -4.664 11.305 1 95 124 PRO B C 1
ATOM 2720 O O . PRO B 1 124 ? 6.855 -4.293 11.117 1 95 124 PRO B O 1
ATOM 2723 N N . TYR B 1 125 ? 4.875 -4.824 10.367 1 96.75 125 TYR B N 1
ATOM 2724 C CA . TYR B 1 125 ? 5.219 -4.551 8.977 1 96.75 125 TYR B CA 1
ATOM 2725 C C . TYR B 1 125 ? 3.977 -4.188 8.172 1 96.75 125 TYR B C 1
ATOM 2727 O O . TYR B 1 125 ? 2.852 -4.297 8.672 1 96.75 125 TYR B O 1
ATOM 2735 N N . ALA B 1 126 ? 4.168 -3.604 7.008 1 98.12 126 ALA B N 1
ATOM 2736 C CA . ALA B 1 126 ? 3.117 -3.307 6.035 1 98.12 126 ALA B CA 1
ATOM 2737 C C . ALA B 1 126 ? 3.467 -3.867 4.66 1 98.12 126 ALA B C 1
ATOM 2739 O O . ALA B 1 126 ? 4.012 -3.156 3.812 1 98.12 126 ALA B O 1
ATOM 2740 N N . PRO B 1 127 ? 3.105 -5.141 4.441 1 98.56 127 PRO B N 1
ATOM 2741 C CA . PRO B 1 127 ? 3.416 -5.703 3.125 1 98.56 127 PR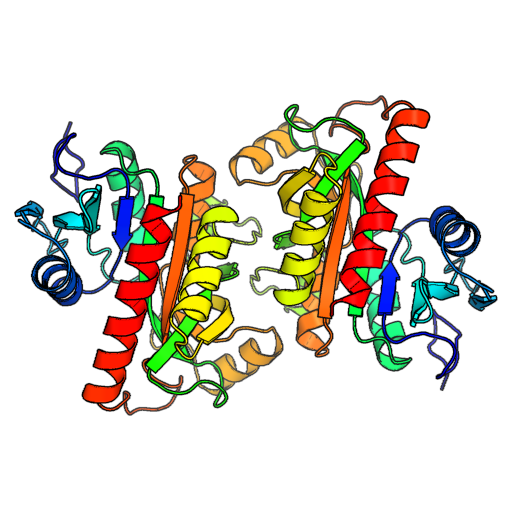O B CA 1
ATOM 2742 C C . PRO B 1 127 ? 2.699 -4.977 1.989 1 98.56 127 PRO B C 1
ATOM 2744 O O . PRO B 1 127 ? 1.467 -4.902 1.981 1 98.56 127 PRO B O 1
ATOM 2747 N N . VAL B 1 128 ? 3.426 -4.469 1.05 1 98.75 128 VAL B N 1
ATOM 2748 C CA . VAL B 1 128 ? 2.871 -3.803 -0.126 1 98.75 128 VAL B CA 1
ATOM 2749 C C . VAL B 1 128 ? 3.543 -4.344 -1.388 1 98.75 128 VAL B C 1
ATOM 2751 O O . VAL B 1 128 ? 4.68 -4.82 -1.339 1 98.75 128 VAL B O 1
ATOM 2754 N N . PRO B 1 129 ? 2.834 -4.34 -2.525 1 98.75 129 PRO B N 1
ATOM 2755 C CA . PRO B 1 129 ? 3.441 -4.758 -3.791 1 98.75 129 PRO B CA 1
ATOM 2756 C C . PRO B 1 129 ? 4.48 -3.762 -4.301 1 98.75 129 PRO B C 1
ATOM 2758 O O . PRO B 1 129 ? 4.637 -2.68 -3.732 1 98.75 129 PRO B O 1
ATOM 2761 N N . ASP B 1 130 ? 5.238 -4.23 -5.285 1 98.75 130 ASP B N 1
ATOM 2762 C CA . ASP B 1 130 ? 6.016 -3.266 -6.059 1 98.75 130 ASP B CA 1
ATOM 2763 C C . ASP B 1 130 ? 5.113 -2.189 -6.664 1 98.75 130 ASP B C 1
ATOM 2765 O O . ASP B 1 130 ? 4.086 -2.502 -7.27 1 98.75 130 ASP B O 1
ATOM 2769 N N . PRO B 1 131 ? 5.434 -0.912 -6.445 1 98.5 131 PRO B N 1
ATOM 2770 C CA . PRO B 1 131 ? 4.523 0.146 -6.887 1 98.5 131 PRO B CA 1
ATOM 2771 C C . PRO B 1 131 ? 4.254 0.105 -8.391 1 98.5 131 PRO B C 1
ATOM 2773 O O . PRO B 1 131 ? 3.143 0.408 -8.828 1 98.5 131 PRO B O 1
ATOM 2776 N N . GLU B 1 132 ? 5.262 -0.248 -9.18 1 98.56 132 GLU B N 1
ATOM 2777 C CA . GLU B 1 132 ? 5.074 -0.282 -10.625 1 98.56 132 GLU B CA 1
ATOM 2778 C C . GLU B 1 132 ? 4.195 -1.458 -11.039 1 98.56 132 GLU B C 1
ATOM 2780 O O . GLU B 1 132 ? 3.391 -1.342 -11.969 1 98.56 132 GLU B O 1
ATOM 2785 N N . VAL B 1 133 ? 4.387 -2.605 -10.383 1 98.88 133 VAL B N 1
ATOM 2786 C CA . VAL B 1 133 ? 3.523 -3.748 -10.656 1 98.88 133 VAL B CA 1
ATOM 2787 C C . VAL B 1 133 ? 2.088 -3.42 -10.25 1 98.88 133 VAL B C 1
ATOM 2789 O O . VAL B 1 133 ? 1.146 -3.699 -11 1 98.88 133 VAL B O 1
ATOM 2792 N N . PHE B 1 134 ? 1.919 -2.797 -9.109 1 98.81 134 PHE B N 1
ATOM 2793 C CA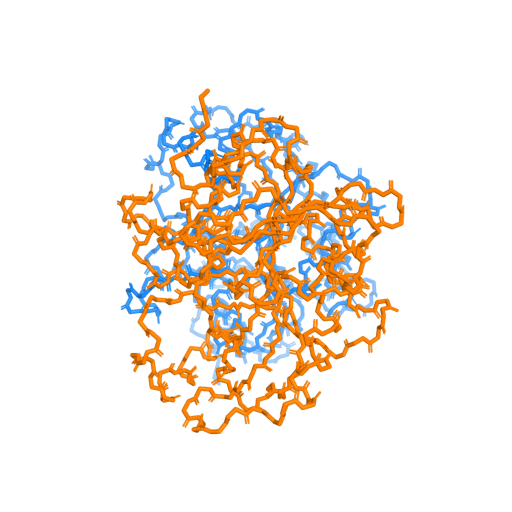 . PHE B 1 134 ? 0.616 -2.365 -8.617 1 98.81 134 PHE B CA 1
ATOM 2794 C C . PHE B 1 134 ? -0.057 -1.429 -9.609 1 98.81 134 PHE B C 1
ATOM 2796 O O . PHE B 1 134 ? -1.216 -1.633 -9.977 1 98.81 134 PHE B O 1
ATOM 2803 N N . ARG B 1 135 ? 0.658 -0.446 -10.062 1 98.56 135 ARG B N 1
ATOM 2804 C CA . ARG B 1 135 ? 0.156 0.533 -11.023 1 98.56 135 ARG B CA 1
ATOM 2805 C C . ARG B 1 135 ? -0.236 -0.138 -12.328 1 98.56 135 ARG B C 1
ATOM 2807 O O . ARG B 1 135 ? -1.271 0.188 -12.914 1 98.56 135 ARG B O 1
ATOM 2814 N N . ALA B 1 136 ? 0.556 -1.071 -12.797 1 98.81 136 ALA B N 1
ATOM 2815 C CA . ALA B 1 136 ? 0.282 -1.771 -14.055 1 98.81 136 ALA B CA 1
ATOM 2816 C C . ALA B 1 136 ? -0.985 -2.613 -13.945 1 98.81 136 ALA B C 1
ATOM 2818 O O . ALA B 1 136 ? -1.821 -2.607 -14.852 1 98.81 136 ALA B O 1
ATOM 2819 N N . LEU B 1 137 ? -1.123 -3.314 -12.82 1 98.88 137 LEU B N 1
ATOM 2820 C CA . LEU B 1 137 ? -2.314 -4.129 -12.609 1 98.88 137 LEU B CA 1
ATOM 2821 C C . LEU B 1 137 ? -3.57 -3.264 -12.594 1 98.88 137 LEU B C 1
ATOM 2823 O O . LEU B 1 137 ? -4.562 -3.592 -13.25 1 98.88 137 LEU B O 1
ATOM 2827 N N . TRP B 1 138 ? -3.477 -2.17 -11.867 1 98.88 138 TRP B N 1
ATOM 2828 C CA . TRP B 1 138 ? -4.613 -1.264 -11.758 1 98.88 138 TRP B CA 1
ATOM 2829 C C . TRP B 1 138 ? -4.957 -0.656 -13.117 1 98.88 138 TRP B C 1
ATOM 2831 O O . TRP B 1 138 ? -6.121 -0.66 -13.531 1 98.88 138 TRP B O 1
ATOM 2841 N N . ARG B 1 139 ? -3.98 -0.216 -13.82 1 98.56 139 ARG B N 1
ATOM 2842 C CA . ARG B 1 139 ? -4.164 0.392 -15.133 1 98.56 139 ARG B CA 1
ATOM 2843 C C . ARG B 1 139 ? -4.785 -0.599 -16.109 1 98.56 139 ARG B C 1
ATOM 2845 O O . ARG B 1 139 ? -5.68 -0.241 -16.875 1 98.56 139 ARG B O 1
ATOM 2852 N N . ARG B 1 140 ? -4.332 -1.813 -16.094 1 98.75 140 ARG B N 1
ATOM 2853 C CA . ARG B 1 140 ? -4.82 -2.799 -17.062 1 98.75 140 ARG B CA 1
ATOM 2854 C C . ARG B 1 140 ? -6.242 -3.23 -16.734 1 98.75 140 ARG B C 1
ATOM 2856 O O . ARG B 1 140 ? -7.047 -3.479 -17.625 1 98.75 140 ARG B O 1
ATOM 2863 N N . ALA B 1 141 ? -6.547 -3.332 -15.406 1 98.75 141 ALA B N 1
ATOM 2864 C CA . ALA B 1 141 ? -7.926 -3.617 -15.031 1 98.75 141 ALA B CA 1
ATOM 2865 C C . ALA B 1 141 ? -8.867 -2.533 -15.539 1 98.75 141 ALA B C 1
ATOM 2867 O O . ALA B 1 141 ? -9.953 -2.836 -16.047 1 98.75 141 ALA B O 1
ATOM 2868 N N . GLU B 1 142 ? -8.461 -1.299 -15.445 1 98.62 142 GLU B N 1
ATOM 2869 C CA . GLU B 1 142 ? -9.25 -0.172 -15.945 1 98.62 142 GLU B CA 1
ATOM 2870 C C . GLU B 1 142 ? -9.352 -0.197 -17.469 1 98.62 142 GLU B C 1
ATOM 2872 O O . GLU B 1 142 ? -10.438 -0.021 -18.016 1 98.62 142 GLU B O 1
ATOM 2877 N N . ALA B 1 143 ? -8.234 -0.411 -18.125 1 98.5 143 ALA B N 1
ATOM 2878 C CA . ALA B 1 143 ? -8.172 -0.369 -19.578 1 98.5 143 ALA B CA 1
ATOM 2879 C C . ALA B 1 143 ? -9.055 -1.447 -20.203 1 98.5 143 ALA B C 1
ATOM 2881 O O . ALA B 1 143 ? -9.648 -1.237 -21.266 1 98.5 143 ALA B O 1
ATOM 2882 N N . LEU B 1 144 ? -9.148 -2.566 -19.516 1 98.38 144 LEU B N 1
ATOM 2883 C CA . LEU B 1 144 ? -9.938 -3.68 -20.016 1 98.38 144 LEU B CA 1
ATOM 2884 C C . LEU B 1 144 ? -11.398 -3.549 -19.594 1 98.38 144 LEU B C 1
ATOM 2886 O O . LEU B 1 144 ? -12.25 -4.305 -20.062 1 98.38 144 LEU B O 1
ATOM 2890 N N . GLY B 1 145 ? -11.688 -2.611 -18.703 1 98.25 145 GLY B N 1
ATOM 2891 C CA . GLY B 1 145 ? -13.055 -2.322 -18.281 1 98.25 145 GLY B CA 1
ATOM 2892 C C . GLY B 1 145 ? -13.641 -3.389 -17.375 1 98.25 145 GLY B C 1
ATOM 2893 O O . GLY B 1 145 ? -14.852 -3.611 -17.375 1 98.25 145 GLY B O 1
ATOM 2894 N N . TYR B 1 146 ? -12.797 -4.125 -16.719 1 98.06 146 TYR B N 1
ATOM 2895 C CA . TYR B 1 146 ? -13.281 -5.188 -15.836 1 98.06 146 TYR B CA 1
ATOM 2896 C C . TYR B 1 146 ? -13.641 -4.641 -14.461 1 98.06 146 TYR B C 1
ATOM 2898 O O . TYR B 1 146 ? -12.93 -3.787 -13.922 1 98.06 146 TYR B O 1
ATOM 2906 N N . PRO B 1 147 ? -14.758 -5.07 -13.906 1 97.19 147 PRO B N 1
ATOM 2907 C CA . PRO B 1 147 ? -15.086 -4.641 -12.547 1 97.19 147 PRO B CA 1
ATOM 2908 C C . PRO B 1 147 ? -14 -4.988 -11.531 1 97.19 147 PRO B C 1
ATOM 2910 O O . PRO B 1 147 ? -13.547 -6.137 -11.477 1 97.19 147 PRO B O 1
ATOM 2913 N N . HIS B 1 148 ? -13.57 -4.004 -10.797 1 98.19 148 HIS B N 1
ATOM 2914 C CA . HIS B 1 148 ? -12.5 -4.227 -9.828 1 98.19 148 HIS B CA 1
ATOM 2915 C C . HIS B 1 148 ? -12.555 -3.201 -8.703 1 98.19 148 HIS B C 1
ATOM 2917 O O . HIS B 1 148 ? -13.203 -2.162 -8.836 1 98.19 148 HIS B O 1
ATOM 2923 N N . ARG B 1 149 ? -11.977 -3.547 -7.621 1 97.94 149 ARG B N 1
ATOM 2924 C CA . ARG B 1 149 ? -11.68 -2.666 -6.496 1 97.94 149 ARG B CA 1
ATOM 2925 C C . ARG B 1 149 ? -10.188 -2.68 -6.168 1 97.94 149 ARG B C 1
ATOM 2927 O O . ARG B 1 149 ? -9.484 -3.639 -6.492 1 97.94 149 ARG B O 1
ATOM 2934 N N . VAL B 1 150 ? -9.742 -1.578 -5.625 1 98.5 150 VAL B N 1
ATOM 2935 C CA . VAL B 1 150 ? -8.359 -1.45 -5.191 1 98.5 150 VAL B CA 1
ATOM 2936 C C . VAL B 1 150 ? -8.305 -1.246 -3.678 1 98.5 150 VAL B C 1
ATOM 2938 O O . VAL B 1 150 ? -9.016 -0.396 -3.137 1 98.5 150 VAL B O 1
ATOM 2941 N N . GLY B 1 151 ? -7.52 -2.039 -2.965 1 97.75 151 GLY B N 1
ATOM 2942 C CA . GLY B 1 151 ? -7.445 -1.821 -1.529 1 97.75 151 GLY B CA 1
ATOM 2943 C C . GLY B 1 151 ? -6.715 -2.93 -0.794 1 97.75 151 GLY B C 1
ATOM 2944 O O . GLY B 1 151 ? -5.879 -3.625 -1.379 1 97.75 151 GLY B O 1
ATOM 2945 N N . LEU B 1 152 ? -6.98 -3.072 0.531 1 98.19 152 LEU B N 1
ATOM 2946 C CA . LEU B 1 152 ? -6.293 -4.008 1.416 1 98.19 152 LEU B CA 1
ATOM 2947 C C . LEU B 1 152 ? -6.922 -5.395 1.338 1 98.19 152 LEU B C 1
ATOM 2949 O O . LEU B 1 152 ? -8.148 -5.52 1.262 1 98.19 152 LEU B O 1
ATOM 2953 N N . VAL B 1 153 ? -6.074 -6.324 1.354 1 98.5 153 VAL B N 1
ATOM 2954 C CA . VAL B 1 153 ? -6.5 -7.695 1.622 1 98.5 153 VAL B CA 1
ATOM 2955 C C . VAL B 1 153 ? -5.828 -8.203 2.895 1 98.5 153 VAL B C 1
ATOM 2957 O O . VAL B 1 153 ? -4.953 -7.539 3.451 1 98.5 153 VAL B O 1
ATOM 2960 N N . ALA B 1 154 ? -6.285 -9.32 3.41 1 98.31 154 ALA B N 1
ATOM 2961 C CA . ALA B 1 154 ? -5.652 -9.969 4.559 1 98.31 154 ALA B CA 1
ATOM 2962 C C . ALA B 1 154 ? -5.199 -11.383 4.207 1 98.31 154 ALA B C 1
ATOM 2964 O O . ALA B 1 154 ? -5.961 -12.156 3.621 1 98.31 154 ALA B O 1
ATOM 2965 N N . SER B 1 155 ? -3.939 -11.641 4.512 1 98.25 155 SER B N 1
ATOM 2966 C CA . SER B 1 155 ? -3.412 -12.992 4.324 1 98.25 155 SER B CA 1
ATOM 2967 C C . SER B 1 155 ? -3.518 -13.805 5.605 1 98.25 155 SER B C 1
ATOM 2969 O O . SER B 1 155 ? -2.857 -13.5 6.602 1 98.25 155 SER B O 1
ATOM 2971 N N . GLU B 1 156 ? -4.273 -14.867 5.508 1 95.69 156 GLU B N 1
ATOM 2972 C CA . GLU B 1 156 ? -4.457 -15.695 6.699 1 95.69 156 GLU B CA 1
ATOM 2973 C C . GLU B 1 156 ? -3.957 -17.125 6.465 1 95.69 156 GLU B C 1
ATOM 2975 O O . GLU B 1 156 ? -3.861 -17.562 5.32 1 95.69 156 GLU B O 1
ATOM 2980 N N . ASP B 1 157 ? -3.703 -17.812 7.578 1 92.56 157 ASP B N 1
ATOM 2981 C CA . ASP B 1 157 ? -3.191 -19.172 7.484 1 92.56 157 ASP B CA 1
ATOM 2982 C C . ASP B 1 157 ? -4.285 -20.203 7.805 1 92.56 157 ASP B C 1
ATOM 2984 O O . ASP B 1 157 ? -4.164 -21.375 7.457 1 92.56 157 ASP B O 1
ATOM 2988 N N . ALA B 1 158 ? -5.266 -19.797 8.539 1 91.25 158 ALA B N 1
ATOM 2989 C CA . ALA B 1 158 ? -6.332 -20.703 8.945 1 91.25 158 ALA B CA 1
ATOM 2990 C C . ALA B 1 158 ? -7.625 -20.406 8.195 1 91.25 158 ALA B C 1
ATOM 2992 O O . ALA B 1 158 ? -8.43 -19.578 8.633 1 91.25 158 ALA B O 1
ATOM 2993 N N . PHE B 1 159 ? -7.887 -21.109 7.18 1 86.38 159 PHE B N 1
ATOM 2994 C CA . PHE B 1 159 ? -8.953 -20.859 6.219 1 86.38 159 PHE B CA 1
ATOM 2995 C C . PHE B 1 159 ? -10.312 -20.844 6.906 1 86.38 159 PHE B C 1
ATOM 2997 O O . PHE B 1 159 ? -11.172 -20.031 6.582 1 86.38 159 PHE B O 1
ATOM 3004 N N . TYR B 1 160 ? -10.484 -21.656 7.883 1 87.5 160 TYR B N 1
ATOM 3005 C CA . TYR B 1 160 ? -11.805 -21.828 8.492 1 87.5 160 TYR B CA 1
ATOM 3006 C C . TYR B 1 160 ? -11.906 -21.062 9.805 1 87.5 160 TYR B C 1
ATOM 3008 O O . TYR B 1 160 ? -12.906 -21.156 10.516 1 87.5 160 TYR B O 1
ATOM 3016 N N . ALA B 1 161 ? -10.922 -20.281 10.078 1 86.31 161 ALA B N 1
ATOM 3017 C CA . ALA B 1 161 ? -10.875 -19.656 11.391 1 86.31 161 ALA B CA 1
ATOM 3018 C C . ALA B 1 161 ? -11.633 -18.328 11.391 1 86.31 161 ALA B C 1
ATOM 3020 O O . ALA B 1 161 ? -12.18 -17.906 12.414 1 86.31 161 ALA B O 1
ATOM 3021 N N . THR B 1 162 ? -11.688 -17.641 10.289 1 88.75 162 THR B N 1
ATOM 3022 C CA . THR B 1 162 ? -12.305 -16.312 10.242 1 88.75 162 THR B CA 1
ATOM 3023 C C . THR B 1 162 ? -13.82 -16.438 10.148 1 88.75 162 THR B C 1
ATOM 3025 O O . THR B 1 162 ? -14.344 -17 9.188 1 88.75 162 THR B O 1
ATOM 3028 N N . THR B 1 163 ? -14.492 -15.93 11.117 1 90.12 163 THR B N 1
ATOM 3029 C CA . THR B 1 163 ? -15.945 -15.906 11.117 1 90.12 163 THR B CA 1
ATOM 3030 C C . THR B 1 163 ? -16.469 -14.734 10.297 1 90.12 163 THR B C 1
ATOM 3032 O O . THR B 1 163 ? -15.742 -13.781 10.016 1 90.12 163 THR B O 1
ATOM 3035 N N . PRO B 1 164 ? -17.703 -14.82 9.938 1 89.06 164 PRO B N 1
ATOM 3036 C CA . PRO B 1 164 ? -18.312 -13.68 9.242 1 89.06 164 PRO B CA 1
ATOM 3037 C C . PRO B 1 164 ? -18.234 -12.391 10.055 1 89.06 164 PRO B C 1
ATOM 3039 O O . PRO B 1 164 ? -18.031 -11.312 9.492 1 89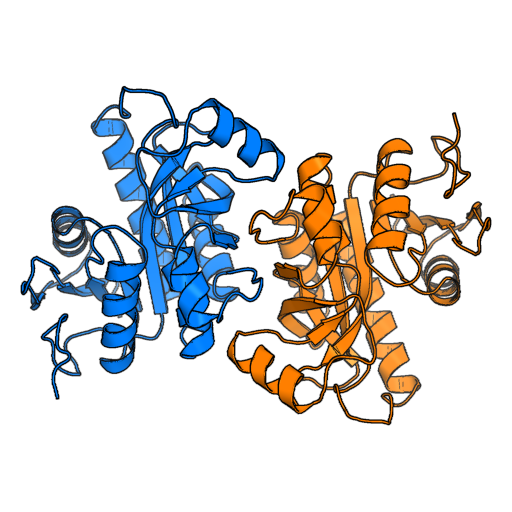.06 164 PRO B O 1
ATOM 3042 N N . GLU B 1 165 ? -18.406 -12.547 11.328 1 90.81 165 GLU B N 1
ATOM 3043 C CA . GLU B 1 165 ? -18.344 -11.383 12.203 1 90.81 165 GLU B CA 1
ATOM 3044 C C . GLU B 1 165 ? -16.953 -10.766 12.211 1 90.81 165 GLU B C 1
ATOM 3046 O O . GLU B 1 165 ? -16.812 -9.547 12.141 1 90.81 165 GLU B O 1
ATOM 3051 N N . GLU B 1 166 ? -15.977 -11.586 12.242 1 91.12 166 GLU B N 1
ATOM 3052 C CA . GLU B 1 166 ? -14.594 -11.109 12.195 1 91.12 166 GLU B CA 1
ATOM 3053 C C . GLU B 1 166 ? -14.273 -10.461 10.852 1 91.12 166 GLU B C 1
ATOM 3055 O O . GLU B 1 166 ? -13.594 -9.438 10.805 1 91.12 166 GLU B O 1
ATOM 3060 N N . ALA B 1 167 ? -14.758 -11.07 9.852 1 92.06 167 ALA B N 1
ATOM 3061 C CA . ALA B 1 167 ? -14.539 -10.516 8.516 1 92.06 167 ALA B CA 1
ATOM 3062 C C . ALA B 1 167 ? -15.133 -9.117 8.398 1 92.06 167 ALA B C 1
ATOM 3064 O O . ALA B 1 167 ? -14.484 -8.203 7.875 1 92.06 167 ALA B O 1
ATOM 3065 N N . ARG B 1 168 ? -16.297 -8.938 8.906 1 90.12 168 ARG B N 1
ATOM 3066 C CA . ARG B 1 168 ? -16.938 -7.633 8.883 1 90.12 168 ARG B CA 1
ATOM 3067 C C . ARG B 1 168 ? -16.141 -6.617 9.703 1 90.12 168 ARG B C 1
ATOM 3069 O O . ARG B 1 168 ? -16.062 -5.445 9.328 1 90.12 168 ARG B O 1
ATOM 3076 N N . ALA B 1 169 ? -15.648 -7.145 10.812 1 91.88 169 ALA B N 1
ATOM 3077 C CA . ALA B 1 169 ? -14.844 -6.266 11.656 1 91.88 169 ALA B CA 1
ATOM 3078 C C . ALA B 1 169 ? -13.617 -5.754 10.906 1 91.88 169 ALA B C 1
ATOM 3080 O O . ALA B 1 169 ? -13.242 -4.586 11.039 1 91.88 169 ALA B O 1
ATOM 3081 N N . TRP B 1 170 ? -13.031 -6.602 10.062 1 94.5 170 TRP B N 1
ATOM 3082 C CA . TRP B 1 170 ? -11.859 -6.215 9.297 1 94.5 170 TRP B CA 1
ATOM 3083 C C . TRP B 1 170 ? -12.234 -5.25 8.172 1 94.5 170 TRP B C 1
ATOM 3085 O O . TRP B 1 170 ? -11.414 -4.426 7.758 1 94.5 170 TRP B O 1
ATOM 3095 N N . ALA B 1 171 ? -13.438 -5.344 7.711 1 94.06 171 ALA B N 1
ATOM 3096 C CA . ALA B 1 171 ? -13.898 -4.422 6.68 1 94.06 171 ALA B CA 1
ATOM 3097 C C . ALA B 1 171 ? -13.867 -2.979 7.176 1 94.06 171 ALA B C 1
ATOM 3099 O O . ALA B 1 171 ? -13.602 -2.055 6.402 1 94.06 171 ALA B O 1
ATOM 3100 N N . ARG B 1 172 ? -14.047 -2.789 8.461 1 91.81 172 ARG B N 1
ATOM 3101 C CA . ARG B 1 172 ? -14.008 -1.458 9.055 1 91.81 172 ARG B CA 1
ATOM 3102 C C . ARG B 1 172 ? -12.609 -0.86 8.969 1 91.81 172 ARG B C 1
ATOM 3104 O O . ARG B 1 172 ? -12.445 0.362 9.008 1 91.81 172 ARG B O 1
ATOM 3111 N N . TYR B 1 173 ? -11.617 -1.751 8.789 1 94.69 173 TYR B N 1
ATOM 3112 C CA . TYR B 1 173 ? -10.234 -1.308 8.672 1 94.69 173 TYR B CA 1
ATOM 3113 C C . TYR B 1 173 ? -9.789 -1.271 7.215 1 94.69 173 TYR B C 1
ATOM 3115 O O . TYR B 1 173 ? -8.602 -1.101 6.922 1 94.69 173 TYR B O 1
ATOM 3123 N N . GLY B 1 174 ? -10.766 -1.487 6.316 1 95.62 174 GLY B N 1
ATOM 3124 C CA . GLY B 1 174 ? -10.469 -1.312 4.902 1 95.62 174 GLY B CA 1
ATOM 3125 C C . GLY B 1 174 ? -10.125 -2.613 4.203 1 95.62 174 GLY B C 1
ATOM 3126 O O . GLY B 1 174 ? -9.766 -2.611 3.02 1 95.62 174 GLY B O 1
ATOM 3127 N N . VAL B 1 175 ? -10.211 -3.738 4.945 1 97.56 175 VAL B N 1
ATOM 3128 C CA . VAL B 1 175 ? -9.906 -5.02 4.32 1 97.56 175 VAL B CA 1
ATOM 3129 C C . VAL B 1 175 ? -11.055 -5.434 3.404 1 97.56 175 VAL B C 1
ATOM 3131 O O . VAL B 1 175 ? -12.195 -5.562 3.85 1 97.56 175 VAL B O 1
ATOM 3134 N N . LEU B 1 176 ? -10.727 -5.652 2.182 1 97.75 176 LEU B N 1
ATOM 3135 C CA . LEU B 1 176 ? -11.727 -5.996 1.181 1 97.75 176 LEU B CA 1
ATOM 3136 C C . LEU B 1 176 ? -12 -7.496 1.173 1 97.75 176 LEU B C 1
ATOM 3138 O O . LEU B 1 176 ? -13.125 -7.926 0.917 1 97.75 176 LEU B O 1
ATOM 3142 N N . ALA B 1 177 ? -10.938 -8.266 1.438 1 97.38 177 ALA B N 1
ATOM 3143 C CA . ALA B 1 177 ? -11.07 -9.719 1.287 1 97.38 177 ALA B CA 1
ATOM 3144 C C . ALA B 1 177 ? -9.938 -10.445 2.004 1 97.38 177 ALA B C 1
ATOM 3146 O O . ALA B 1 177 ? -8.953 -9.828 2.414 1 97.38 177 ALA B O 1
ATOM 3147 N N . PHE B 1 178 ? -10.148 -11.734 2.129 1 96.94 178 PHE B N 1
ATOM 3148 C CA . PHE B 1 178 ? -9.172 -12.617 2.746 1 96.94 178 PHE B CA 1
ATOM 3149 C C . PHE B 1 178 ? -8.609 -13.602 1.725 1 96.94 178 PHE B C 1
ATOM 3151 O O . PHE B 1 178 ? -9.352 -14.148 0.908 1 96.94 178 PHE B O 1
ATOM 3158 N N . GLU B 1 179 ? -7.387 -13.719 1.726 1 97.19 179 GLU B N 1
ATOM 3159 C CA . GLU B 1 179 ? -6.652 -14.695 0.923 1 97.19 179 GLU B CA 1
ATOM 3160 C C . GLU B 1 179 ? -5.461 -15.258 1.693 1 97.19 179 GLU B C 1
ATOM 3162 O O . GLU B 1 179 ? -5.355 -15.07 2.908 1 97.19 179 GLU B O 1
ATOM 3167 N N . MET B 1 180 ? -4.531 -16.047 1.034 1 97.12 180 MET B N 1
ATOM 3168 C CA . MET B 1 180 ? -3.684 -16.844 1.921 1 97.12 180 MET B CA 1
ATOM 3169 C C . MET B 1 180 ? -2.213 -16.672 1.559 1 97.12 180 MET B C 1
ATOM 3171 O O . MET B 1 180 ? -1.362 -17.422 2.039 1 97.12 180 MET B O 1
ATOM 3175 N N . GLU B 1 181 ? -1.851 -15.711 0.629 1 98.38 181 GLU B N 1
ATOM 3176 C CA . GLU B 1 181 ? -0.457 -15.797 0.204 1 98.38 181 GLU B CA 1
ATOM 3177 C C . GLU B 1 181 ? 0.168 -14.406 0.078 1 98.38 181 GLU B C 1
ATOM 3179 O O . GLU B 1 181 ? 1.392 -14.266 0.14 1 98.38 181 GLU B O 1
ATOM 3184 N N . ALA B 1 182 ? -0.496 -13.312 -0.11 1 98.75 182 ALA B N 1
ATOM 3185 C CA . ALA B 1 182 ? -0.015 -12.039 -0.633 1 98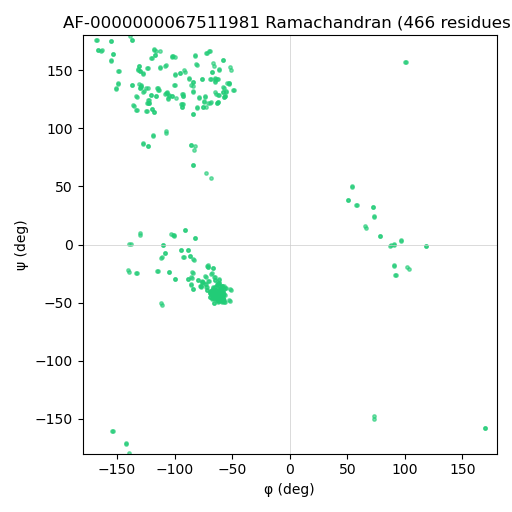.75 182 ALA B CA 1
ATOM 3186 C C . ALA B 1 182 ? 0.992 -11.398 0.32 1 98.75 182 ALA B C 1
ATOM 3188 O O . ALA B 1 182 ? 1.989 -10.82 -0.118 1 98.75 182 ALA B O 1
ATOM 3189 N N . SER B 1 183 ? 0.72 -11.484 1.638 1 98.69 183 SER B N 1
ATOM 3190 C CA . SER B 1 183 ? 1.587 -10.812 2.598 1 98.69 183 SER B CA 1
ATOM 3191 C C . SER B 1 183 ? 3.023 -11.312 2.492 1 98.69 183 SER B C 1
ATOM 3193 O O . SER B 1 183 ? 3.957 -10.516 2.383 1 98.69 183 SER B O 1
ATOM 3195 N N . ALA B 1 184 ? 3.201 -12.602 2.445 1 98.38 184 ALA B N 1
ATOM 3196 C CA . ALA B 1 184 ? 4.531 -13.188 2.352 1 98.38 184 ALA B CA 1
ATOM 3197 C C . ALA B 1 184 ? 5.172 -12.891 0.998 1 98.38 184 ALA B C 1
ATOM 3199 O O . ALA B 1 184 ? 6.379 -12.656 0.911 1 98.38 184 ALA B O 1
ATOM 3200 N N . LEU B 1 185 ? 4.34 -12.961 -0.059 1 98.81 185 LEU B N 1
ATOM 3201 C CA . LEU B 1 185 ? 4.844 -12.633 -1.39 1 98.81 185 LEU B CA 1
ATOM 3202 C C . LEU B 1 185 ? 5.434 -11.227 -1.42 1 98.81 185 LEU B C 1
ATOM 3204 O O . LEU B 1 185 ? 6.559 -11.031 -1.893 1 98.81 185 LEU B O 1
ATOM 3208 N N . PHE B 1 186 ? 4.684 -10.219 -0.909 1 98.88 186 PHE B N 1
ATOM 3209 C CA . PHE B 1 186 ? 5.125 -8.828 -0.915 1 98.88 186 PHE B CA 1
ATOM 3210 C C . PHE B 1 186 ? 6.379 -8.656 -0.066 1 98.88 186 PHE B C 1
ATOM 3212 O O . PHE B 1 186 ? 7.32 -7.973 -0.472 1 98.88 186 PHE B O 1
ATOM 3219 N N . LEU B 1 187 ? 6.414 -9.273 1.087 1 98.62 187 LEU B N 1
ATOM 3220 C CA . LEU B 1 187 ? 7.574 -9.188 1.965 1 98.62 187 LEU B CA 1
ATOM 3221 C C . LEU B 1 187 ? 8.812 -9.766 1.287 1 98.62 187 LEU B C 1
ATOM 3223 O O . LEU B 1 187 ? 9.867 -9.125 1.251 1 98.62 187 LEU B O 1
ATOM 3227 N N . LEU B 1 188 ? 8.695 -10.93 0.71 1 98.56 188 LEU B N 1
ATOM 3228 C CA . LEU B 1 188 ? 9.82 -11.586 0.06 1 98.56 188 LEU B CA 1
ATOM 3229 C C . LEU B 1 188 ? 10.297 -10.781 -1.147 1 98.56 188 LEU B C 1
ATOM 3231 O O . LEU B 1 188 ? 11.492 -10.758 -1.454 1 98.56 188 LEU B O 1
ATOM 3235 N N . GLY B 1 189 ? 9.312 -10.188 -1.832 1 98.56 189 GLY B N 1
ATOM 3236 C CA . GLY B 1 189 ? 9.703 -9.312 -2.924 1 98.56 189 GLY B CA 1
ATOM 3237 C C . GLY B 1 189 ? 10.719 -8.266 -2.51 1 98.56 189 GLY B C 1
ATOM 3238 O O . GLY B 1 189 ? 11.734 -8.078 -3.182 1 98.56 189 GLY B O 1
ATOM 3239 N N . ARG B 1 190 ? 10.445 -7.613 -1.438 1 97.44 190 ARG B N 1
ATOM 3240 C CA . ARG B 1 190 ? 11.352 -6.578 -0.953 1 97.44 190 ARG B CA 1
ATOM 3241 C C . ARG B 1 190 ? 12.664 -7.184 -0.467 1 97.44 190 ARG B C 1
ATOM 3243 O O . ARG B 1 190 ? 13.742 -6.691 -0.801 1 97.44 190 ARG B O 1
ATOM 3250 N N . MET B 1 191 ? 12.609 -8.273 0.252 1 97.25 191 MET B N 1
ATOM 3251 C CA . MET B 1 191 ? 13.781 -8.898 0.852 1 97.25 191 MET B CA 1
ATOM 3252 C C . MET B 1 191 ? 14.742 -9.406 -0.223 1 97.25 191 MET B C 1
ATOM 3254 O O . MET B 1 191 ? 15.961 -9.406 -0.025 1 97.25 191 MET B O 1
ATOM 3258 N N . ARG B 1 192 ? 14.172 -9.773 -1.332 1 97.94 192 ARG B N 1
ATOM 3259 C CA . ARG B 1 192 ? 14.984 -10.43 -2.346 1 97.94 192 ARG B CA 1
ATOM 3260 C C . ARG B 1 192 ? 15.195 -9.531 -3.557 1 97.94 192 ARG B C 1
ATOM 3262 O O . ARG B 1 192 ? 15.789 -9.938 -4.551 1 97.94 192 ARG B O 1
ATOM 3269 N N . GLY B 1 193 ? 14.633 -8.352 -3.506 1 97.5 193 GLY B N 1
ATOM 3270 C CA . GLY B 1 193 ? 14.867 -7.371 -4.555 1 97.5 193 GLY B CA 1
ATOM 3271 C C . GLY B 1 193 ? 14.172 -7.719 -5.859 1 97.5 193 GLY B C 1
ATOM 3272 O O . GLY B 1 193 ? 14.75 -7.547 -6.938 1 97.5 193 GLY B O 1
ATOM 3273 N N . VAL B 1 194 ? 13.039 -8.352 -5.82 1 98.56 194 VAL B N 1
ATOM 3274 C CA . VAL B 1 194 ? 12.242 -8.641 -7.012 1 98.56 194 VAL B CA 1
ATOM 3275 C C . VAL B 1 194 ? 10.898 -7.918 -6.922 1 98.56 194 VAL B C 1
ATOM 3277 O O . VAL B 1 194 ? 10.516 -7.434 -5.855 1 98.56 194 VAL B O 1
ATOM 3280 N N . ARG B 1 195 ? 10.195 -7.777 -8.008 1 98.81 195 ARG B N 1
ATOM 3281 C CA . ARG B 1 195 ? 8.93 -7.062 -8.07 1 98.81 195 ARG B CA 1
ATOM 3282 C C . ARG B 1 195 ? 7.75 -8.016 -7.891 1 98.81 195 ARG B C 1
ATOM 3284 O O . ARG B 1 195 ? 7.684 -9.055 -8.547 1 98.81 195 ARG B O 1
ATOM 3291 N N . THR B 1 196 ? 6.879 -7.637 -6.98 1 98.94 196 THR B N 1
ATOM 3292 C CA . THR B 1 196 ? 5.758 -8.531 -6.707 1 98.94 196 THR B CA 1
ATOM 3293 C C . THR B 1 196 ? 4.441 -7.762 -6.734 1 98.94 196 THR B C 1
ATOM 3295 O O . THR B 1 196 ? 4.418 -6.547 -6.531 1 98.94 196 THR B O 1
ATOM 3298 N N . GLY B 1 197 ? 3.332 -8.398 -7.031 1 98.94 197 GLY B N 1
ATOM 3299 C CA . GLY B 1 197 ? 1.971 -7.887 -6.996 1 98.94 197 GLY B CA 1
ATOM 3300 C C . GLY B 1 197 ? 0.929 -8.977 -6.82 1 98.94 197 GLY B C 1
ATOM 3301 O O . GLY B 1 197 ? 1.269 -10.156 -6.723 1 98.94 197 GLY B O 1
ATOM 3302 N N . ALA B 1 198 ? -0.276 -8.562 -6.691 1 98.94 198 ALA B N 1
ATOM 3303 C CA . ALA B 1 198 ? -1.372 -9.523 -6.547 1 98.94 198 ALA B CA 1
ATOM 3304 C C . ALA B 1 198 ? -2.674 -8.953 -7.102 1 98.94 198 ALA B C 1
ATOM 3306 O O . ALA B 1 198 ? -2.992 -7.781 -6.875 1 98.94 198 ALA B O 1
ATOM 3307 N N . ILE B 1 199 ? -3.355 -9.719 -7.84 1 98.94 199 ILE B N 1
ATOM 3308 C CA . ILE B 1 199 ? -4.727 -9.484 -8.281 1 98.94 199 ILE B CA 1
ATOM 3309 C C . ILE B 1 199 ? -5.574 -10.727 -8.016 1 98.94 199 ILE B C 1
ATOM 3311 O O . ILE B 1 199 ? -5.137 -11.852 -8.258 1 98.94 199 ILE B O 1
ATOM 3315 N N . LEU B 1 200 ? -6.781 -10.492 -7.457 1 98.75 200 LEU B N 1
ATOM 3316 C CA . LEU B 1 200 ? -7.59 -11.602 -6.941 1 98.75 200 LEU B CA 1
ATOM 3317 C C . LEU B 1 200 ? -9 -11.562 -7.527 1 98.75 200 LEU B C 1
ATOM 3319 O O . LEU B 1 200 ? -9.523 -10.484 -7.82 1 98.75 200 LEU B O 1
ATOM 3323 N N . ALA B 1 201 ? -9.547 -12.719 -7.707 1 97.94 201 ALA B N 1
ATOM 3324 C CA . ALA B 1 201 ? -10.961 -12.852 -8.055 1 97.94 201 ALA B CA 1
ATOM 3325 C C . ALA B 1 201 ? -11.789 -13.258 -6.844 1 97.94 201 ALA B C 1
ATOM 3327 O O . ALA B 1 201 ? -11.477 -14.25 -6.176 1 97.94 201 ALA B O 1
ATOM 3328 N N . VAL B 1 202 ? -12.797 -12.531 -6.59 1 96.5 202 VAL B N 1
ATOM 3329 C CA . VAL B 1 202 ? -13.664 -12.82 -5.449 1 96.5 202 VAL B CA 1
ATOM 3330 C C . VAL B 1 202 ? -14.438 -14.117 -5.703 1 96.5 202 VAL B C 1
ATOM 3332 O O . VAL B 1 202 ? -15.141 -14.234 -6.703 1 96.5 202 VAL B O 1
ATOM 3335 N N . SER B 1 203 ? -14.273 -15.047 -4.832 1 93 203 SER B N 1
ATOM 3336 C CA . SER B 1 203 ? -14.883 -16.359 -5.043 1 93 203 SER B CA 1
ATOM 3337 C C . SER B 1 203 ? -16.172 -16.5 -4.25 1 93 203 SER B C 1
ATOM 3339 O O . SER B 1 203 ? -17.062 -17.281 -4.621 1 93 203 SER B O 1
ATOM 3341 N N . ASN B 1 204 ? -16.203 -15.797 -3.125 1 88.62 204 ASN B N 1
ATOM 3342 C CA . ASN B 1 204 ? -17.328 -15.883 -2.199 1 88.62 204 ASN B CA 1
ATOM 3343 C C . ASN B 1 204 ? -17.266 -14.781 -1.146 1 88.62 204 ASN B C 1
ATOM 3345 O O . ASN B 1 204 ? -16.375 -13.938 -1.174 1 88.62 204 ASN B O 1
ATOM 3349 N N . ARG B 1 205 ? -18.359 -14.82 -0.363 1 87.88 205 ARG B N 1
ATOM 3350 C CA . ARG B 1 205 ? -18.297 -14.016 0.853 1 87.88 205 ARG B CA 1
ATOM 3351 C C . ARG B 1 205 ? -17.969 -14.875 2.066 1 87.88 205 ARG B C 1
ATOM 3353 O O . ARG B 1 205 ? -18.453 -16 2.189 1 87.88 205 ARG B O 1
ATOM 3360 N N . ILE B 1 206 ? -17.094 -14.266 2.836 1 86.5 206 ILE B N 1
ATOM 3361 C CA . ILE B 1 206 ? -16.781 -15.016 4.047 1 86.5 206 ILE B CA 1
ATOM 3362 C C . ILE B 1 206 ? -18.062 -15.328 4.812 1 86.5 206 ILE B C 1
ATOM 3364 O O . ILE B 1 206 ? -18.891 -14.445 5.027 1 86.5 206 ILE B O 1
ATOM 3368 N N . GLY B 1 207 ? -18.219 -16.562 5.227 1 75.56 207 GLY B N 1
ATOM 3369 C CA . GLY B 1 207 ? -19.406 -17.016 5.949 1 75.56 207 GLY B CA 1
ATOM 3370 C C . GLY B 1 207 ? -20.484 -17.578 5.039 1 75.56 207 GLY B C 1
ATOM 3371 O O . GLY B 1 207 ? -21.391 -18.266 5.496 1 75.56 207 GLY B O 1
ATOM 3372 N N . ASP B 1 208 ? -20.469 -17.094 3.736 1 72 208 ASP B N 1
ATOM 3373 C CA . ASP B 1 208 ? -21.391 -17.703 2.791 1 72 208 ASP B CA 1
ATOM 3374 C C . ASP B 1 208 ? -20.953 -19.125 2.445 1 72 208 ASP B C 1
ATOM 3376 O O . ASP B 1 208 ? -19.812 -19.344 2.002 1 72 208 ASP B O 1
ATOM 3380 N N . PRO B 1 209 ? -21.812 -20 2.707 1 64.69 209 PRO B N 1
ATOM 3381 C CA . PRO B 1 209 ? -21.422 -21.391 2.43 1 64.69 209 PRO B CA 1
ATOM 3382 C C . PRO B 1 209 ? -21.281 -21.672 0.936 1 64.69 209 PRO B C 1
ATOM 3384 O O . PRO B 1 209 ? -20.625 -22.641 0.548 1 64.69 209 PRO B O 1
ATOM 3387 N N . GLU B 1 210 ? -21.953 -20.922 0.166 1 68.31 210 GLU B N 1
ATOM 3388 C CA . GLU B 1 210 ? -21.953 -21.234 -1.261 1 68.31 210 GLU B CA 1
ATOM 3389 C C . GLU B 1 210 ? -20.953 -20.359 -2.014 1 68.31 210 GLU B C 1
ATOM 3391 O O . GLU B 1 210 ? -20.906 -19.141 -1.799 1 68.31 210 GLU B O 1
ATOM 3396 N N . LEU B 1 211 ? -20.078 -21.094 -2.756 1 75.5 211 LEU B N 1
ATOM 3397 C CA . LEU B 1 211 ? -19.219 -20.406 -3.723 1 75.5 211 LEU B CA 1
ATOM 3398 C C . LEU B 1 211 ? -20.062 -19.812 -4.855 1 75.5 211 LEU B C 1
ATOM 3400 O O . LEU B 1 211 ? -21.203 -20.203 -5.062 1 75.5 211 LEU B O 1
ATOM 3404 N N . ALA B 1 212 ? -19.484 -18.797 -5.473 1 81.06 212 ALA B N 1
ATOM 3405 C CA . ALA B 1 212 ? -20.094 -18.234 -6.672 1 81.06 212 ALA B CA 1
ATOM 3406 C C . ALA B 1 212 ? -20.391 -19.328 -7.703 1 81.06 212 ALA B C 1
ATOM 3408 O O . ALA B 1 212 ? -19.719 -20.359 -7.734 1 81.06 212 ALA B O 1
ATOM 3409 N N . PRO B 1 213 ? -21.422 -19.047 -8.523 1 85.81 213 PRO B N 1
ATOM 3410 C CA . PRO B 1 213 ? -21.609 -19.969 -9.648 1 85.81 213 PRO B CA 1
ATOM 3411 C C . PRO B 1 213 ? -20.344 -20.156 -10.469 1 85.81 213 PRO B C 1
ATOM 3413 O O . PRO B 1 213 ? -19.578 -19.219 -10.672 1 85.81 213 PRO B O 1
ATOM 3416 N N . PRO B 1 214 ? -20.094 -21.375 -10.852 1 89.5 214 PRO B N 1
ATOM 3417 C CA . PRO B 1 214 ? -18.859 -21.703 -11.547 1 89.5 214 PRO B CA 1
ATOM 3418 C C . PRO B 1 214 ? -18.578 -20.797 -12.734 1 89.5 214 PRO B C 1
ATOM 3420 O O . PRO B 1 214 ? -17.438 -20.375 -12.945 1 89.5 214 PRO B O 1
ATOM 3423 N N . GLU B 1 215 ? -19.609 -20.484 -13.438 1 92.19 215 GLU B N 1
ATOM 3424 C CA . GLU B 1 215 ? -19.422 -19.641 -14.625 1 92.19 215 GLU B CA 1
ATOM 3425 C C . GLU B 1 215 ? -18.969 -18.234 -14.242 1 92.19 215 GLU B C 1
ATOM 3427 O O . GLU B 1 215 ? -18.141 -17.641 -14.938 1 92.19 215 GLU B O 1
ATOM 3432 N N . VAL B 1 216 ? -19.5 -17.797 -13.18 1 92.06 216 VAL B N 1
ATOM 3433 C CA . VAL B 1 216 ? -19.141 -16.453 -12.711 1 92.06 216 VAL B CA 1
ATOM 3434 C C . VAL B 1 216 ? -17.703 -16.453 -12.219 1 92.06 216 VAL B C 1
ATOM 3436 O O . VAL B 1 216 ? -16.922 -15.555 -12.578 1 92.06 216 VAL B O 1
ATOM 3439 N N . LEU B 1 217 ? -17.375 -17.406 -11.5 1 92.88 217 LEU B N 1
ATOM 3440 C CA . LEU B 1 217 ? -16.016 -17.5 -10.992 1 92.88 217 LEU B CA 1
ATOM 3441 C C . LEU B 1 217 ? -15.023 -17.688 -12.133 1 92.88 217 LEU B C 1
ATOM 3443 O O . LEU B 1 217 ? -13.945 -17.094 -12.133 1 92.88 217 LEU B O 1
ATOM 3447 N N . GLN B 1 218 ? -15.367 -18.516 -13.055 1 95.06 218 GLN B N 1
ATOM 3448 C CA . GLN B 1 218 ? -14.492 -18.766 -14.195 1 95.06 218 GLN B CA 1
ATOM 3449 C C . GLN B 1 218 ? -14.227 -17.5 -14.984 1 95.06 218 GLN B C 1
ATOM 3451 O O . GLN B 1 218 ? -13.102 -17.25 -15.43 1 95.06 218 GLN B O 1
ATOM 3456 N N . GLU B 1 219 ? -15.258 -16.734 -15.148 1 96.75 219 GLU B N 1
ATOM 3457 C CA . GLU B 1 219 ? -15.094 -15.461 -15.852 1 96.75 219 GLU B CA 1
ATOM 3458 C C . GLU B 1 219 ? -14.211 -14.5 -15.062 1 96.75 219 GLU B C 1
ATOM 3460 O O . GLU B 1 219 ? -13.383 -13.797 -15.641 1 96.75 219 GLU B O 1
ATOM 3465 N N . GLY B 1 220 ? -14.414 -14.461 -13.75 1 97.31 220 GLY B N 1
ATOM 3466 C CA . GLY B 1 220 ? -13.547 -13.656 -12.906 1 97.31 220 GLY B CA 1
ATOM 3467 C C . GLY B 1 220 ? -12.086 -14.062 -12.992 1 97.31 220 GLY B C 1
ATOM 3468 O O . GLY B 1 220 ? -11.203 -13.211 -13.102 1 97.31 220 GLY B O 1
ATOM 3469 N N . VAL B 1 221 ? -11.883 -15.32 -13.047 1 97.75 221 VAL B N 1
ATOM 3470 C CA . VAL B 1 221 ? -10.531 -15.859 -13.133 1 97.75 221 VAL B CA 1
ATOM 3471 C C . VAL B 1 221 ? -9.922 -15.531 -14.492 1 97.75 221 VAL B C 1
ATOM 3473 O O . VAL B 1 221 ? -8.758 -15.141 -14.586 1 97.75 221 VAL B O 1
ATOM 3476 N N . ARG B 1 222 ? -10.688 -15.648 -15.492 1 98.56 222 ARG B N 1
ATOM 3477 C CA . ARG B 1 222 ? -10.211 -15.305 -16.828 1 98.56 222 ARG B CA 1
ATOM 3478 C C . ARG B 1 222 ? -9.781 -13.844 -16.906 1 98.56 222 ARG B C 1
ATOM 3480 O O . ARG B 1 222 ? -8.688 -13.539 -17.391 1 98.56 222 ARG B O 1
ATOM 3487 N N . ARG B 1 223 ? -10.633 -12.992 -16.422 1 98.75 223 ARG B N 1
ATOM 3488 C CA . ARG B 1 223 ? -10.344 -11.562 -16.406 1 98.75 223 ARG B CA 1
ATOM 3489 C C . ARG B 1 223 ? -9.078 -11.273 -15.602 1 98.75 223 ARG B C 1
ATOM 3491 O O . ARG B 1 223 ? -8.227 -10.484 -16.031 1 98.75 223 ARG B O 1
ATOM 3498 N N . MET B 1 224 ? -8.992 -11.93 -14.484 1 98.81 224 MET B N 1
ATOM 3499 C CA . MET B 1 224 ? -7.859 -11.773 -13.586 1 98.81 224 MET B CA 1
ATOM 3500 C C . MET B 1 224 ? -6.551 -12.117 -14.289 1 98.81 224 MET B C 1
ATOM 3502 O O . MET B 1 224 ? -5.594 -11.344 -14.242 1 98.81 224 MET B O 1
ATOM 3506 N N . VAL B 1 225 ? -6.512 -13.188 -14.984 1 98.88 225 VAL B N 1
ATOM 3507 C CA . VAL B 1 225 ? -5.312 -13.672 -15.656 1 98.88 225 VAL B CA 1
ATOM 3508 C C . VAL B 1 225 ? -4.949 -12.742 -16.812 1 98.88 225 VAL B C 1
ATOM 3510 O O . VAL B 1 225 ? -3.779 -12.406 -17 1 98.88 225 VAL B O 1
ATOM 3513 N N . GLU B 1 226 ? -5.902 -12.312 -17.5 1 98.81 226 GLU B N 1
ATOM 3514 C CA . GLU B 1 226 ? -5.656 -11.391 -18.609 1 98.81 226 GLU B CA 1
ATOM 3515 C C . GLU B 1 226 ? -5.02 -10.094 -18.109 1 98.81 226 GLU B C 1
ATOM 3517 O O . GLU B 1 226 ? -4.043 -9.617 -18.703 1 98.81 226 GLU B O 1
ATOM 3522 N N . VAL B 1 227 ? -5.586 -9.57 -17.062 1 98.94 227 VAL B N 1
ATOM 3523 C CA . VAL B 1 227 ? -5.039 -8.344 -16.5 1 98.94 227 VAL B CA 1
ATOM 3524 C C . VAL B 1 227 ? -3.584 -8.57 -16.078 1 98.94 227 VAL B C 1
ATOM 3526 O O . VAL B 1 227 ? -2.713 -7.758 -16.391 1 98.94 227 VAL B O 1
ATOM 3529 N N . ALA B 1 228 ? -3.336 -9.672 -15.414 1 98.94 228 ALA B N 1
ATOM 3530 C CA . ALA B 1 228 ? -1.998 -9.969 -14.906 1 98.94 228 ALA B CA 1
ATOM 3531 C C . ALA B 1 228 ? -1.001 -10.133 -16.047 1 98.94 228 ALA B C 1
ATOM 3533 O O . ALA B 1 228 ? 0.115 -9.609 -15.992 1 98.94 228 ALA B O 1
ATOM 3534 N N . LEU B 1 229 ? -1.388 -10.82 -17.078 1 98.94 229 LEU B N 1
ATOM 3535 C CA . LEU B 1 229 ? -0.512 -11.047 -18.219 1 98.94 229 LEU B CA 1
ATOM 3536 C C . LEU B 1 229 ? -0.178 -9.727 -18.922 1 98.94 229 LEU B C 1
ATOM 3538 O O . LEU B 1 229 ? 0.981 -9.477 -19.266 1 98.94 229 LEU B O 1
ATOM 3542 N N . GLU B 1 230 ? -1.178 -8.914 -19.109 1 98.81 230 GLU B N 1
ATOM 3543 C CA . GLU B 1 230 ? -0.945 -7.609 -19.719 1 98.81 230 GLU B CA 1
ATOM 3544 C C . GLU B 1 230 ? -0.042 -6.738 -18.844 1 98.81 230 GLU B C 1
ATOM 3546 O O . GLU B 1 230 ? 0.835 -6.039 -19.359 1 98.81 230 GLU B O 1
ATOM 3551 N N . ALA B 1 231 ? -0.283 -6.816 -17.562 1 98.81 231 ALA B N 1
ATOM 3552 C CA . ALA B 1 231 ? 0.457 -5.969 -16.625 1 98.81 231 ALA B CA 1
ATOM 3553 C C . ALA B 1 231 ? 1.933 -6.355 -16.594 1 98.81 231 ALA B C 1
ATOM 3555 O O . ALA B 1 231 ? 2.809 -5.488 -16.562 1 98.81 231 ALA B O 1
ATOM 3556 N N . VAL B 1 232 ? 2.236 -7.652 -16.594 1 98.19 232 VAL B N 1
ATOM 3557 C CA . VAL B 1 232 ? 3.617 -8.086 -16.406 1 98.19 232 VAL B CA 1
ATOM 3558 C C . VAL B 1 232 ? 4.43 -7.758 -17.656 1 98.19 232 VAL B C 1
ATOM 3560 O O . VAL B 1 232 ? 5.66 -7.723 -17.625 1 98.19 232 VAL B O 1
ATOM 3563 N N . LEU B 1 233 ? 3.809 -7.508 -18.797 1 97.5 233 LEU B N 1
ATOM 3564 C CA . LEU B 1 233 ? 4.523 -7.09 -20 1 97.5 233 LEU B CA 1
ATOM 3565 C C . LEU B 1 233 ? 5.043 -5.664 -19.859 1 97.5 233 LEU B C 1
ATOM 3567 O O . LEU B 1 233 ? 5.953 -5.258 -20.578 1 97.5 233 LEU B O 1
ATOM 3571 N N . GLU B 1 234 ? 4.449 -4.875 -18.891 1 95.62 234 GLU B N 1
ATOM 3572 C CA . GLU B 1 234 ? 4.777 -3.461 -18.734 1 95.62 234 GLU B CA 1
ATOM 3573 C C . GLU B 1 234 ? 5.906 -3.26 -17.719 1 95.62 234 GLU B C 1
ATOM 3575 O O . GLU B 1 234 ? 6.414 -2.148 -17.562 1 95.62 234 GLU B O 1
ATOM 3580 N N . VAL B 1 235 ? 6.203 -4.289 -17.047 1 95 235 VAL B N 1
ATOM 3581 C CA . VAL B 1 235 ? 7.148 -4.113 -15.938 1 95 235 VAL B CA 1
ATOM 3582 C C . VAL B 1 235 ? 8.266 -5.152 -16.047 1 95 235 VAL B C 1
ATOM 3584 O O . VAL B 1 235 ? 8.078 -6.215 -16.641 1 95 235 VAL B O 1
#

Sequence (470 aa):
MSPIHVRAHPGDVAERVLLPGDPGRAEWIAKTFLQNPRRYNDHRGLWGYTGLYKGVPVSVQTTGMGTPSAAIVVEELVRLGARVLVRVGTAGAASSDLAPGELIVAQGAVPLDGTTRQYLEGRPYAPVPDPEVFRALWRRAEALGYPHRVGLVASEDAFYATTPEEARAWARYGVLAFEMEASALFLLGRMRGVRTGAILAVSNRIGDPELAPPEVLQEGVRRMVEVALEAVLEVMSPIHVRAHPGDVAERVLLPGDPGRAEWIAKTFLQNPRRYNDHRGLWGYTGLYKGVPVSVQTTGMGTPSAAIVVEELVRLGARVLVRVGTAGAASSDLAPGELIVAQGAVPLDGTTRQYLEGRPYAPVPDPEVFRALWRRAEALGYPHRVGLVASEDAFYATTPEEARAWARYGVLAFEMEASALFLLGRMRGVRTGAILAVSNRIGDPELAPPEVLQEGVRRMVEVALEAVLEV

Nearest PDB structures (foldseek):
  1odk-assembly1_D  TM=1.000E+00  e=9.587E-50  Thermus thermophilus HB8
  1odk-assembly1_E  TM=1.002E+00  e=5.520E-48  Thermus thermophilus HB8
  1odk-assembly1_C  TM=1.002E+00  e=6.636E-48  Thermus thermophilus HB8
  3of3-assembly1_E  TM=9.403E-01  e=5.556E-28  Vibrio cholerae
  2i4t-assembly1_C  TM=9.502E-01  e=5.735E-25  Trichomonas vaginalis

Foldseek 3Di:
DAQPAFRAAQVQAFQAEEEEQALVLQVVLCVPAFDPKDWGGCGPHFTKIWGHHVRGIYMYTHQHAAAVSNLSVLVNSVVSNHFEYEYEYAWAFLDPPDDFLAKEWAQWEAEQHVVVCVVVVNDDDIQGFDPLLSVLLVVLCVVVPGHYYYWYAYAHGDPLPQASVNSNVVVVVTHGTYGHHRRSQSVVCVVSVGGYTYMYGYQYHHNPPDTDDPVSNVNSSVSSSVSNSRSSVVD/DAQPAFRAAQVQAFQAEEEEQALVLQVVLCVPAFDPWDWGGCGPHFTKIWGHHVRGIYMYTHQHAAAVSNLSVLVNSVVSNHFEYEYEYAWAFLDPPDDFLAKEWAQWEAEQHVVVCVVVVNDDDIQGFDPLLSVLLVVLCVVVPGHYYYWYAYAHGDPLPQASVNSNVVVVVTHGTYGGHRRSQSVVCVVSVGGYTYMYGYQYHHNDPDTDDPVSNVNSSVSSSVSSSRSSVVD

Secondary structure (DSSP, 8-state):
---SSS---TTTS-SEEEE-S-HHHHHHHHHHH-EEEEEEE-GGG--EEEEEETTEEEEEE---SSHHHHHHHHHHHHHTT--EEEEEEEEEESSTTS-TT-EEEEEEEEEESHHHHHHHTT--------HHHHHHHHHHHHHTT--EEEEEEEEES-TTT--HHHHHHHHTTTEEEEESSHHHHHHHHHHHT-EEEEEEEEEEETT--SPPPHHHHHHHHHHHHHHHHHHHTT-/---SSS---TTTS-SEEEE-S-HHHHHHHHHHH-EEEEEEE-GGG--EEEEEETTEEEEEE---SSHHHHHHHHHHHHHTT--EEEEEEEEEESSTTS-TT-EEEEEEEEEESHHHHHHHTT--------HHHHHHHHHHHHHHT--EEEEEEEEES-TTT--HHHHHHHHTTTEEEEESSHHHHHHHHHHHT-EEEEEEEEEEETT-SSPPPHHHHHHHHHHHHHHHHHHHTT-